Protein AF-A0A813IQ05-F1 (afdb_monomer_lite)

Structure (mmCIF, N/CA/C/O backbone):
data_AF-A0A813IQ05-F1
#
_entry.id   AF-A0A813IQ05-F1
#
loop_
_atom_site.group_PDB
_atom_site.id
_atom_site.type_symbol
_atom_site.label_atom_id
_atom_site.label_alt_id
_atom_site.label_comp_id
_atom_site.label_asym_id
_atom_site.label_entity_id
_atom_site.label_seq_id
_atom_site.pdbx_PDB_ins_code
_atom_site.Cartn_x
_atom_site.Cartn_y
_atom_site.Cartn_z
_atom_site.occupancy
_atom_site.B_iso_or_equiv
_atom_site.auth_seq_id
_atom_site.auth_comp_id
_atom_site.auth_asym_id
_atom_site.auth_atom_id
_atom_site.pdbx_PDB_model_num
ATOM 1 N N . ALA A 1 1 ? 30.129 3.153 -41.054 1.00 48.50 1 ALA A N 1
ATOM 2 C CA . ALA A 1 1 ? 29.419 4.198 -40.291 1.00 48.50 1 ALA A CA 1
ATOM 3 C C . ALA A 1 1 ? 30.420 5.282 -39.894 1.00 48.50 1 ALA A C 1
ATOM 5 O O . ALA A 1 1 ? 31.361 4.976 -39.174 1.00 48.50 1 ALA A O 1
ATOM 6 N N . SER A 1 2 ? 30.299 6.501 -40.424 1.00 49.91 2 SER A N 1
ATOM 7 C CA . SER A 1 2 ? 31.177 7.642 -40.090 1.00 49.91 2 SER A CA 1
ATOM 8 C C . SER A 1 2 ? 31.012 8.128 -38.646 1.00 49.91 2 SER A C 1
ATOM 10 O O . SER A 1 2 ? 31.954 8.686 -38.089 1.00 49.91 2 SER A O 1
ATOM 12 N N . ASP A 1 3 ? 29.856 7.851 -38.039 1.00 58.91 3 ASP A N 1
ATOM 13 C CA . ASP A 1 3 ? 29.405 8.516 -36.810 1.00 58.91 3 ASP A CA 1
ATOM 14 C C . ASP A 1 3 ? 29.817 7.793 -35.515 1.00 58.91 3 ASP A C 1
ATOM 16 O O . ASP A 1 3 ? 29.715 8.364 -34.437 1.00 58.91 3 ASP A O 1
ATOM 20 N N . LEU A 1 4 ? 30.356 6.569 -35.608 1.00 71.19 4 LEU A N 1
ATOM 21 C CA . LEU A 1 4 ? 30.849 5.778 -34.462 1.00 71.19 4 LEU A CA 1
ATOM 22 C C . LEU A 1 4 ? 32.372 5.878 -34.260 1.00 71.19 4 LEU A C 1
ATOM 24 O O . LEU A 1 4 ? 32.946 5.154 -33.447 1.00 71.19 4 LEU A O 1
ATOM 28 N N . ARG A 1 5 ? 33.060 6.740 -35.023 1.00 82.94 5 ARG A N 1
ATOM 29 C CA . ARG A 1 5 ? 34.501 6.984 -34.838 1.00 82.94 5 ARG A CA 1
ATOM 30 C C . ARG A 1 5 ? 34.749 7.576 -33.458 1.00 82.94 5 ARG A C 1
ATOM 32 O O . ARG A 1 5 ? 33.884 8.259 -32.930 1.00 82.94 5 ARG A O 1
ATOM 39 N N . GLY A 1 6 ? 35.930 7.394 -32.888 1.00 86.75 6 GLY A N 1
ATOM 40 C CA . GLY A 1 6 ? 36.243 7.925 -31.564 1.00 86.75 6 GLY A CA 1
ATOM 41 C C . GLY A 1 6 ? 37.682 7.654 -31.162 1.00 86.75 6 GLY A C 1
ATOM 42 O O . GLY A 1 6 ? 38.470 7.153 -31.965 1.00 86.75 6 GLY A O 1
ATOM 43 N N . ALA A 1 7 ? 38.012 7.990 -29.920 1.00 89.38 7 ALA A N 1
ATOM 44 C CA . ALA A 1 7 ? 39.333 7.775 -29.347 1.00 89.38 7 ALA A CA 1
ATOM 45 C C . ALA A 1 7 ? 39.224 7.029 -28.017 1.00 89.38 7 ALA A C 1
ATOM 47 O O . ALA A 1 7 ? 38.408 7.383 -27.167 1.00 89.38 7 ALA A O 1
ATOM 48 N N . TYR A 1 8 ? 40.067 6.013 -27.833 1.00 91.31 8 TYR A N 1
ATOM 49 C CA . TYR A 1 8 ? 40.256 5.369 -26.539 1.00 91.31 8 TYR A CA 1
ATOM 50 C C . TYR A 1 8 ? 41.279 6.149 -25.713 1.00 91.31 8 TYR A C 1
ATOM 52 O O . TYR A 1 8 ? 42.378 6.436 -26.187 1.00 91.31 8 TYR A O 1
ATOM 60 N N . LEU A 1 9 ? 40.904 6.496 -24.486 1.00 92.56 9 LEU A N 1
ATOM 61 C CA . LEU A 1 9 ? 41.701 7.263 -23.540 1.00 92.56 9 LEU A CA 1
ATOM 62 C C . LEU A 1 9 ? 41.941 6.396 -22.294 1.00 92.56 9 LEU A C 1
ATOM 64 O O . LEU A 1 9 ? 41.030 6.258 -21.470 1.00 92.56 9 LEU A O 1
ATOM 68 N N . PRO A 1 10 ? 43.136 5.792 -22.145 1.00 93.81 10 PRO A N 1
ATOM 69 C CA . PRO A 1 10 ? 43.493 5.056 -20.937 1.00 93.81 10 PRO A CA 1
ATOM 70 C C . PRO A 1 10 ? 43.500 5.979 -19.718 1.00 93.81 10 PRO A C 1
ATOM 72 O O . PRO A 1 10 ? 43.771 7.177 -19.842 1.00 93.81 10 PRO A O 1
ATOM 75 N N . LEU A 1 11 ? 43.234 5.427 -18.536 1.00 93.44 11 LEU A N 1
ATOM 76 C CA . LEU A 1 11 ? 43.321 6.183 -17.288 1.00 93.44 11 LEU A CA 1
ATOM 77 C C . LEU A 1 11 ? 44.723 6.766 -17.085 1.00 93.44 11 LEU A C 1
ATOM 79 O O . LEU A 1 11 ? 45.733 6.168 -17.463 1.00 93.44 11 LEU A O 1
ATOM 83 N N . ARG A 1 12 ? 44.776 7.955 -16.482 1.00 92.19 12 ARG A N 1
ATOM 84 C CA . ARG A 1 12 ? 46.028 8.661 -16.211 1.00 92.19 12 ARG A CA 1
ATOM 85 C C . ARG A 1 12 ? 46.953 7.788 -15.361 1.00 92.19 12 ARG A C 1
ATOM 87 O O . ARG A 1 12 ? 46.541 7.243 -14.344 1.00 92.19 12 ARG A O 1
ATOM 94 N N . GLY A 1 13 ? 48.210 7.681 -15.780 1.00 89.50 13 GLY A N 1
ATOM 95 C CA . GLY A 1 13 ? 49.219 6.840 -15.138 1.00 89.50 13 GLY A CA 1
ATOM 96 C C . GLY A 1 13 ? 49.270 5.403 -15.659 1.00 89.50 13 GLY A C 1
ATOM 97 O O . GLY A 1 13 ? 50.221 4.699 -15.322 1.00 89.50 13 GLY A O 1
ATOM 98 N N . SER A 1 14 ? 48.325 4.976 -16.507 1.00 90.19 14 SER A N 1
ATOM 99 C CA . SER A 1 14 ? 48.350 3.620 -17.054 1.00 90.19 14 SER A CA 1
ATOM 100 C C . SER A 1 14 ? 49.528 3.395 -18.006 1.00 90.19 14 SER A C 1
ATOM 102 O O . SER A 1 14 ? 49.816 4.216 -18.878 1.00 90.19 14 SER A O 1
ATOM 104 N N . GLN A 1 15 ? 50.173 2.239 -17.864 1.00 88.12 15 GLN A N 1
ATOM 105 C CA . GLN A 1 15 ? 51.252 1.741 -18.721 1.00 88.12 15 GLN A CA 1
ATOM 106 C C . GLN A 1 15 ? 50.795 0.612 -19.658 1.00 88.12 15 GLN A C 1
ATOM 108 O O . GLN A 1 15 ? 51.570 0.111 -20.464 1.00 88.12 15 GLN A O 1
ATOM 113 N N . SER A 1 16 ? 49.526 0.214 -19.570 1.00 85.44 16 SER A N 1
ATOM 114 C CA . SER A 1 16 ? 48.967 -0.942 -20.285 1.00 85.44 16 SER A CA 1
ATOM 115 C C . SER A 1 16 ? 48.671 -0.727 -21.778 1.00 85.44 16 SER A C 1
ATOM 117 O O . SER A 1 16 ? 48.409 -1.693 -22.490 1.00 85.44 16 SER A O 1
ATOM 119 N N . CYS A 1 17 ? 48.669 0.520 -22.261 1.00 82.06 17 CYS A N 1
ATOM 120 C CA . CYS A 1 17 ? 48.287 0.863 -23.631 1.00 82.06 17 CYS A CA 1
ATOM 121 C C . CYS A 1 17 ? 49.481 1.421 -24.412 1.00 82.06 17 CYS A C 1
ATOM 123 O O . CYS A 1 17 ? 49.880 2.567 -24.210 1.00 82.06 17 CYS A O 1
ATOM 125 N N . GLU A 1 18 ? 50.005 0.641 -25.360 1.00 77.69 18 GLU A N 1
ATOM 126 C CA . GLU A 1 18 ? 51.161 1.026 -26.189 1.00 77.69 18 GLU A CA 1
ATOM 127 C C . GLU A 1 18 ? 50.903 2.274 -27.050 1.00 77.69 18 GLU A C 1
ATOM 129 O O . GLU A 1 18 ? 51.823 3.025 -27.364 1.00 77.69 18 GLU A O 1
ATOM 134 N N . ILE A 1 19 ? 49.639 2.528 -27.407 1.00 74.38 19 ILE A N 1
ATOM 135 C CA . ILE A 1 19 ? 49.227 3.656 -28.257 1.00 74.38 19 ILE A CA 1
ATOM 136 C C . ILE A 1 19 ? 49.250 4.986 -27.477 1.00 74.38 19 ILE A C 1
ATOM 138 O O . ILE A 1 19 ? 49.370 6.055 -28.073 1.00 74.38 19 ILE A O 1
ATOM 142 N N . CYS A 1 20 ? 49.140 4.943 -26.145 1.00 77.75 20 CYS A N 1
ATOM 143 C CA . CYS A 1 20 ? 49.120 6.125 -25.282 1.00 77.75 20 CYS A CA 1
ATOM 144 C C . CYS A 1 20 ? 49.785 5.813 -23.924 1.00 77.75 20 CYS A C 1
ATOM 146 O O . CYS A 1 20 ? 49.087 5.637 -22.918 1.00 77.75 20 CYS A O 1
ATOM 148 N N . PRO A 1 21 ? 51.129 5.708 -23.886 1.00 76.19 21 PRO A N 1
ATOM 149 C CA . PRO A 1 21 ? 51.863 5.387 -22.665 1.00 76.19 21 PRO A CA 1
ATOM 150 C C . PRO A 1 21 ? 51.735 6.522 -21.638 1.00 76.19 21 PRO A C 1
ATOM 152 O O . PRO A 1 21 ? 51.927 7.693 -21.966 1.00 76.19 21 PRO A O 1
ATOM 155 N N . GLY A 1 22 ? 51.393 6.181 -20.393 1.00 82.81 22 GLY A N 1
ATOM 156 C CA . GLY A 1 22 ? 51.084 7.143 -19.328 1.00 82.81 22 GLY A CA 1
ATOM 157 C C . GLY A 1 22 ? 49.618 7.596 -19.277 1.00 82.81 22 GLY A C 1
ATOM 158 O O . GLY A 1 22 ? 49.242 8.305 -18.339 1.00 82.81 22 GLY A O 1
ATOM 159 N N . GLY A 1 23 ? 48.785 7.161 -20.229 1.00 89.56 23 GLY A N 1
ATOM 160 C CA . GLY A 1 23 ? 47.347 7.423 -20.273 1.00 89.56 23 GLY A CA 1
ATOM 161 C C . GLY A 1 23 ? 46.958 8.877 -20.552 1.00 89.56 23 GLY A C 1
ATOM 162 O O . GLY A 1 23 ? 47.738 9.671 -21.078 1.00 89.56 23 GLY A O 1
ATOM 163 N N . MET A 1 24 ? 45.710 9.226 -20.232 1.00 92.31 24 MET A N 1
ATOM 164 C CA . MET A 1 24 ? 45.154 10.556 -20.495 1.00 92.31 24 MET A CA 1
ATOM 165 C C . MET A 1 24 ? 45.861 11.667 -19.703 1.00 92.31 24 MET A C 1
ATOM 167 O O . MET A 1 24 ? 46.315 11.479 -18.574 1.00 92.31 24 MET A O 1
ATOM 171 N N . THR A 1 25 ? 45.910 12.867 -20.284 1.00 92.31 25 THR A N 1
ATOM 172 C CA . THR A 1 25 ? 46.462 14.056 -19.612 1.00 92.31 25 THR A CA 1
ATOM 173 C C . THR A 1 25 ? 45.529 14.553 -18.504 1.00 92.31 25 THR A C 1
ATOM 175 O O . THR A 1 25 ? 44.318 14.357 -18.579 1.00 92.31 25 THR A O 1
ATOM 178 N N . SER A 1 26 ? 46.057 15.297 -17.526 1.00 91.56 26 SER A N 1
ATOM 179 C CA . SER A 1 26 ? 45.248 15.896 -16.448 1.00 91.56 26 SER A CA 1
ATOM 180 C C . SER A 1 26 ? 44.096 16.761 -16.974 1.00 91.56 26 SER A C 1
ATOM 182 O O . SER A 1 26 ? 43.017 16.775 -16.399 1.00 91.56 26 SER A O 1
ATOM 184 N N . HIS A 1 27 ? 44.306 17.469 -18.089 1.00 91.31 27 HIS A N 1
ATOM 185 C CA . HIS A 1 27 ? 43.265 18.294 -18.703 1.00 91.31 27 HIS A CA 1
ATOM 186 C C . HIS A 1 27 ? 42.151 17.448 -19.339 1.00 91.31 27 HIS A C 1
ATOM 188 O O . HIS A 1 27 ? 40.975 17.788 -19.234 1.00 91.31 27 HIS A O 1
ATOM 194 N N . GLN A 1 28 ? 42.505 16.336 -19.993 1.00 90.69 28 GLN A N 1
ATOM 195 C CA . GLN A 1 28 ? 41.520 15.397 -20.537 1.00 90.69 28 GLN A CA 1
ATOM 196 C C . GLN A 1 28 ? 40.737 14.709 -19.420 1.00 90.69 28 GLN A C 1
ATOM 198 O O . GLN A 1 28 ? 39.520 14.592 -19.532 1.00 90.69 28 GLN A O 1
ATOM 203 N N . GLU A 1 29 ? 41.428 14.298 -18.357 1.00 91.31 29 GLU A N 1
ATOM 204 C CA . GLU A 1 29 ? 40.826 13.697 -17.171 1.00 91.31 29 GLU A CA 1
ATOM 205 C C . GLU A 1 29 ? 39.794 14.639 -16.542 1.00 91.31 29 GLU A C 1
ATOM 207 O O . GLU A 1 29 ? 38.630 14.267 -16.411 1.00 91.31 29 GLU A O 1
ATOM 212 N N . GLU A 1 30 ? 40.186 15.881 -16.246 1.00 91.75 30 GLU A N 1
ATOM 213 C CA . GLU A 1 30 ? 39.303 16.891 -15.655 1.00 91.75 30 GLU A CA 1
ATOM 214 C C . GLU A 1 30 ? 38.082 17.167 -16.539 1.00 91.75 30 GLU A C 1
ATOM 216 O O . GLU A 1 30 ? 36.947 17.194 -16.065 1.00 91.75 30 GLU A O 1
ATOM 221 N N . ARG A 1 31 ? 38.291 17.285 -17.856 1.00 90.69 31 ARG A N 1
ATOM 222 C CA . ARG A 1 31 ? 37.203 17.483 -18.819 1.00 90.69 31 ARG A CA 1
ATOM 223 C C . ARG A 1 31 ? 36.211 16.318 -18.821 1.00 90.69 31 ARG A C 1
ATOM 225 O O . ARG A 1 31 ? 35.011 16.551 -18.927 1.00 90.69 31 ARG A O 1
ATOM 232 N N . LEU A 1 32 ? 36.688 15.076 -18.723 1.00 90.25 32 LEU A N 1
ATOM 233 C CA . LEU A 1 32 ? 35.823 13.893 -18.697 1.00 90.25 32 LEU A CA 1
ATOM 234 C C . LEU A 1 32 ? 35.112 13.728 -17.349 1.00 90.25 32 LEU A C 1
ATOM 236 O O . LEU A 1 32 ? 33.948 13.332 -17.341 1.00 90.25 32 LEU A O 1
ATOM 240 N N . ARG A 1 33 ? 35.766 14.074 -16.230 1.00 89.94 33 ARG A N 1
ATOM 241 C CA . ARG A 1 33 ? 35.132 14.137 -14.900 1.00 89.94 33 ARG A CA 1
ATOM 242 C C . ARG A 1 33 ? 34.023 15.185 -14.869 1.00 89.94 33 ARG A C 1
ATOM 244 O O . ARG A 1 33 ? 32.901 14.862 -14.501 1.00 89.94 33 ARG A O 1
ATOM 251 N N . SER A 1 34 ? 34.314 16.396 -15.347 1.00 86.31 34 SER A N 1
ATOM 252 C CA . SER A 1 34 ? 33.350 17.501 -15.452 1.00 86.31 34 SER A CA 1
ATOM 253 C C . SER A 1 34 ? 32.148 17.164 -16.346 1.00 86.31 34 SER A C 1
ATOM 255 O O . SER A 1 34 ? 31.055 17.677 -16.132 1.00 86.31 34 SER A O 1
ATOM 257 N N . ALA A 1 35 ? 32.335 16.298 -17.346 1.00 85.44 35 ALA A N 1
ATOM 258 C CA . ALA A 1 35 ? 31.270 15.824 -18.227 1.00 85.44 35 ALA A CA 1
ATOM 259 C C . ALA A 1 35 ? 30.528 14.574 -17.703 1.00 85.44 35 ALA A C 1
ATOM 261 O O . ALA A 1 35 ? 29.665 14.056 -18.408 1.00 85.44 35 ALA A O 1
ATOM 262 N N . GLU A 1 36 ? 30.867 14.066 -16.509 1.00 87.25 36 GLU A N 1
ATOM 263 C CA . GLU A 1 36 ? 30.353 12.802 -15.943 1.00 87.25 36 GLU A CA 1
ATOM 264 C C . GLU A 1 36 ? 30.606 11.573 -16.847 1.00 87.25 36 GLU A C 1
ATOM 266 O O . GLU A 1 36 ? 29.881 10.578 -16.810 1.00 87.25 36 GLU A O 1
ATOM 271 N N . MET A 1 37 ? 31.650 11.630 -17.679 1.00 89.75 37 MET A N 1
ATOM 272 C CA . MET A 1 37 ? 32.032 10.572 -18.626 1.00 89.75 37 MET A CA 1
ATOM 273 C C . MET A 1 37 ? 33.175 9.695 -18.109 1.00 89.75 37 MET A C 1
ATOM 275 O O . MET A 1 37 ? 33.514 8.701 -18.751 1.00 89.75 37 MET A O 1
ATOM 279 N N . LEU A 1 38 ? 33.784 10.046 -16.972 1.00 91.44 38 LEU A N 1
ATOM 280 C CA . LEU A 1 38 ? 34.864 9.287 -16.345 1.00 91.44 38 LEU A CA 1
ATOM 281 C C . LEU A 1 38 ? 34.391 8.638 -15.045 1.00 91.44 38 LEU A C 1
ATOM 283 O O . LEU A 1 38 ? 33.772 9.295 -14.211 1.00 91.44 38 LEU A O 1
ATOM 287 N N . PHE A 1 39 ? 34.726 7.365 -14.861 1.00 91.12 39 PHE A N 1
ATOM 288 C CA . PHE A 1 39 ? 34.525 6.664 -13.598 1.00 91.12 39 PHE A CA 1
ATOM 289 C C . PHE A 1 39 ? 35.674 6.936 -12.618 1.00 91.12 39 PHE A C 1
ATOM 291 O O . PHE A 1 39 ? 36.800 7.241 -13.014 1.00 91.12 39 PHE A O 1
ATOM 298 N N . SER A 1 40 ? 35.378 6.829 -11.325 1.00 89.25 40 SER A N 1
ATOM 299 C CA . SER A 1 40 ? 36.349 7.042 -10.249 1.00 89.25 40 SER A CA 1
ATOM 300 C C . SER A 1 40 ? 36.987 5.735 -9.789 1.00 89.25 40 SER A C 1
ATOM 302 O O . SER A 1 40 ? 36.459 4.650 -10.029 1.00 89.25 40 SER A O 1
ATOM 304 N N . GLU A 1 41 ? 38.123 5.861 -9.106 1.00 90.50 41 GLU A N 1
ATOM 305 C CA . GLU A 1 41 ? 38.773 4.745 -8.423 1.00 90.50 41 GLU A CA 1
ATOM 306 C C . GLU A 1 41 ? 37.818 4.103 -7.399 1.00 90.50 41 GLU A C 1
ATOM 308 O O . GLU A 1 41 ? 37.052 4.821 -6.748 1.00 90.50 41 GLU A O 1
ATOM 313 N N . PRO A 1 42 ? 37.813 2.764 -7.260 1.00 89.06 42 PRO A N 1
ATOM 314 C CA . PRO A 1 42 ? 37.024 2.094 -6.236 1.00 89.06 42 PRO A CA 1
ATOM 315 C C . PRO A 1 42 ? 37.494 2.496 -4.833 1.00 89.06 42 PRO A C 1
ATOM 317 O O . PRO A 1 42 ? 38.594 2.167 -4.410 1.00 89.06 42 PRO A O 1
ATOM 320 N N . ASP A 1 43 ? 36.613 3.159 -4.095 1.00 88.50 43 ASP A N 1
ATOM 321 C CA . ASP A 1 43 ? 36.849 3.715 -2.759 1.00 88.50 43 ASP A CA 1
ATOM 322 C C . ASP A 1 43 ? 36.144 2.924 -1.643 1.00 88.50 43 ASP A C 1
ATOM 324 O O . ASP A 1 43 ? 36.577 2.910 -0.492 1.00 88.50 43 ASP A O 1
ATOM 328 N N . SER A 1 44 ? 35.052 2.234 -1.974 1.00 89.81 44 SER A N 1
ATOM 329 C CA . SER A 1 44 ? 34.286 1.452 -1.002 1.00 89.81 44 SER A CA 1
ATOM 330 C C . SER A 1 44 ? 34.924 0.091 -0.692 1.00 89.81 44 SER A C 1
ATOM 332 O O . SER A 1 44 ? 35.386 -0.618 -1.592 1.00 89.81 44 SER A O 1
ATOM 334 N N . LEU A 1 45 ? 34.817 -0.343 0.569 1.00 89.31 45 LEU A N 1
ATOM 335 C CA . LEU A 1 45 ? 35.242 -1.678 1.017 1.00 89.31 45 LEU A CA 1
ATOM 336 C C . LEU A 1 45 ? 34.605 -2.813 0.206 1.00 89.31 45 LEU A C 1
ATOM 338 O O . LEU A 1 45 ? 35.272 -3.809 -0.074 1.00 89.31 45 LEU A O 1
ATOM 342 N N . LEU A 1 46 ? 33.342 -2.657 -0.207 1.00 88.12 46 LEU A N 1
ATOM 343 C CA . LEU A 1 46 ? 32.639 -3.636 -1.037 1.00 88.12 46 LEU A CA 1
ATOM 344 C C . LEU A 1 46 ? 33.343 -3.829 -2.388 1.00 88.12 46 LEU A C 1
ATOM 346 O O . LEU A 1 46 ? 33.654 -4.957 -2.765 1.00 88.12 46 LEU A O 1
ATOM 350 N N . LYS A 1 47 ? 33.642 -2.729 -3.092 1.00 87.56 47 LYS A N 1
ATOM 351 C CA . LYS A 1 47 ? 34.322 -2.765 -4.397 1.00 87.56 47 LYS A CA 1
ATOM 352 C C . LYS A 1 47 ? 35.744 -3.318 -4.286 1.00 87.56 47 LYS A C 1
ATOM 354 O O . LYS A 1 47 ? 36.148 -4.130 -5.116 1.00 87.56 47 LYS A O 1
ATOM 359 N N . LEU A 1 48 ? 36.491 -2.911 -3.258 1.00 90.75 48 LEU A N 1
ATOM 360 C CA . LEU A 1 48 ? 37.853 -3.398 -3.023 1.00 90.75 48 LEU A CA 1
ATOM 361 C C . LEU A 1 48 ? 37.872 -4.901 -2.711 1.00 90.75 48 LEU A C 1
ATOM 363 O O . LEU A 1 48 ? 38.675 -5.630 -3.287 1.00 90.75 48 LEU A O 1
ATOM 367 N N . SER A 1 49 ? 36.942 -5.379 -1.878 1.00 91.88 49 SER A N 1
ATOM 368 C CA . SER A 1 49 ? 36.816 -6.806 -1.534 1.00 91.88 49 SER A CA 1
ATOM 369 C C . SER A 1 49 ? 36.373 -7.663 -2.721 1.00 91.88 49 SER A C 1
ATOM 371 O O . SER A 1 49 ? 36.776 -8.817 -2.828 1.00 91.88 49 SER A O 1
ATOM 373 N N . ALA A 1 50 ? 35.591 -7.093 -3.643 1.00 90.38 50 ALA A N 1
ATOM 374 C CA . ALA A 1 50 ? 35.231 -7.728 -4.911 1.00 90.38 50 ALA A CA 1
ATOM 375 C C . ALA A 1 50 ? 36.395 -7.775 -5.926 1.00 90.38 50 ALA A C 1
ATOM 377 O O . ALA A 1 50 ? 36.231 -8.303 -7.022 1.00 90.38 50 ALA A O 1
ATOM 378 N N . GLY A 1 51 ? 37.564 -7.217 -5.588 1.00 90.94 51 GLY A N 1
ATOM 379 C CA . GLY A 1 51 ? 38.746 -7.201 -6.451 1.00 90.94 51 GLY A CA 1
ATOM 380 C C . GLY A 1 51 ? 38.750 -6.086 -7.499 1.00 90.94 51 GLY A C 1
ATOM 381 O O . GLY A 1 51 ? 39.670 -6.026 -8.312 1.00 90.94 51 GLY A O 1
ATOM 382 N N . LEU A 1 52 ? 37.786 -5.156 -7.468 1.00 89.69 52 LEU A N 1
ATOM 383 C CA . LEU A 1 52 ? 37.679 -4.089 -8.472 1.00 89.69 52 LEU A CA 1
ATOM 384 C C . LEU A 1 52 ? 38.836 -3.085 -8.421 1.00 89.69 52 LEU A C 1
ATOM 386 O O . LEU A 1 52 ? 39.026 -2.360 -9.390 1.00 89.69 52 LEU A O 1
ATOM 390 N N . GLY A 1 53 ? 39.612 -3.034 -7.334 1.00 89.75 53 GLY A N 1
ATOM 391 C CA . GLY A 1 53 ? 40.809 -2.188 -7.212 1.00 89.75 53 GLY A CA 1
ATOM 392 C C . GLY A 1 53 ? 42.107 -2.837 -7.700 1.00 89.75 53 GLY A C 1
ATOM 393 O O . GLY A 1 53 ? 43.146 -2.180 -7.724 1.00 89.75 53 GLY A O 1
ATOM 394 N N . LEU A 1 54 ? 42.084 -4.118 -8.085 1.00 90.25 54 LEU A N 1
ATOM 395 C CA . LEU A 1 54 ? 43.295 -4.811 -8.520 1.00 90.25 54 LEU A CA 1
ATOM 396 C C . LEU A 1 54 ? 43.880 -4.146 -9.772 1.00 90.25 54 LEU A C 1
ATOM 398 O O . LEU A 1 54 ? 43.163 -3.862 -10.736 1.00 90.25 54 LEU A O 1
ATOM 402 N N . GLN A 1 55 ? 45.198 -3.923 -9.730 1.00 90.56 55 GLN A N 1
ATOM 403 C CA . GLN A 1 55 ? 46.005 -3.388 -10.833 1.00 90.56 55 GLN A CA 1
ATOM 404 C C . GLN A 1 55 ? 45.556 -2.004 -11.332 1.00 90.56 55 GLN A C 1
ATOM 406 O O . GLN A 1 55 ? 45.837 -1.638 -12.467 1.00 90.56 55 GLN A O 1
ATOM 411 N N . TRP A 1 56 ? 44.870 -1.210 -10.504 1.00 90.81 56 TRP A N 1
ATOM 412 C CA . TRP A 1 56 ? 44.522 0.167 -10.857 1.00 90.81 56 TRP A CA 1
ATOM 413 C C . TRP A 1 56 ? 45.788 1.022 -11.095 1.00 90.81 56 TRP A C 1
ATOM 415 O O . TRP A 1 56 ? 46.724 0.919 -10.300 1.00 90.81 56 TRP A O 1
ATOM 425 N N . PRO A 1 57 ? 45.853 1.882 -12.137 1.00 92.12 57 PRO A N 1
ATOM 426 C CA . PRO A 1 57 ? 44.828 2.199 -13.142 1.00 92.12 57 PRO A CA 1
ATOM 427 C C . PRO A 1 57 ? 44.962 1.401 -14.460 1.00 92.12 57 PRO A C 1
ATOM 429 O O . PRO A 1 57 ? 44.394 1.793 -15.481 1.00 92.12 57 PRO A O 1
ATOM 432 N N . ASP A 1 58 ? 45.742 0.319 -14.482 1.00 91.69 58 ASP A N 1
ATOM 433 C CA . ASP A 1 58 ? 46.084 -0.405 -15.704 1.00 91.69 58 ASP A CA 1
ATOM 434 C C . ASP A 1 58 ? 44.929 -1.197 -16.322 1.00 91.69 58 ASP A C 1
ATOM 436 O O . ASP A 1 58 ? 44.018 -1.668 -15.646 1.00 91.69 58 ASP A O 1
ATOM 440 N N . ALA A 1 59 ? 44.987 -1.315 -17.654 1.00 91.31 59 ALA A N 1
ATOM 441 C CA . ALA A 1 59 ? 43.993 -1.915 -18.542 1.00 91.31 59 ALA A CA 1
ATOM 442 C C . ALA A 1 59 ? 42.608 -1.248 -18.493 1.00 91.31 59 ALA A C 1
ATOM 444 O O . ALA A 1 59 ? 41.622 -1.844 -18.923 1.00 91.31 59 ALA A O 1
ATOM 445 N N . ARG A 1 60 ? 42.526 -0.006 -18.007 1.00 94.19 60 ARG A N 1
ATOM 446 C CA . ARG A 1 60 ? 41.275 0.740 -17.836 1.00 94.19 60 ARG A CA 1
ATOM 447 C C . ARG A 1 60 ? 41.292 2.037 -18.616 1.00 94.19 60 ARG A C 1
ATOM 449 O O . ARG A 1 60 ? 42.336 2.665 -18.804 1.00 94.19 60 ARG A O 1
ATOM 456 N N . GLY A 1 61 ? 40.114 2.467 -19.042 1.00 93.75 61 GLY A N 1
ATOM 457 C CA . GLY A 1 61 ? 39.976 3.706 -19.788 1.00 93.75 61 GLY A CA 1
ATOM 458 C C . GLY A 1 61 ? 38.569 3.938 -20.296 1.00 93.75 61 GLY A C 1
ATOM 459 O O . GLY A 1 61 ? 37.647 3.163 -20.039 1.00 93.75 61 GLY A O 1
ATOM 460 N N . VAL A 1 62 ? 38.421 5.024 -21.042 1.00 94.25 62 VAL A N 1
ATOM 461 C CA . VAL A 1 62 ? 37.162 5.412 -21.668 1.00 94.25 62 VAL A CA 1
ATOM 462 C C . VAL A 1 62 ? 37.360 5.599 -23.162 1.00 94.25 62 VAL A C 1
ATOM 464 O O . VAL A 1 62 ? 38.248 6.324 -23.606 1.00 94.25 62 VAL A O 1
ATOM 467 N N . PHE A 1 63 ? 36.525 4.946 -23.959 1.00 93.50 63 PHE A N 1
ATOM 468 C CA . PHE A 1 63 ? 36.364 5.291 -25.363 1.00 93.50 63 PHE A CA 1
ATOM 469 C C . PHE A 1 63 ? 35.362 6.432 -25.481 1.00 93.50 63 PHE A C 1
ATOM 471 O O . PHE A 1 63 ? 34.272 6.348 -24.922 1.00 93.50 63 PHE A O 1
ATOM 478 N N . VAL A 1 64 ? 35.712 7.484 -26.213 1.00 91.25 64 VAL A N 1
ATOM 479 C CA . VAL A 1 64 ? 34.840 8.635 -26.458 1.00 91.25 64 VAL A CA 1
ATOM 480 C C . VAL A 1 64 ? 34.532 8.706 -27.945 1.00 91.25 64 VAL A C 1
ATOM 482 O O . VAL A 1 64 ? 35.443 8.842 -28.766 1.00 91.25 64 VAL A O 1
ATOM 485 N N . GLY A 1 65 ? 33.248 8.595 -28.282 1.00 88.31 65 GLY A N 1
ATOM 486 C CA . GLY A 1 65 ? 32.751 8.733 -29.643 1.00 88.31 65 GLY A CA 1
ATOM 487 C C . GLY A 1 65 ? 32.875 10.165 -30.167 1.00 88.31 65 GLY A C 1
ATOM 488 O O . GLY A 1 65 ? 32.919 11.135 -29.417 1.00 88.31 65 GLY A O 1
ATOM 489 N N . SER A 1 66 ? 32.928 10.287 -31.488 1.00 79.75 66 SER A N 1
ATOM 490 C CA . SER A 1 66 ? 32.944 11.553 -32.229 1.00 79.75 66 SER A CA 1
ATOM 491 C C . SER A 1 66 ? 31.538 12.147 -32.309 1.00 79.75 66 SER A C 1
ATOM 493 O O . SER A 1 66 ? 31.383 13.365 -32.354 1.00 79.75 66 SER A O 1
ATOM 495 N N . SER A 1 67 ? 30.509 11.291 -32.294 1.00 67.69 67 SER A N 1
ATOM 496 C CA . SER A 1 67 ? 29.125 11.676 -32.027 1.00 67.69 67 SER A CA 1
ATOM 497 C C . SER A 1 67 ? 28.993 12.185 -30.590 1.00 67.69 67 SER A C 1
ATOM 499 O O . SER A 1 67 ? 29.447 11.515 -29.657 1.00 67.69 67 SER A O 1
ATOM 501 N N . GLN A 1 68 ? 28.340 13.334 -30.394 1.00 66.44 68 GLN A N 1
ATOM 502 C CA . GLN A 1 68 ? 28.095 13.867 -29.053 1.00 66.44 68 GLN A CA 1
ATOM 503 C C . GLN A 1 68 ? 27.338 12.843 -28.198 1.00 66.44 68 GLN A C 1
ATOM 505 O O . GLN A 1 68 ? 26.269 12.375 -28.580 1.00 66.44 68 GLN A O 1
ATOM 510 N N . GLY A 1 69 ? 27.909 12.504 -27.041 1.00 78.38 69 GLY A N 1
ATOM 511 C CA . GLY A 1 69 ? 27.223 11.741 -26.001 1.00 78.38 69 GLY A CA 1
ATOM 512 C C . GLY A 1 69 ? 27.581 10.262 -25.875 1.00 78.38 69 GLY A C 1
ATOM 513 O O . GLY A 1 69 ? 27.317 9.709 -24.811 1.00 78.38 69 GLY A O 1
ATOM 514 N N . LEU A 1 70 ? 28.188 9.621 -26.884 1.00 90.75 70 LEU A N 1
ATOM 515 C CA . LEU A 1 70 ? 28.597 8.208 -26.807 1.00 90.75 70 LEU A CA 1
ATOM 516 C C . LEU A 1 70 ? 29.948 8.063 -26.096 1.00 90.75 70 LEU A C 1
ATOM 518 O O . LEU A 1 70 ? 30.950 8.645 -26.519 1.00 90.75 70 LEU A O 1
ATOM 522 N N . TYR A 1 71 ? 29.998 7.219 -25.072 1.00 93.31 71 TYR A N 1
ATOM 523 C CA . TYR A 1 71 ? 31.237 6.781 -24.440 1.00 93.31 71 TYR A CA 1
ATOM 524 C C . TYR A 1 71 ? 31.134 5.336 -23.956 1.00 93.31 71 TYR A C 1
ATOM 526 O O . TYR A 1 71 ? 30.046 4.827 -23.704 1.00 93.31 71 TYR A O 1
ATOM 534 N N . VAL A 1 72 ? 32.268 4.652 -23.843 1.00 94.69 72 VAL A N 1
ATOM 535 C CA . VAL A 1 72 ? 32.326 3.271 -23.354 1.00 94.69 72 VAL A CA 1
ATOM 536 C C . VAL A 1 72 ? 33.378 3.183 -22.266 1.00 94.69 72 VAL A C 1
ATOM 538 O O . VAL A 1 72 ? 34.531 3.542 -22.501 1.00 94.69 72 VAL A O 1
ATOM 541 N N . TRP A 1 73 ? 32.997 2.725 -21.076 1.00 95.81 73 TRP A N 1
ATOM 542 C CA . TRP A 1 73 ? 33.963 2.403 -20.026 1.00 95.81 73 TRP A CA 1
ATOM 543 C C . TRP A 1 73 ? 34.513 1.004 -20.249 1.00 95.81 73 TRP A C 1
ATOM 545 O O . TRP A 1 73 ? 33.745 0.061 -20.445 1.00 95.81 73 TRP A O 1
ATOM 555 N N . CYS A 1 74 ? 35.834 0.886 -20.197 1.00 95.06 74 CYS A N 1
ATOM 556 C CA . CYS A 1 74 ? 36.545 -0.376 -20.317 1.00 95.06 74 CYS A CA 1
ATOM 557 C C . CYS A 1 74 ? 37.094 -0.778 -18.945 1.00 95.06 74 CYS A C 1
ATOM 559 O O . CYS A 1 74 ? 37.855 -0.012 -18.345 1.00 95.06 74 CYS A O 1
ATOM 561 N N . ASN A 1 75 ? 36.740 -1.983 -18.490 1.00 93.75 75 ASN A N 1
ATOM 562 C CA . ASN A 1 75 ? 37.228 -2.606 -17.252 1.00 93.75 75 ASN A CA 1
ATOM 563 C C . ASN A 1 75 ? 36.991 -1.777 -15.969 1.00 93.75 75 ASN A C 1
ATOM 565 O O . ASN A 1 75 ? 37.853 -1.694 -15.091 1.00 93.75 75 ASN A O 1
ATOM 569 N N . GLU A 1 76 ? 35.819 -1.149 -15.848 1.00 91.00 76 GLU A N 1
ATOM 570 C CA . GLU A 1 76 ? 35.404 -0.509 -14.592 1.00 91.00 76 GLU A CA 1
ATOM 571 C C . GLU A 1 76 ? 34.914 -1.575 -13.596 1.00 91.00 76 GLU A C 1
ATOM 573 O O . GLU A 1 76 ? 35.694 -2.055 -12.777 1.00 91.00 76 GLU A O 1
ATOM 578 N N . GLU A 1 77 ? 33.651 -1.984 -13.706 1.00 91.31 77 GLU A N 1
ATOM 579 C CA . GLU A 1 77 ? 33.047 -3.118 -12.987 1.00 91.31 77 GLU A CA 1
ATOM 580 C C . GLU A 1 77 ? 32.863 -4.344 -13.901 1.00 91.31 77 GLU A C 1
ATOM 582 O O . GLU A 1 77 ? 33.080 -5.488 -13.499 1.00 91.31 77 GLU A O 1
ATOM 587 N N . ASP A 1 78 ? 32.488 -4.084 -15.153 1.00 93.50 78 ASP A N 1
ATOM 588 C CA . ASP A 1 78 ? 32.330 -5.058 -16.231 1.00 93.50 78 ASP A CA 1
ATOM 589 C C . ASP A 1 78 ? 33.372 -4.778 -17.329 1.00 93.50 78 ASP A C 1
ATOM 591 O O . ASP A 1 78 ? 33.957 -3.690 -17.387 1.00 93.50 78 ASP A O 1
ATOM 595 N N . HIS A 1 79 ? 33.582 -5.730 -18.246 1.00 94.25 79 HIS A N 1
ATOM 596 C CA . HIS A 1 79 ? 34.538 -5.550 -19.348 1.00 94.25 79 HIS A CA 1
ATOM 597 C C . HIS A 1 79 ? 34.235 -4.306 -20.193 1.00 94.25 79 HIS A C 1
ATOM 599 O O . HIS A 1 79 ? 35.147 -3.560 -20.549 1.00 94.25 79 HIS A O 1
ATOM 605 N N . LEU A 1 80 ? 32.957 -4.088 -20.509 1.00 94.56 80 LEU A N 1
ATOM 606 C CA . LEU A 1 80 ? 32.487 -2.959 -21.302 1.00 94.56 80 LEU A CA 1
ATOM 607 C C . LEU A 1 80 ? 31.173 -2.437 -20.733 1.00 94.56 80 LEU A C 1
ATOM 609 O O . LEU A 1 80 ? 30.238 -3.204 -20.511 1.00 94.56 80 LEU A O 1
ATOM 613 N N . ARG A 1 81 ? 31.076 -1.118 -20.580 1.00 94.62 81 ARG A N 1
ATOM 614 C CA . ARG A 1 81 ? 29.820 -0.425 -20.293 1.00 94.62 81 ARG A CA 1
ATOM 615 C C . ARG A 1 81 ? 29.584 0.639 -21.348 1.00 94.62 81 ARG A C 1
ATOM 617 O O . ARG A 1 81 ? 30.279 1.652 -21.369 1.00 94.62 81 ARG A O 1
ATOM 624 N N . PHE A 1 82 ? 28.621 0.387 -22.227 1.00 93.94 82 PHE A N 1
ATOM 625 C CA . PHE A 1 82 ? 28.221 1.318 -23.275 1.00 93.94 82 PHE A CA 1
ATOM 626 C C . PHE A 1 82 ? 27.283 2.375 -22.697 1.00 93.94 82 PHE A C 1
ATOM 628 O O . PHE A 1 82 ? 26.263 2.045 -22.096 1.00 93.94 82 PHE A O 1
ATOM 635 N N . CYS A 1 83 ? 27.617 3.643 -22.902 1.00 92.19 83 CYS A N 1
ATOM 636 C CA . CYS A 1 83 ? 26.868 4.771 -22.377 1.00 92.19 83 CYS A CA 1
ATOM 637 C C . CYS A 1 83 ? 26.573 5.767 -23.498 1.00 92.19 83 CYS A C 1
ATOM 639 O O . CYS A 1 83 ? 27.454 6.122 -24.279 1.00 92.19 83 CYS A O 1
ATOM 641 N N . ALA A 1 84 ? 25.342 6.267 -23.547 1.00 90.62 84 ALA A N 1
ATOM 642 C CA . ALA A 1 84 ? 24.996 7.418 -24.365 1.00 90.62 84 ALA A CA 1
ATOM 643 C C . ALA A 1 84 ? 24.231 8.431 -23.518 1.00 90.62 84 ALA A C 1
ATOM 645 O O . ALA A 1 84 ? 23.273 8.078 -22.831 1.00 90.62 84 ALA A O 1
ATOM 646 N N . ARG A 1 85 ? 24.655 9.693 -23.574 1.00 87.75 85 ARG A N 1
ATOM 647 C CA . ARG A 1 85 ? 24.017 10.804 -22.866 1.00 87.75 85 ARG A CA 1
ATOM 648 C C . ARG A 1 85 ? 23.681 11.920 -23.843 1.00 87.75 85 ARG A C 1
ATOM 650 O O . ARG A 1 85 ? 24.538 12.354 -24.602 1.00 87.75 85 ARG A O 1
ATOM 657 N N . GLY A 1 86 ? 22.453 12.415 -23.782 1.00 85.06 86 GLY A N 1
ATOM 658 C CA . GLY A 1 86 ? 21.993 13.553 -24.573 1.00 85.06 86 GLY A CA 1
ATOM 659 C C . GLY A 1 86 ? 21.233 14.548 -23.707 1.00 85.06 86 GLY A C 1
ATOM 660 O O . GLY A 1 86 ? 20.752 14.201 -22.629 1.00 85.06 86 GLY A O 1
ATOM 661 N N . GLN A 1 87 ? 21.138 15.790 -24.176 1.00 82.94 87 GLN A N 1
ATOM 662 C CA . GLN A 1 87 ? 20.168 16.751 -23.655 1.00 82.94 87 GLN A CA 1
ATOM 663 C C . GLN A 1 87 ? 18.846 16.596 -24.416 1.00 82.94 87 GLN A C 1
ATOM 665 O O . GLN A 1 87 ? 18.850 16.339 -25.618 1.00 82.94 87 GLN A O 1
ATOM 670 N N . GLY A 1 88 ? 17.721 16.781 -23.726 1.00 82.25 88 GLY A N 1
ATOM 671 C CA . GLY A 1 88 ? 16.385 16.634 -24.309 1.00 82.25 88 GLY A CA 1
ATOM 672 C C . GLY A 1 88 ? 15.783 15.239 -24.116 1.00 82.25 88 GLY A C 1
ATOM 673 O O . GLY A 1 88 ? 16.229 14.466 -23.272 1.00 82.25 88 GLY A O 1
ATOM 674 N N . SER A 1 89 ? 14.724 14.944 -24.872 1.00 76.62 89 SER A N 1
ATOM 675 C CA . SER A 1 89 ? 13.859 13.771 -24.676 1.00 76.62 89 SER A CA 1
ATOM 676 C C . SER A 1 89 ? 14.024 12.666 -25.728 1.00 76.62 89 SER A C 1
ATOM 678 O O . SER A 1 89 ? 13.272 11.690 -25.699 1.00 76.62 89 SER A O 1
ATOM 680 N N . ASP A 1 90 ? 14.994 12.775 -26.645 1.00 83.94 90 ASP A N 1
ATOM 681 C CA . ASP A 1 90 ? 15.198 11.786 -27.714 1.00 83.94 90 ASP A CA 1
ATOM 682 C C . ASP A 1 90 ? 15.981 10.550 -27.235 1.00 83.94 90 ASP A C 1
ATOM 684 O O . ASP A 1 90 ? 17.118 10.267 -27.618 1.00 83.94 90 ASP A O 1
ATOM 688 N N . VAL A 1 91 ? 15.331 9.781 -26.363 1.00 85.75 91 VAL A N 1
ATOM 689 C CA . VAL A 1 91 ? 15.842 8.504 -25.849 1.00 85.75 91 VAL A CA 1
ATOM 690 C C . VAL A 1 91 ? 16.041 7.489 -26.985 1.00 85.75 91 VAL A C 1
ATOM 692 O O . VAL A 1 91 ? 16.932 6.640 -26.921 1.00 85.75 91 VAL A O 1
ATOM 695 N N . LYS A 1 92 ? 15.249 7.588 -28.061 1.00 86.25 92 LYS A N 1
ATOM 696 C CA . LYS A 1 92 ? 15.313 6.674 -29.205 1.00 86.25 92 LYS A CA 1
ATOM 697 C C . LYS A 1 92 ? 16.622 6.834 -29.975 1.00 86.25 92 LYS A C 1
ATOM 699 O O . LYS A 1 92 ? 17.235 5.828 -30.330 1.00 86.25 92 LYS A O 1
ATOM 704 N N . GLN A 1 93 ? 17.074 8.067 -30.196 1.00 87.62 93 GLN A N 1
ATOM 705 C CA . GLN A 1 93 ? 18.362 8.337 -30.832 1.00 87.62 93 GLN A CA 1
ATOM 706 C C . GLN A 1 93 ? 19.536 7.808 -29.991 1.00 87.62 93 GLN A C 1
ATOM 708 O O . GLN A 1 93 ? 20.458 7.188 -30.531 1.00 87.62 93 GLN A O 1
ATOM 713 N N . LEU A 1 94 ? 19.495 7.994 -28.666 1.00 89.06 94 LEU A N 1
ATOM 714 C CA . LEU A 1 94 ? 20.513 7.444 -27.762 1.00 89.06 94 LEU A CA 1
ATOM 715 C C . LEU A 1 94 ? 20.555 5.912 -27.838 1.00 89.06 94 LEU A C 1
ATOM 717 O O . LEU A 1 94 ? 21.631 5.333 -27.988 1.00 89.06 94 LEU A O 1
ATOM 721 N N . TRP A 1 95 ? 19.390 5.261 -27.829 1.00 89.69 95 TRP A N 1
ATOM 722 C CA . TRP A 1 95 ? 19.277 3.807 -27.960 1.00 89.69 95 TRP A CA 1
ATOM 723 C C . TRP A 1 95 ? 19.849 3.283 -29.286 1.00 89.69 95 TRP A C 1
ATOM 725 O O . TRP A 1 95 ? 20.625 2.325 -29.301 1.00 89.69 95 TRP A O 1
ATOM 735 N N . GLN A 1 96 ? 19.529 3.938 -30.404 1.00 89.44 96 GLN A N 1
ATOM 736 C CA . GLN A 1 96 ? 20.085 3.599 -31.721 1.00 89.44 96 GLN A CA 1
ATOM 737 C C . GLN A 1 96 ? 21.611 3.742 -31.759 1.00 89.44 96 GLN A C 1
ATOM 739 O O . GLN A 1 96 ? 22.300 2.934 -32.377 1.00 89.44 96 GLN A O 1
ATOM 744 N N . THR A 1 97 ? 22.149 4.743 -31.062 1.00 89.06 97 THR A N 1
ATOM 745 C CA . THR A 1 97 ? 23.594 4.989 -30.995 1.00 89.06 97 THR A CA 1
ATOM 746 C C . THR A 1 97 ? 24.308 3.889 -30.202 1.00 89.06 97 THR A C 1
ATOM 748 O O . THR A 1 97 ? 25.315 3.353 -30.664 1.00 89.06 97 THR A O 1
ATOM 751 N N . VAL A 1 98 ? 23.765 3.503 -29.039 1.00 90.62 98 VAL A N 1
ATOM 752 C CA . VAL A 1 98 ? 24.316 2.425 -28.195 1.00 90.62 98 VAL A CA 1
ATOM 753 C C . VAL A 1 98 ? 24.250 1.075 -28.901 1.00 90.62 98 VAL A C 1
ATOM 755 O O . VAL A 1 98 ? 25.256 0.376 -28.968 1.00 90.62 98 VAL A O 1
ATOM 758 N N . THR A 1 99 ? 23.103 0.720 -29.480 1.00 91.19 99 THR A N 1
ATOM 759 C CA . THR A 1 99 ? 22.931 -0.564 -30.182 1.00 91.19 99 THR A CA 1
ATOM 760 C C . THR A 1 99 ? 23.823 -0.682 -31.415 1.00 91.19 99 THR A C 1
ATOM 762 O O . THR A 1 99 ? 24.415 -1.737 -31.642 1.00 91.19 99 THR A O 1
ATOM 765 N N . ALA A 1 100 ? 24.003 0.404 -32.173 1.00 90.62 100 ALA A N 1
ATOM 766 C CA . ALA A 1 100 ? 24.941 0.427 -33.292 1.00 90.62 100 ALA A CA 1
ATOM 767 C C . ALA A 1 100 ? 26.401 0.262 -32.828 1.00 90.62 100 ALA A C 1
ATOM 769 O O . ALA A 1 100 ? 27.163 -0.476 -33.455 1.00 90.62 100 ALA A O 1
ATOM 770 N N . ALA A 1 101 ? 26.787 0.904 -31.718 1.00 90.94 101 ALA A N 1
ATOM 771 C CA . ALA A 1 101 ? 28.116 0.752 -31.128 1.00 90.94 101 ALA A CA 1
ATOM 772 C C . ALA A 1 101 ? 28.357 -0.677 -30.611 1.00 90.94 101 ALA A C 1
ATOM 774 O O . ALA A 1 101 ? 29.394 -1.269 -30.907 1.00 90.94 101 ALA A O 1
ATOM 775 N N . MET A 1 102 ? 27.385 -1.251 -29.897 1.00 92.62 102 MET A N 1
ATOM 776 C CA . MET A 1 102 ? 27.438 -2.631 -29.409 1.00 92.62 102 MET A CA 1
ATOM 777 C C . MET A 1 102 ? 27.576 -3.629 -30.559 1.00 92.62 102 MET A C 1
ATOM 779 O O . MET A 1 102 ? 28.474 -4.466 -30.519 1.00 92.62 102 MET A O 1
ATOM 783 N N . GLY A 1 103 ? 26.756 -3.505 -31.609 1.00 92.25 103 GLY A N 1
ATOM 784 C CA . GLY A 1 103 ? 26.817 -4.392 -32.774 1.00 92.25 103 GLY A CA 1
ATOM 785 C C . GLY A 1 103 ? 28.150 -4.306 -33.524 1.00 92.25 103 GLY A C 1
ATOM 786 O O . GLY A 1 103 ? 28.693 -5.328 -33.939 1.00 92.25 103 GLY A O 1
ATOM 787 N N . ALA A 1 104 ? 28.730 -3.106 -33.643 1.00 91.19 104 ALA A N 1
ATOM 788 C CA . ALA A 1 104 ? 30.048 -2.930 -34.254 1.00 91.19 104 ALA A CA 1
ATOM 789 C C . ALA A 1 104 ? 31.169 -3.600 -33.437 1.00 91.19 104 ALA A C 1
ATOM 791 O O . ALA A 1 104 ? 32.059 -4.232 -34.010 1.00 91.19 104 ALA A O 1
ATOM 792 N N . VAL A 1 105 ? 31.120 -3.489 -32.104 1.00 91.88 105 VAL A N 1
ATOM 793 C CA . VAL A 1 105 ? 32.082 -4.155 -31.212 1.00 91.88 105 VAL A CA 1
ATOM 794 C C . VAL A 1 105 ? 31.896 -5.669 -31.235 1.00 91.88 105 VAL A C 1
ATOM 796 O O . VAL A 1 105 ? 32.887 -6.394 -31.264 1.00 91.88 105 VAL A O 1
ATOM 799 N N . GLU A 1 106 ? 30.658 -6.158 -31.266 1.00 92.06 106 GLU A N 1
ATOM 800 C CA . GLU A 1 106 ? 30.371 -7.590 -31.328 1.00 92.06 106 GLU A CA 1
ATOM 801 C C . GLU A 1 106 ? 30.904 -8.223 -32.620 1.00 92.06 106 GLU A C 1
ATOM 803 O O . GLU A 1 106 ? 31.548 -9.271 -32.574 1.00 92.06 106 GLU A O 1
ATOM 808 N N . GLU A 1 107 ? 30.695 -7.567 -33.765 1.00 92.88 107 GLU A N 1
ATOM 809 C CA . GLU A 1 107 ? 31.219 -8.032 -35.052 1.00 92.88 107 GLU A CA 1
ATOM 810 C C . GLU A 1 107 ? 32.752 -8.067 -35.038 1.00 92.88 107 GLU A C 1
ATOM 812 O O . GLU A 1 107 ? 33.365 -9.064 -35.420 1.00 92.88 107 GLU A O 1
ATOM 817 N N . SER A 1 108 ? 33.388 -7.023 -34.495 1.00 91.00 108 SER A N 1
ATOM 818 C CA . SER A 1 108 ? 34.841 -6.997 -34.316 1.00 91.00 108 SER A CA 1
ATOM 819 C C . SER A 1 108 ? 35.334 -8.095 -33.370 1.00 91.00 108 SER A C 1
ATOM 821 O O . SER A 1 108 ? 36.363 -8.709 -33.645 1.00 91.00 108 SER A O 1
ATOM 823 N N . ALA A 1 109 ? 34.629 -8.370 -32.271 1.00 91.31 109 ALA A N 1
ATOM 824 C CA . ALA A 1 109 ? 34.995 -9.414 -31.317 1.00 91.31 109 ALA A CA 1
ATOM 825 C C . ALA A 1 109 ? 34.933 -10.810 -31.961 1.00 91.31 109 ALA A C 1
ATOM 827 O O . ALA A 1 109 ? 35.824 -11.634 -31.733 1.00 91.31 109 ALA A O 1
ATOM 828 N N . LYS A 1 110 ? 33.947 -11.053 -32.838 1.00 92.06 110 LYS A N 1
ATOM 829 C CA . LYS A 1 110 ? 33.826 -12.314 -33.587 1.00 92.06 110 LYS A CA 1
ATOM 830 C C . LYS A 1 110 ? 35.044 -12.576 -34.473 1.00 92.06 110 LYS A C 1
ATOM 832 O O . LYS A 1 110 ? 35.506 -13.714 -34.524 1.00 92.06 110 LYS A O 1
ATOM 837 N N . THR A 1 111 ? 35.629 -11.542 -35.091 1.00 93.81 111 THR A N 1
ATOM 838 C CA . THR A 1 111 ? 36.853 -11.696 -35.912 1.00 93.81 111 THR A CA 1
ATOM 839 C C . THR A 1 111 ? 38.064 -12.212 -35.129 1.00 93.81 111 THR A C 1
ATOM 841 O O . THR A 1 111 ? 38.942 -12.844 -35.711 1.00 93.81 111 THR A O 1
ATOM 844 N N . VAL A 1 112 ? 38.094 -12.002 -33.808 1.00 93.50 112 VAL A N 1
ATOM 845 C CA . VAL A 1 112 ? 39.153 -12.482 -32.904 1.00 93.50 112 VAL A CA 1
ATOM 846 C C . VAL A 1 112 ? 38.709 -13.688 -32.063 1.00 93.50 112 VAL A C 1
ATOM 848 O O . VAL A 1 112 ? 39.349 -14.027 -31.068 1.00 93.50 112 VAL A O 1
ATOM 851 N N . GLY A 1 113 ? 37.610 -14.349 -32.449 1.00 91.94 113 GLY A N 1
ATOM 852 C CA . GLY A 1 113 ? 37.097 -15.553 -31.791 1.00 91.94 113 GLY A CA 1
ATOM 853 C C . GLY A 1 113 ? 36.488 -15.307 -30.406 1.00 91.94 113 GLY A C 1
ATOM 854 O O . GLY A 1 113 ? 36.510 -16.199 -29.558 1.00 91.94 113 GLY A O 1
ATOM 855 N N . ARG A 1 114 ? 35.977 -14.098 -30.143 1.00 93.06 114 ARG A N 1
ATOM 856 C CA . ARG A 1 114 ? 35.331 -13.711 -28.878 1.00 93.06 114 ARG A CA 1
ATOM 857 C C . ARG A 1 114 ? 33.894 -13.235 -29.118 1.00 93.06 114 ARG A C 1
ATOM 859 O O . ARG A 1 114 ? 33.537 -12.824 -30.216 1.00 93.06 114 ARG A O 1
ATOM 866 N N . SER A 1 115 ? 33.067 -13.270 -28.079 1.00 91.81 115 SER A N 1
ATOM 867 C CA . SER A 1 115 ? 31.687 -12.771 -28.101 1.00 91.81 115 SER A CA 1
ATOM 868 C C . SER A 1 115 ? 31.289 -12.244 -26.724 1.00 91.81 115 SER A C 1
ATOM 870 O O . SER A 1 115 ? 31.957 -12.537 -25.727 1.00 91.81 115 SER A O 1
ATOM 872 N N . PHE A 1 116 ? 30.191 -11.490 -26.649 1.00 93.19 116 PHE A N 1
ATOM 873 C CA . PHE A 1 116 ? 29.604 -11.129 -25.360 1.00 93.19 116 PHE A CA 1
ATOM 874 C C . PHE A 1 116 ? 29.122 -12.375 -24.610 1.00 93.19 116 PHE A C 1
ATOM 876 O O . PHE A 1 116 ? 28.637 -13.338 -25.210 1.00 93.19 116 PHE A O 1
ATOM 883 N N . CYS A 1 117 ? 29.285 -12.359 -23.287 1.00 91.56 117 CYS A N 1
ATOM 884 C CA . CYS A 1 117 ? 28.854 -13.447 -22.421 1.00 91.56 117 CYS A CA 1
ATOM 885 C C . CYS A 1 117 ? 27.343 -13.342 -22.198 1.00 91.56 117 CYS A C 1
ATOM 887 O O . CYS A 1 117 ? 26.866 -12.362 -21.624 1.00 91.56 117 CYS A O 1
ATOM 889 N N . SER A 1 118 ? 26.596 -14.343 -22.659 1.00 90.56 118 SER A N 1
ATOM 890 C CA . SER A 1 118 ? 25.154 -14.428 -22.447 1.00 90.56 118 SER A CA 1
ATOM 891 C C . SER A 1 118 ? 24.699 -15.878 -22.284 1.00 90.56 118 SER A C 1
ATOM 893 O O . SER A 1 118 ? 25.378 -16.812 -22.715 1.00 90.56 118 SER A O 1
ATOM 895 N N . SER A 1 119 ? 23.554 -16.074 -21.634 1.00 90.12 119 SER A N 1
ATOM 896 C CA . SER A 1 119 ? 22.906 -17.378 -21.486 1.00 90.12 119 SER A CA 1
ATOM 897 C C . SER A 1 119 ? 21.398 -17.266 -21.691 1.00 90.12 119 SER A C 1
ATOM 899 O O . SER A 1 119 ? 20.803 -16.222 -21.438 1.00 90.12 119 SER A O 1
ATOM 901 N N . ASN A 1 120 ? 20.752 -18.371 -22.069 1.00 86.81 120 ASN A N 1
ATOM 902 C CA . ASN A 1 120 ? 19.296 -18.398 -22.252 1.00 86.81 120 ASN A CA 1
ATOM 903 C C . ASN A 1 120 ? 18.519 -18.141 -20.952 1.00 86.81 120 ASN A C 1
ATOM 905 O O . ASN A 1 120 ? 17.371 -17.718 -21.006 1.00 86.81 120 ASN A O 1
ATOM 909 N N . HIS A 1 121 ? 19.116 -18.436 -19.793 1.00 85.69 121 HIS A N 1
ATOM 910 C CA . HIS A 1 121 ? 18.449 -18.278 -18.502 1.00 85.69 121 HIS A CA 1
ATOM 911 C C . HIS A 1 121 ? 18.664 -16.887 -17.894 1.00 85.69 121 HIS A C 1
ATOM 913 O O . HIS A 1 121 ? 17.721 -16.308 -17.366 1.00 85.69 121 HIS A O 1
ATOM 919 N N . PHE A 1 122 ? 19.882 -16.341 -17.986 1.00 86.25 122 PHE A N 1
ATOM 920 C CA . PHE A 1 122 ? 20.248 -15.076 -17.337 1.00 86.25 122 PHE A CA 1
ATOM 921 C C . PHE A 1 122 ? 20.400 -13.886 -18.290 1.00 86.25 122 PHE A C 1
ATOM 923 O O . PHE A 1 122 ? 20.676 -12.793 -17.816 1.00 86.25 122 PHE A O 1
ATOM 930 N N . GLY A 1 123 ? 20.245 -14.053 -19.607 1.00 90.38 123 GLY A N 1
ATOM 931 C CA . GLY A 1 123 ? 20.534 -12.984 -20.569 1.00 90.38 123 GLY A CA 1
ATOM 932 C C . GLY A 1 123 ? 22.024 -12.630 -20.587 1.00 90.38 123 GLY A C 1
ATOM 933 O O . GLY A 1 123 ? 22.861 -13.532 -20.489 1.00 90.38 123 GLY A O 1
ATOM 934 N N . PHE A 1 124 ? 22.361 -11.345 -20.721 1.00 91.81 124 PHE A N 1
ATOM 935 C CA . PHE A 1 124 ? 23.735 -10.853 -20.608 1.00 91.81 124 PHE A CA 1
ATOM 936 C C . PHE A 1 124 ? 24.269 -11.023 -19.184 1.00 91.81 124 PHE A C 1
ATOM 938 O O . PHE A 1 124 ? 23.607 -10.682 -18.202 1.00 91.81 124 PHE A O 1
ATOM 945 N N . THR A 1 125 ? 25.492 -11.539 -19.081 1.00 92.00 125 THR A N 1
ATOM 946 C CA . THR A 1 125 ? 26.150 -11.774 -17.794 1.00 92.00 125 THR A CA 1
ATOM 947 C C . THR A 1 125 ? 26.956 -10.548 -17.373 1.00 92.00 125 THR A C 1
ATOM 949 O O . THR A 1 125 ? 27.844 -10.110 -18.105 1.00 92.00 125 THR A O 1
ATOM 952 N N . THR A 1 126 ? 26.690 -10.049 -16.169 1.00 91.50 126 THR A N 1
ATOM 953 C CA . THR A 1 126 ? 27.385 -8.924 -15.525 1.00 91.50 126 THR A CA 1
ATOM 954 C C . THR A 1 126 ? 28.037 -9.368 -14.217 1.00 91.50 126 THR A C 1
ATOM 956 O O . THR A 1 126 ? 27.619 -10.362 -13.618 1.00 91.50 126 THR A O 1
ATOM 959 N N . SER A 1 127 ? 29.031 -8.619 -13.736 1.00 90.19 127 SER A N 1
ATOM 960 C CA . SER A 1 127 ? 29.708 -8.882 -12.455 1.00 90.19 127 SER A CA 1
ATOM 961 C C . SER A 1 127 ? 28.748 -8.796 -11.259 1.00 90.19 127 SER A C 1
ATOM 963 O O . SER A 1 127 ? 28.879 -9.548 -10.294 1.00 90.19 127 SER A O 1
ATOM 965 N N . CYS A 1 128 ? 27.755 -7.900 -11.321 1.00 86.81 128 CYS A N 1
ATOM 966 C CA . CYS A 1 128 ? 26.726 -7.751 -10.296 1.00 86.81 128 CYS A CA 1
ATOM 967 C C . CYS A 1 128 ? 25.430 -8.492 -10.687 1.00 86.81 128 CYS A C 1
ATOM 969 O O . CYS A 1 128 ? 24.838 -8.149 -11.715 1.00 86.81 128 CYS A O 1
ATOM 971 N N . PRO A 1 129 ? 24.932 -9.452 -9.876 1.00 87.88 129 PRO A N 1
ATOM 972 C CA . PRO A 1 129 ? 23.718 -10.215 -10.188 1.00 87.88 129 PRO A CA 1
ATOM 973 C C . PRO A 1 129 ? 22.449 -9.377 -10.385 1.00 87.88 129 PRO A C 1
ATOM 975 O O . PRO A 1 129 ? 21.542 -9.808 -11.092 1.00 87.88 129 PRO A O 1
ATOM 978 N N . SER A 1 130 ? 22.371 -8.174 -9.804 1.00 82.19 130 SER A N 1
ATOM 979 C CA . SER A 1 130 ? 21.210 -7.286 -9.975 1.00 82.19 130 SER A CA 1
ATOM 980 C C . SER A 1 130 ? 21.099 -6.673 -11.376 1.00 82.19 130 SER A C 1
ATOM 982 O O . SER A 1 130 ? 20.083 -6.059 -11.686 1.00 82.19 130 SER A O 1
ATOM 984 N N . ARG A 1 131 ? 22.124 -6.834 -12.228 1.00 85.06 131 ARG A N 1
ATOM 985 C CA . ARG A 1 131 ? 22.160 -6.313 -13.605 1.00 85.06 131 ARG A CA 1
ATOM 986 C C . ARG A 1 131 ? 22.087 -7.397 -14.684 1.00 85.06 131 ARG A C 1
ATOM 988 O O . ARG A 1 131 ? 22.248 -7.083 -15.859 1.00 85.06 131 ARG A O 1
ATOM 995 N N . LEU A 1 132 ? 21.817 -8.648 -14.305 1.00 89.31 132 LEU A N 1
ATOM 996 C CA . LEU A 1 132 ? 21.575 -9.731 -15.261 1.00 89.31 132 LEU A CA 1
ATOM 997 C C . LEU A 1 132 ? 20.312 -9.465 -16.099 1.00 89.31 132 LEU A C 1
ATOM 999 O O . LEU A 1 132 ? 19.421 -8.709 -15.706 1.00 89.31 132 LEU A O 1
ATOM 1003 N N . GLY A 1 133 ? 20.212 -10.126 -17.249 1.00 89.25 133 GLY A N 1
ATOM 1004 C CA . GLY A 1 133 ? 19.094 -10.009 -18.181 1.00 89.25 133 GLY A CA 1
ATOM 1005 C C . GLY A 1 133 ? 19.450 -9.106 -19.351 1.00 89.25 133 GLY A C 1
ATOM 1006 O O . GLY A 1 133 ? 20.369 -9.409 -20.109 1.00 89.25 133 GLY A O 1
ATOM 1007 N N . SER A 1 134 ? 18.721 -8.002 -19.499 1.00 87.50 134 SER A N 1
ATOM 1008 C CA . SER A 1 134 ? 18.995 -7.000 -20.537 1.00 87.50 134 SER A CA 1
ATOM 1009 C C . SER A 1 134 ? 20.251 -6.161 -20.265 1.00 87.50 134 SER A C 1
ATOM 1011 O O . SER A 1 134 ? 20.774 -5.528 -21.177 1.00 87.50 134 SER A O 1
ATOM 1013 N N . ALA A 1 135 ? 20.729 -6.123 -19.011 1.00 89.56 135 ALA A N 1
ATOM 1014 C CA . ALA A 1 135 ? 21.840 -5.279 -18.552 1.00 89.56 135 ALA A CA 1
ATOM 1015 C C . ALA A 1 135 ? 21.704 -3.782 -18.921 1.00 89.56 135 ALA A C 1
ATOM 1017 O O . ALA A 1 135 ? 22.684 -3.031 -18.917 1.00 89.56 135 ALA A O 1
ATOM 1018 N N . LEU A 1 136 ? 20.480 -3.329 -19.215 1.00 90.75 136 LEU A N 1
ATOM 1019 C CA . LEU A 1 136 ? 20.171 -1.971 -19.641 1.00 90.75 136 LEU A CA 1
ATOM 1020 C C . LEU A 1 136 ? 19.723 -1.132 -18.446 1.00 90.75 136 LEU A C 1
ATOM 1022 O O . LEU A 1 136 ? 18.793 -1.488 -17.734 1.00 90.75 136 LEU A O 1
ATOM 1026 N N . ARG A 1 137 ? 20.324 0.046 -18.277 1.00 90.06 137 ARG A N 1
ATOM 1027 C CA . ARG A 1 137 ? 19.831 1.058 -17.340 1.00 90.06 137 ARG A CA 1
ATOM 1028 C C . ARG A 1 137 ? 19.527 2.346 -18.083 1.00 90.06 137 ARG A C 1
ATOM 1030 O O . ARG A 1 137 ? 20.417 2.933 -18.692 1.00 90.06 137 ARG A O 1
ATOM 1037 N N . VAL A 1 138 ? 18.284 2.801 -17.984 1.00 89.75 138 VAL A N 1
ATOM 1038 C CA . VAL A 1 138 ? 17.843 4.088 -18.529 1.00 89.75 138 VAL A CA 1
ATOM 1039 C C . VAL A 1 138 ? 17.646 5.046 -17.364 1.00 89.75 138 VAL A C 1
ATOM 1041 O O . VAL A 1 138 ? 16.978 4.692 -16.399 1.00 89.75 138 VAL A O 1
ATOM 1044 N N . THR A 1 139 ? 18.213 6.248 -17.445 1.00 90.38 139 THR A N 1
ATOM 1045 C CA . THR A 1 139 ? 18.029 7.303 -16.438 1.00 90.38 139 THR A CA 1
ATOM 1046 C C . THR A 1 139 ? 17.608 8.590 -17.136 1.00 90.38 139 THR A C 1
ATOM 1048 O O . THR A 1 139 ? 18.244 9.005 -18.103 1.00 90.38 139 THR A O 1
ATOM 1051 N N . ILE A 1 140 ? 16.547 9.222 -16.642 1.00 91.06 140 ILE A N 1
ATOM 1052 C CA . ILE A 1 140 ? 15.977 10.467 -17.153 1.00 91.06 140 ILE A CA 1
ATOM 1053 C C . ILE A 1 140 ? 15.877 11.453 -15.990 1.00 91.06 140 ILE A C 1
ATOM 1055 O O . ILE A 1 140 ? 15.300 11.145 -14.950 1.00 91.06 140 ILE A O 1
ATOM 1059 N N . THR A 1 141 ? 16.429 12.649 -16.166 1.00 90.31 141 THR A N 1
ATOM 1060 C CA . THR A 1 141 ? 16.306 13.735 -15.187 1.00 90.31 141 THR A CA 1
ATOM 1061 C C . THR A 1 141 ? 15.082 14.579 -15.523 1.00 90.31 141 THR A C 1
ATOM 1063 O O . THR A 1 141 ? 15.004 15.143 -16.614 1.00 90.31 141 THR A O 1
ATOM 1066 N N . LEU A 1 142 ? 14.135 14.672 -14.593 1.00 91.38 142 LEU A N 1
ATOM 1067 C CA . LEU A 1 142 ? 12.877 15.398 -14.746 1.00 91.38 142 LEU A CA 1
ATOM 1068 C C . LEU A 1 142 ? 12.831 16.614 -13.818 1.00 91.38 142 LEU A C 1
ATOM 1070 O O . LEU A 1 142 ? 13.280 16.559 -12.674 1.00 91.38 142 LEU A O 1
ATOM 1074 N N . LYS A 1 143 ? 12.243 17.711 -14.297 1.00 91.44 143 LYS A N 1
ATOM 1075 C CA . LYS A 1 143 ? 11.880 18.863 -13.467 1.00 91.44 143 LYS A CA 1
ATOM 1076 C C . LYS A 1 143 ? 10.409 18.715 -13.083 1.00 91.44 143 LYS A C 1
ATOM 1078 O O . LYS A 1 143 ? 9.550 19.034 -13.893 1.00 91.44 143 LYS A O 1
ATOM 1083 N N . ILE A 1 144 ? 10.159 18.176 -11.890 1.00 91.31 144 ILE A N 1
ATOM 1084 C CA . ILE A 1 144 ? 8.811 17.885 -11.363 1.00 91.31 144 ILE A CA 1
ATOM 1085 C C . ILE A 1 144 ? 8.632 18.330 -9.891 1.00 91.31 144 ILE A C 1
ATOM 1087 O O . ILE A 1 144 ? 8.308 17.513 -9.023 1.00 91.31 144 ILE A O 1
ATOM 1091 N N . PRO A 1 145 ? 8.957 19.594 -9.547 1.00 89.75 145 PRO A N 1
ATOM 1092 C CA . PRO A 1 145 ? 8.946 20.070 -8.164 1.00 89.75 145 PRO A CA 1
ATOM 1093 C C . PRO A 1 145 ? 7.558 20.118 -7.510 1.00 89.75 145 PRO A C 1
ATOM 1095 O O . PRO A 1 145 ? 7.494 20.029 -6.283 1.00 89.75 145 PRO A O 1
ATOM 1098 N N . LEU A 1 146 ? 6.471 20.300 -8.268 1.00 88.19 146 LEU A N 1
ATOM 1099 C CA . LEU A 1 146 ? 5.117 20.338 -7.706 1.00 88.19 146 LEU A CA 1
ATOM 1100 C C . LEU A 1 146 ? 4.639 18.925 -7.375 1.00 88.19 146 LEU A C 1
ATOM 1102 O O . LEU A 1 146 ? 4.207 18.666 -6.252 1.00 88.19 146 LEU A O 1
ATOM 1106 N N . LEU A 1 147 ? 4.812 17.986 -8.306 1.00 87.19 147 LEU A N 1
ATOM 1107 C CA . LEU A 1 147 ? 4.443 16.586 -8.129 1.00 87.19 147 LEU A CA 1
ATOM 1108 C C . LEU A 1 147 ? 5.211 15.954 -6.969 1.00 87.19 147 LEU A C 1
ATOM 1110 O O . LEU A 1 147 ? 4.619 15.255 -6.151 1.00 87.19 147 LEU A O 1
ATOM 1114 N N . ALA A 1 148 ? 6.508 16.253 -6.847 1.00 86.12 148 ALA A N 1
ATOM 1115 C CA . ALA A 1 148 ? 7.333 15.770 -5.742 1.00 86.12 148 ALA A CA 1
ATOM 1116 C C . ALA A 1 148 ? 6.845 16.234 -4.355 1.00 86.12 148 ALA A C 1
ATOM 1118 O O . ALA A 1 148 ? 7.128 15.572 -3.360 1.00 86.12 148 ALA A O 1
ATOM 1119 N N . LYS A 1 149 ? 6.126 17.362 -4.278 1.00 82.94 149 LYS A N 1
ATOM 1120 C CA . LYS A 1 149 ? 5.523 17.872 -3.035 1.00 82.94 149 LYS A CA 1
ATOM 1121 C C . LYS A 1 149 ? 4.104 17.357 -2.808 1.00 82.94 149 LYS A C 1
ATOM 1123 O O . LYS A 1 149 ? 3.675 17.272 -1.661 1.00 82.94 149 LYS A O 1
ATOM 1128 N N . ALA A 1 150 ? 3.377 17.063 -3.883 1.00 79.44 150 ALA A N 1
ATOM 1129 C CA . ALA A 1 150 ? 1.981 16.649 -3.826 1.00 79.44 150 ALA A CA 1
ATOM 1130 C C . ALA A 1 150 ? 1.808 15.179 -3.407 1.00 79.44 150 ALA A C 1
ATOM 1132 O O . ALA A 1 150 ? 0.820 14.842 -2.756 1.00 79.44 150 ALA A O 1
ATOM 1133 N N . VAL A 1 151 ? 2.748 14.299 -3.773 1.00 79.75 151 VAL A N 1
ATOM 1134 C CA . VAL A 1 151 ? 2.633 12.846 -3.556 1.00 79.75 151 VAL A CA 1
ATOM 1135 C C . VAL A 1 151 ? 3.947 12.219 -3.087 1.00 79.75 151 VAL A C 1
ATOM 1137 O O . VAL A 1 151 ? 5.023 12.788 -3.258 1.00 79.75 151 VAL A O 1
ATOM 1140 N N . ASP A 1 152 ? 3.883 10.989 -2.568 1.00 79.69 152 ASP A N 1
ATOM 1141 C CA . ASP A 1 152 ? 5.076 10.146 -2.426 1.00 79.69 152 ASP A CA 1
ATOM 1142 C C . ASP A 1 152 ? 5.586 9.738 -3.820 1.00 79.69 152 ASP A C 1
ATOM 1144 O O . ASP A 1 152 ? 5.138 8.753 -4.420 1.00 79.69 152 ASP A O 1
ATOM 1148 N N . LEU A 1 153 ? 6.536 10.518 -4.342 1.00 84.25 153 LEU A N 1
ATOM 1149 C CA . LEU A 1 153 ? 7.117 10.320 -5.667 1.00 84.25 153 LEU A CA 1
ATOM 1150 C C . LEU A 1 153 ? 7.829 8.967 -5.802 1.00 84.25 153 LEU A C 1
ATOM 1152 O O . LEU A 1 153 ? 7.810 8.369 -6.879 1.00 84.25 153 LEU A O 1
ATOM 1156 N N . SER A 1 154 ? 8.427 8.455 -4.722 1.00 82.88 154 SER A N 1
ATOM 1157 C CA . SER A 1 154 ? 9.106 7.157 -4.732 1.00 82.88 154 SER A CA 1
ATOM 1158 C C . SER A 1 154 ? 8.104 6.021 -4.897 1.00 82.88 154 SER A C 1
ATOM 1160 O O . SER A 1 154 ? 8.319 5.104 -5.692 1.00 82.88 154 SER A O 1
ATOM 1162 N N . ALA A 1 155 ? 6.981 6.070 -4.182 1.00 73.25 155 ALA A N 1
ATOM 1163 C CA . ALA A 1 155 ? 5.895 5.113 -4.367 1.00 73.25 155 ALA A CA 1
ATOM 1164 C C . ALA A 1 155 ? 5.244 5.224 -5.754 1.00 73.25 155 ALA A C 1
ATOM 1166 O O . ALA A 1 155 ? 5.083 4.202 -6.424 1.00 73.25 155 ALA A O 1
ATOM 1167 N N . LEU A 1 156 ? 4.975 6.442 -6.237 1.00 81.12 156 LEU A N 1
ATOM 1168 C CA . LEU A 1 156 ? 4.427 6.655 -7.579 1.00 81.12 156 LEU A CA 1
ATOM 1169 C C . LEU A 1 156 ? 5.359 6.106 -8.670 1.00 81.12 156 LEU A C 1
ATOM 1171 O O . LEU A 1 156 ? 4.907 5.359 -9.536 1.00 81.12 156 LEU A O 1
ATOM 1175 N N . CYS A 1 157 ? 6.662 6.401 -8.612 1.00 84.38 157 CYS A N 1
ATOM 1176 C CA . CYS A 1 157 ? 7.636 5.849 -9.556 1.00 84.38 157 CYS A CA 1
ATOM 1177 C C . CYS A 1 157 ? 7.622 4.317 -9.533 1.00 84.38 157 CYS A C 1
ATOM 1179 O O . CYS A 1 157 ? 7.539 3.699 -10.593 1.00 84.38 157 CYS A O 1
ATOM 1181 N N . ARG A 1 158 ? 7.603 3.704 -8.342 1.00 80.31 158 ARG A N 1
ATOM 1182 C CA . ARG A 1 158 ? 7.530 2.242 -8.196 1.00 80.31 158 ARG A CA 1
ATOM 1183 C C . ARG A 1 158 ? 6.253 1.664 -8.812 1.00 80.31 158 ARG A C 1
ATOM 1185 O O . ARG A 1 158 ? 6.325 0.639 -9.483 1.00 80.31 158 ARG A O 1
ATOM 1192 N N . SER A 1 159 ? 5.108 2.339 -8.665 1.00 72.44 159 SER A N 1
ATOM 1193 C CA . SER A 1 159 ? 3.844 1.933 -9.310 1.00 72.44 159 SER A CA 1
ATOM 1194 C C . SER A 1 159 ? 3.906 1.974 -10.846 1.00 72.44 159 SER A C 1
ATOM 1196 O O . SER A 1 159 ? 3.213 1.214 -11.517 1.00 72.44 159 SER A O 1
ATOM 1198 N N . LEU A 1 160 ? 4.778 2.818 -11.406 1.00 79.31 160 LEU A N 1
ATOM 1199 C CA . LEU A 1 160 ? 5.028 2.945 -12.843 1.00 79.31 160 LEU A CA 1
ATOM 1200 C C . LEU A 1 160 ? 6.159 2.024 -13.343 1.00 79.31 160 LEU A C 1
ATOM 1202 O O . LEU A 1 160 ? 6.543 2.119 -14.508 1.00 79.31 160 LEU A O 1
ATOM 1206 N N . GLY A 1 161 ? 6.710 1.155 -12.486 1.00 77.38 161 GLY A N 1
ATOM 1207 C CA . GLY A 1 161 ? 7.851 0.296 -12.820 1.00 77.38 161 GLY A CA 1
ATOM 1208 C C . GLY A 1 161 ? 9.187 1.044 -12.899 1.00 77.38 161 GLY A C 1
ATOM 1209 O O . GLY A 1 161 ? 10.095 0.614 -13.611 1.00 77.38 161 GLY A O 1
ATOM 1210 N N . LEU A 1 162 ? 9.301 2.179 -12.204 1.00 87.69 162 LEU A N 1
ATOM 1211 C CA . LEU A 1 162 ? 10.468 3.060 -12.197 1.00 87.69 162 LEU A CA 1
ATOM 1212 C C . LEU A 1 162 ? 11.091 3.159 -10.802 1.00 87.69 162 LEU A C 1
ATOM 1214 O O . LEU A 1 162 ? 10.432 3.002 -9.775 1.00 87.69 162 LEU A O 1
ATOM 1218 N N . HIS A 1 163 ? 12.366 3.523 -10.768 1.00 87.31 163 HIS A N 1
ATOM 1219 C CA . HIS A 1 163 ? 13.092 3.872 -9.556 1.00 87.31 163 HIS A CA 1
ATOM 1220 C C . HIS A 1 163 ? 13.256 5.387 -9.458 1.00 87.31 163 HIS A C 1
ATOM 1222 O O . HIS A 1 163 ? 13.803 6.014 -10.368 1.00 87.31 163 HIS A O 1
ATOM 1228 N N . CYS A 1 164 ? 12.832 5.967 -8.337 1.00 86.19 164 CYS A N 1
ATOM 1229 C CA . CYS A 1 164 ? 13.097 7.367 -8.024 1.00 86.19 164 CYS A CA 1
ATOM 1230 C C . CYS A 1 164 ? 14.463 7.497 -7.338 1.00 86.19 164 CYS A C 1
ATOM 1232 O O . CYS A 1 164 ? 14.716 6.858 -6.318 1.00 86.19 164 CYS A O 1
ATOM 1234 N N . GLY A 1 165 ? 15.339 8.316 -7.908 1.00 81.75 165 GLY A N 1
ATOM 1235 C CA . GLY A 1 165 ? 16.572 8.779 -7.282 1.00 81.75 165 GLY A CA 1
ATOM 1236 C C . GLY A 1 165 ? 16.325 9.956 -6.337 1.00 81.75 165 GLY A C 1
ATOM 1237 O O . GLY A 1 165 ? 15.185 10.351 -6.090 1.00 81.75 165 GLY A O 1
ATOM 1238 N N . SER A 1 166 ? 17.409 10.520 -5.807 1.00 74.12 166 SER A N 1
ATOM 1239 C CA . SER A 1 166 ? 17.361 11.676 -4.911 1.00 74.12 166 SER A CA 1
ATOM 1240 C C . SER A 1 166 ? 17.143 12.989 -5.662 1.00 74.12 166 SER A C 1
ATOM 1242 O O . SER A 1 166 ? 17.591 13.157 -6.802 1.00 74.12 166 SER A O 1
ATOM 1244 N N . GLU A 1 167 ? 16.518 13.946 -4.978 1.00 80.94 167 GLU A N 1
ATOM 1245 C CA . GLU A 1 167 ? 16.470 15.338 -5.413 1.00 80.94 167 GLU A CA 1
ATOM 1246 C C . GLU A 1 167 ? 17.892 15.868 -5.626 1.00 80.94 167 GLU A C 1
ATOM 1248 O O . GLU A 1 167 ? 18.782 15.690 -4.793 1.00 80.94 167 GLU A O 1
ATOM 1253 N N . THR A 1 168 ? 18.115 16.509 -6.767 1.00 75.62 168 THR A N 1
ATOM 1254 C CA . THR A 1 168 ? 19.360 17.208 -7.080 1.00 75.62 168 THR A CA 1
ATOM 1255 C C . THR A 1 168 ? 19.024 18.630 -7.504 1.00 75.62 168 THR A C 1
ATOM 1257 O O . THR A 1 168 ? 17.979 18.884 -8.100 1.00 75.62 168 THR A O 1
ATOM 1260 N N . VAL A 1 169 ? 19.913 19.577 -7.221 1.00 69.06 169 VAL A N 1
ATOM 1261 C CA . VAL A 1 169 ? 19.760 20.957 -7.686 1.00 69.06 169 VAL A CA 1
ATOM 1262 C C . VAL A 1 169 ? 20.564 21.129 -8.970 1.00 69.06 169 VAL A C 1
ATOM 1264 O O . VAL A 1 169 ? 21.790 21.044 -8.956 1.00 69.06 169 VAL A O 1
ATOM 1267 N N . LEU A 1 170 ? 19.879 21.385 -10.086 1.00 64.56 170 LEU A N 1
ATOM 1268 C CA . LEU A 1 170 ? 20.517 21.818 -11.331 1.00 64.56 170 LEU A CA 1
ATOM 1269 C C . LEU A 1 170 ? 20.240 23.312 -11.527 1.00 64.56 170 LEU A C 1
ATOM 1271 O O . LEU A 1 170 ? 19.140 23.726 -11.901 1.00 64.56 170 LEU A O 1
ATOM 1275 N N . GLY A 1 171 ? 21.249 24.138 -11.238 1.00 69.38 171 GLY A N 1
ATOM 1276 C CA . GLY A 1 171 ? 21.126 25.597 -11.251 1.00 69.38 171 GLY A CA 1
ATOM 1277 C C . GLY A 1 171 ? 20.220 26.099 -10.123 1.00 69.38 171 GLY A C 1
ATOM 1278 O O . GLY A 1 171 ? 20.581 26.003 -8.956 1.00 69.38 171 GLY A O 1
ATOM 1279 N N . HIS A 1 172 ? 19.043 26.630 -10.472 1.00 66.00 172 HIS A N 1
ATOM 1280 C CA . HIS A 1 172 ? 18.033 27.124 -9.518 1.00 66.00 172 HIS A CA 1
ATOM 1281 C C . HIS A 1 172 ? 16.775 26.243 -9.448 1.00 66.00 172 HIS A C 1
ATOM 1283 O O . HIS A 1 172 ? 15.783 26.637 -8.842 1.00 66.00 172 HIS A O 1
ATOM 1289 N N . SER A 1 173 ? 16.760 25.090 -10.123 1.00 67.50 173 SER A N 1
ATOM 1290 C CA . SER A 1 173 ? 15.598 24.197 -10.161 1.00 67.50 173 SER A CA 1
ATOM 1291 C C . SER A 1 173 ?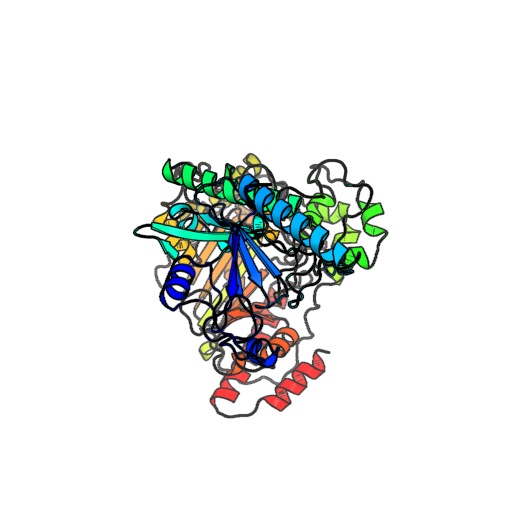 15.903 22.873 -9.466 1.00 67.50 173 SER A C 1
ATOM 1293 O O . SER A 1 173 ? 16.943 22.260 -9.713 1.00 67.50 173 SER A O 1
ATOM 1295 N N . SER A 1 174 ? 14.961 22.436 -8.631 1.00 80.81 174 SER A N 1
ATOM 1296 C CA . SER A 1 174 ? 14.897 21.065 -8.128 1.00 80.81 174 SER A CA 1
ATOM 1297 C C . SER A 1 174 ? 14.609 20.116 -9.289 1.00 80.81 174 SER A C 1
ATOM 1299 O O . SER A 1 174 ? 13.679 20.340 -10.073 1.00 80.81 174 SER A O 1
ATOM 1301 N N . VAL A 1 175 ? 15.443 19.090 -9.428 1.00 88.06 175 VAL A N 1
ATOM 1302 C CA . VAL A 1 175 ? 15.285 18.030 -10.419 1.00 88.06 175 VAL A CA 1
ATOM 1303 C C . VAL A 1 175 ? 15.363 16.665 -9.756 1.00 88.06 175 VAL A C 1
ATOM 1305 O O . VAL A 1 175 ? 16.048 16.466 -8.754 1.00 88.06 175 VAL A O 1
ATOM 1308 N N . TRP A 1 176 ? 14.689 15.704 -10.369 1.00 90.44 176 TRP A N 1
ATOM 1309 C CA . TRP A 1 176 ? 14.586 14.338 -9.888 1.00 90.44 176 TRP A CA 1
ATOM 1310 C C . TRP A 1 176 ? 15.111 13.385 -10.949 1.00 90.44 176 TRP A C 1
ATOM 1312 O O . TRP A 1 176 ? 14.718 13.455 -12.114 1.00 90.44 176 TRP A O 1
ATOM 1322 N N . GLN A 1 177 ? 16.017 12.492 -10.560 1.00 89.94 177 GLN A N 1
ATOM 1323 C CA . GLN A 1 177 ? 16.491 11.432 -11.444 1.00 89.94 177 GLN A CA 1
ATOM 1324 C C . GLN A 1 177 ? 15.549 10.239 -11.347 1.00 89.94 177 GLN A C 1
ATOM 1326 O O . GLN A 1 177 ? 15.380 9.670 -10.276 1.00 89.94 177 GLN A O 1
ATOM 1331 N N . VAL A 1 178 ? 14.959 9.834 -12.463 1.00 91.62 178 VAL A N 1
ATOM 1332 C CA . VAL A 1 178 ? 14.108 8.647 -12.552 1.00 91.62 178 VAL A CA 1
ATOM 1333 C C . VAL A 1 178 ? 14.816 7.617 -13.415 1.00 91.62 178 VAL A C 1
ATOM 1335 O O . VAL A 1 178 ? 15.343 7.949 -14.474 1.00 91.62 178 VAL A O 1
ATOM 1338 N N . SER A 1 179 ? 14.869 6.370 -12.962 1.00 91.06 179 SER A N 1
ATOM 1339 C CA . SER A 1 179 ? 15.542 5.293 -13.687 1.00 91.06 179 SER A CA 1
ATOM 1340 C C . SER A 1 179 ? 14.650 4.083 -13.915 1.00 91.06 179 SER A C 1
ATOM 1342 O O . SER A 1 179 ? 13.631 3.912 -13.249 1.00 91.06 179 SER A O 1
ATOM 1344 N N . SER A 1 180 ? 15.022 3.266 -14.895 1.00 88.88 180 SER A N 1
ATOM 1345 C CA . SER A 1 180 ? 14.326 2.031 -15.237 1.00 88.88 180 SER A CA 1
ATOM 1346 C C . SER A 1 180 ? 14.269 1.050 -14.060 1.00 88.88 180 SER A C 1
ATOM 1348 O O . SER A 1 180 ? 15.141 1.056 -13.185 1.00 88.88 180 SER A O 1
ATOM 1350 N N . GLY A 1 181 ? 13.237 0.206 -14.057 1.00 82.50 181 GLY A N 1
ATOM 1351 C CA . GLY A 1 181 ? 13.061 -0.914 -13.131 1.00 82.50 181 GLY A CA 1
ATOM 1352 C C . GLY A 1 181 ? 14.081 -2.048 -13.305 1.00 82.50 181 GLY A C 1
ATOM 1353 O O . GLY A 1 181 ? 15.121 -1.891 -13.951 1.00 82.50 181 GLY A O 1
ATOM 1354 N N . ASP A 1 182 ? 13.759 -3.207 -12.730 1.00 78.75 182 ASP A N 1
ATOM 1355 C CA . ASP A 1 182 ? 14.577 -4.420 -12.821 1.00 78.75 182 ASP A CA 1
ATOM 1356 C C . ASP A 1 182 ? 14.719 -4.931 -14.266 1.00 78.75 182 ASP A C 1
ATOM 1358 O O . ASP A 1 182 ? 13.810 -4.827 -15.088 1.00 78.75 182 ASP A O 1
ATOM 1362 N N . CYS A 1 183 ? 15.888 -5.498 -14.569 1.00 79.19 183 CYS A N 1
ATOM 1363 C CA . CYS A 1 183 ? 16.301 -5.864 -15.929 1.00 79.19 183 CYS A CA 1
ATOM 1364 C C . CYS A 1 183 ? 16.084 -7.349 -16.273 1.00 79.19 183 CYS A C 1
ATOM 1366 O O . CYS A 1 183 ? 16.127 -7.728 -17.447 1.00 79.19 183 CYS A O 1
ATOM 1368 N N . LEU A 1 184 ? 15.900 -8.206 -15.264 1.00 81.38 184 LEU A N 1
ATOM 1369 C CA . LEU A 1 184 ? 15.846 -9.655 -15.445 1.00 81.38 184 LEU A CA 1
ATOM 1370 C C . LEU A 1 184 ? 14.457 -10.094 -15.924 1.00 81.38 184 LEU A C 1
ATOM 1372 O O . LEU A 1 184 ? 13.450 -9.807 -15.283 1.00 81.38 184 LEU A O 1
ATOM 1376 N N . GLY A 1 185 ? 14.408 -10.831 -17.036 1.00 77.50 185 GLY A N 1
ATOM 1377 C CA . GLY A 1 185 ? 13.155 -11.339 -17.610 1.00 77.50 185 GLY A CA 1
ATOM 1378 C C . GLY A 1 185 ? 12.343 -10.309 -18.404 1.00 77.50 185 GLY A C 1
ATOM 1379 O O . GLY A 1 185 ? 11.224 -10.615 -18.809 1.00 77.50 185 GLY A O 1
ATOM 1380 N N . VAL A 1 186 ? 12.899 -9.119 -18.655 1.00 81.25 186 VAL A N 1
ATOM 1381 C CA . VAL A 1 186 ? 12.274 -8.037 -19.432 1.00 81.25 186 VAL A CA 1
ATOM 1382 C C . VAL A 1 186 ? 13.178 -7.688 -20.613 1.00 81.25 186 VAL A C 1
ATOM 1384 O O . VAL A 1 186 ? 14.397 -7.600 -20.451 1.00 81.25 186 VAL A O 1
ATOM 1387 N N . SER A 1 187 ? 12.603 -7.498 -21.805 1.00 85.69 187 SER A N 1
ATOM 1388 C CA . SER A 1 187 ? 13.384 -7.100 -22.983 1.00 85.69 187 SER A CA 1
ATOM 1389 C C . SER A 1 187 ? 13.877 -5.652 -22.873 1.00 85.69 187 SER A C 1
ATOM 1391 O O . SER A 1 187 ? 13.258 -4.815 -22.213 1.00 85.69 187 SER A O 1
ATOM 1393 N N . GLU A 1 188 ? 14.968 -5.321 -23.563 1.00 88.56 188 GLU A N 1
ATOM 1394 C CA . GLU A 1 188 ? 15.507 -3.960 -23.643 1.00 88.56 188 GLU A CA 1
ATOM 1395 C C . GLU A 1 188 ? 14.444 -2.964 -24.134 1.00 88.56 188 GLU A C 1
ATOM 1397 O O . GLU A 1 188 ? 14.318 -1.858 -23.605 1.00 88.56 188 GLU A O 1
ATOM 1402 N N . CYS A 1 189 ? 13.649 -3.363 -25.133 1.00 87.19 189 CYS A N 1
ATOM 1403 C CA . CYS A 1 189 ? 12.584 -2.535 -25.692 1.00 87.19 189 CYS A CA 1
ATOM 1404 C C . CYS A 1 189 ? 11.439 -2.309 -24.700 1.00 87.19 189 CYS A C 1
ATOM 1406 O O . CYS A 1 189 ? 10.955 -1.183 -24.591 1.00 87.19 189 CYS A O 1
ATOM 1408 N N . ASP A 1 190 ? 11.019 -3.342 -23.967 1.00 83.75 190 ASP A N 1
ATOM 1409 C CA . ASP A 1 190 ? 9.961 -3.210 -22.960 1.00 83.75 190 ASP A CA 1
ATOM 1410 C C . ASP A 1 190 ? 10.410 -2.315 -21.807 1.00 83.75 190 ASP A C 1
ATOM 1412 O O . ASP A 1 190 ? 9.651 -1.448 -21.366 1.00 83.75 190 ASP A O 1
ATOM 1416 N N . LEU A 1 191 ? 11.664 -2.458 -21.368 1.00 85.81 191 LEU A N 1
ATOM 1417 C CA . LEU A 1 191 ? 12.245 -1.613 -20.331 1.00 85.81 191 LEU A CA 1
ATOM 1418 C C . LEU A 1 191 ? 12.296 -0.143 -20.782 1.00 85.81 191 LEU A C 1
ATOM 1420 O O . LEU A 1 191 ? 11.900 0.755 -20.031 1.00 85.81 191 LEU A O 1
ATOM 1424 N N . LEU A 1 192 ? 12.714 0.113 -22.027 1.00 88.94 192 LEU A N 1
ATOM 1425 C CA . LEU A 1 192 ? 12.758 1.457 -22.611 1.00 88.94 192 LEU A CA 1
ATOM 1426 C C . LEU A 1 192 ? 11.358 2.078 -22.709 1.00 88.94 192 LEU A C 1
ATOM 1428 O O . LEU A 1 192 ? 11.148 3.205 -22.262 1.00 88.94 192 LEU A O 1
ATOM 1432 N N . ASN A 1 193 ? 10.394 1.332 -23.251 1.00 86.56 193 ASN A N 1
ATOM 1433 C CA . ASN A 1 193 ? 9.015 1.784 -23.424 1.00 86.56 193 ASN A CA 1
ATOM 1434 C C . ASN A 1 193 ? 8.340 2.071 -22.079 1.00 86.56 193 ASN A C 1
ATOM 1436 O O . ASN A 1 193 ? 7.690 3.107 -21.931 1.00 86.56 193 ASN A O 1
ATOM 1440 N N . THR A 1 194 ? 8.534 1.194 -21.089 1.00 83.50 194 THR A N 1
ATOM 1441 C CA . THR A 1 194 ? 8.036 1.382 -19.718 1.00 83.50 194 THR A CA 1
ATOM 1442 C C . THR A 1 194 ? 8.618 2.654 -19.110 1.00 83.50 194 THR A C 1
ATOM 1444 O O . THR A 1 194 ? 7.866 3.508 -18.640 1.00 83.50 194 THR A O 1
ATOM 1447 N N . THR A 1 195 ? 9.938 2.840 -19.223 1.00 89.06 195 THR A N 1
ATOM 1448 C CA . THR A 1 195 ? 10.627 4.039 -18.723 1.00 89.06 195 THR A CA 1
ATOM 1449 C C . THR A 1 195 ? 10.091 5.314 -19.369 1.00 89.06 195 THR A C 1
ATOM 1451 O O . THR A 1 195 ? 9.703 6.253 -18.676 1.00 89.06 195 THR A O 1
ATOM 1454 N N . MET A 1 196 ? 9.998 5.343 -20.701 1.00 88.69 196 MET A N 1
ATOM 1455 C CA . MET A 1 196 ? 9.510 6.510 -21.440 1.00 88.69 196 MET A CA 1
ATOM 1456 C C . MET A 1 196 ? 8.044 6.827 -21.129 1.00 88.69 196 MET A C 1
ATOM 1458 O O . MET A 1 196 ? 7.695 7.990 -20.927 1.00 88.69 196 MET A O 1
ATOM 1462 N N . SER A 1 197 ? 7.185 5.807 -21.079 1.00 86.00 197 SER A N 1
ATOM 1463 C CA . SER A 1 197 ? 5.762 5.964 -20.768 1.00 86.00 197 SER A CA 1
ATOM 1464 C C . SER A 1 197 ? 5.553 6.482 -19.345 1.00 86.00 197 SER A C 1
ATOM 1466 O O . SER A 1 197 ? 4.792 7.429 -19.134 1.00 86.00 197 SER A O 1
ATOM 1468 N N . GLY A 1 198 ? 6.267 5.913 -18.370 1.00 86.31 198 GLY A N 1
ATOM 1469 C CA . GLY A 1 198 ? 6.183 6.345 -16.981 1.00 86.31 198 GLY A CA 1
ATOM 1470 C C . GLY A 1 198 ? 6.710 7.771 -16.784 1.00 86.31 198 GLY A C 1
ATOM 1471 O O . GLY A 1 198 ? 6.011 8.592 -16.197 1.00 86.31 198 GLY A O 1
ATOM 1472 N N . CYS A 1 199 ? 7.860 8.133 -17.365 1.00 89.94 199 CYS A N 1
ATOM 1473 C CA . CYS A 1 199 ? 8.361 9.512 -17.310 1.00 89.94 199 CYS A CA 1
ATOM 1474 C C . CYS A 1 199 ? 7.422 10.510 -18.003 1.00 89.94 199 CYS A C 1
ATOM 1476 O O . CYS A 1 199 ? 7.190 11.594 -17.474 1.00 89.94 199 CYS A O 1
ATOM 1478 N N . ARG A 1 200 ? 6.832 10.148 -19.152 1.00 88.81 200 ARG A N 1
ATOM 1479 C CA . ARG A 1 200 ? 5.822 10.984 -19.817 1.00 88.81 200 ARG A CA 1
ATOM 1480 C C . ARG A 1 200 ? 4.615 11.224 -18.912 1.00 88.81 200 ARG A C 1
ATOM 1482 O O . ARG A 1 200 ? 4.124 12.345 -18.866 1.00 88.81 200 ARG A O 1
ATOM 1489 N N . ARG A 1 201 ? 4.157 10.199 -18.186 1.00 85.94 201 ARG A N 1
ATOM 1490 C CA . ARG A 1 201 ? 3.066 10.330 -17.211 1.00 85.94 201 ARG A CA 1
ATOM 1491 C C . ARG A 1 201 ? 3.427 11.338 -16.121 1.00 85.94 201 ARG A C 1
ATOM 1493 O O . ARG A 1 201 ? 2.649 12.250 -15.889 1.00 85.94 201 ARG A O 1
ATOM 1500 N N . LEU A 1 202 ? 4.611 11.217 -15.515 1.00 90.19 202 LEU A N 1
ATOM 1501 C CA . LEU A 1 202 ? 5.074 12.146 -14.474 1.00 90.19 202 LEU A CA 1
ATOM 1502 C C . LEU A 1 202 ? 5.093 13.602 -14.966 1.00 90.19 202 LEU A C 1
ATOM 1504 O O . LEU A 1 202 ? 4.654 14.493 -14.251 1.00 90.19 202 LEU A O 1
ATOM 1508 N N . VAL A 1 203 ? 5.541 13.837 -16.204 1.00 90.75 203 VAL A N 1
ATOM 1509 C CA . VAL A 1 203 ? 5.538 15.180 -16.811 1.00 90.75 203 VAL A CA 1
ATOM 1510 C C . VAL A 1 203 ? 4.118 15.706 -17.025 1.00 90.75 203 VAL A C 1
ATOM 1512 O O . VAL A 1 203 ? 3.869 16.875 -16.759 1.00 90.75 203 VAL A O 1
ATOM 1515 N N . VAL A 1 204 ? 3.182 14.865 -17.477 1.00 89.06 204 VAL A N 1
ATOM 1516 C CA . VAL A 1 204 ? 1.773 15.269 -17.628 1.00 89.06 204 VAL A CA 1
ATOM 1517 C C . VAL A 1 204 ? 1.170 15.656 -16.277 1.00 89.06 204 VAL A C 1
ATOM 1519 O O . VAL A 1 204 ? 0.497 16.674 -16.192 1.00 89.06 204 VAL A O 1
ATOM 1522 N N . LEU A 1 205 ? 1.443 14.891 -15.216 1.00 87.69 205 LEU A N 1
ATOM 1523 C CA . LEU A 1 205 ? 0.953 15.207 -13.870 1.00 87.69 205 LEU A CA 1
ATOM 1524 C C . LEU A 1 205 ? 1.520 16.536 -13.351 1.00 87.69 205 LEU A C 1
ATOM 1526 O O . LEU A 1 205 ? 0.775 17.332 -12.793 1.00 87.69 205 LEU A O 1
ATOM 1530 N N . GLU A 1 206 ? 2.808 16.806 -13.576 1.00 91.62 206 GLU A N 1
ATOM 1531 C CA . GLU A 1 206 ? 3.401 18.108 -13.241 1.00 91.62 206 GLU A CA 1
ATOM 1532 C C . GLU A 1 206 ? 2.714 19.251 -13.998 1.00 91.62 206 GLU A C 1
ATOM 1534 O O . GLU A 1 206 ? 2.364 20.257 -13.393 1.00 91.62 206 GLU A O 1
ATOM 1539 N N . GLN A 1 207 ? 2.465 19.085 -15.302 1.00 90.38 207 GLN A N 1
ATOM 1540 C CA . GLN A 1 207 ? 1.797 20.099 -16.126 1.00 90.38 207 GLN A CA 1
ATOM 1541 C C . GLN A 1 207 ? 0.365 20.392 -15.661 1.00 90.38 207 GLN A C 1
ATOM 1543 O O . GLN A 1 207 ? -0.066 21.541 -15.732 1.00 90.38 207 GLN A O 1
ATOM 1548 N N . LEU A 1 208 ? -0.361 19.380 -15.177 1.00 87.00 208 LEU A N 1
ATOM 1549 C CA . LEU A 1 208 ? -1.686 19.565 -14.576 1.00 87.00 208 LEU A CA 1
ATOM 1550 C C . LEU A 1 208 ? -1.592 20.388 -13.284 1.00 87.00 208 LEU A C 1
ATOM 1552 O O . LEU A 1 208 ? -2.338 21.350 -13.122 1.00 87.00 208 LEU A O 1
ATOM 1556 N N . LEU A 1 209 ? -0.615 20.097 -12.414 1.00 87.38 209 LEU A N 1
ATOM 1557 C CA . LEU A 1 209 ? -0.376 20.894 -11.201 1.00 87.38 209 LEU A CA 1
ATOM 1558 C C . LEU A 1 209 ? 0.028 22.337 -11.523 1.00 87.38 209 LEU A C 1
ATOM 1560 O O . LEU A 1 209 ? -0.425 23.258 -10.850 1.00 87.38 209 LEU A O 1
ATOM 1564 N N . GLU A 1 210 ? 0.842 22.557 -12.560 1.00 89.06 210 GLU A N 1
ATOM 1565 C CA . GLU A 1 210 ? 1.202 23.904 -13.031 1.00 89.06 210 GLU A CA 1
ATOM 1566 C C . GLU A 1 210 ? -0.028 24.704 -13.499 1.00 89.06 210 GLU A C 1
ATOM 1568 O O . GLU A 1 210 ? -0.041 25.931 -13.394 1.00 89.06 210 GLU A O 1
ATOM 1573 N N . GLN A 1 211 ? -1.061 24.019 -13.997 1.00 87.06 211 GLN A N 1
ATOM 1574 C CA . GLN A 1 211 ? -2.337 24.606 -14.423 1.00 87.06 211 GLN A CA 1
ATOM 1575 C C . GLN A 1 211 ? -3.353 24.739 -13.276 1.00 87.06 211 GLN A C 1
ATOM 1577 O O . GLN A 1 211 ? -4.398 25.361 -13.463 1.00 87.06 211 GLN A O 1
ATOM 1582 N N . GLY A 1 212 ? -3.048 24.199 -12.090 1.00 77.19 212 GLY A N 1
ATOM 1583 C CA . GLY A 1 212 ? -3.976 24.129 -10.959 1.00 77.19 212 GLY A CA 1
ATOM 1584 C C . GLY A 1 212 ? -5.090 23.092 -11.140 1.00 77.19 212 GLY A C 1
ATOM 1585 O O . GLY A 1 212 ? -6.116 23.179 -10.470 1.00 77.19 212 GLY A O 1
ATOM 1586 N N . GLU A 1 213 ? -4.917 22.134 -12.054 1.00 78.50 213 GLU A N 1
ATOM 1587 C CA . GLU A 1 213 ? -5.855 21.034 -12.271 1.00 78.50 213 GLU A CA 1
ATOM 1588 C C . GLU A 1 213 ? -5.553 19.852 -11.335 1.00 78.50 213 GLU A C 1
ATOM 1590 O O . GLU A 1 213 ? -4.408 19.591 -10.956 1.00 78.50 213 GLU A O 1
ATOM 1595 N N . GLY A 1 214 ? -6.597 19.103 -10.971 1.00 75.62 214 GLY A N 1
ATOM 1596 C CA . GLY A 1 214 ? -6.454 17.890 -10.172 1.00 75.62 214 GLY A CA 1
ATOM 1597 C C . GLY A 1 214 ? -5.690 16.799 -10.930 1.00 75.62 214 GLY A C 1
ATOM 1598 O O . GLY A 1 214 ? -5.981 16.499 -12.083 1.00 75.62 214 GLY A O 1
ATOM 1599 N N . ILE A 1 215 ? -4.726 16.160 -10.267 1.00 79.94 215 ILE A N 1
ATOM 1600 C CA . ILE A 1 215 ? -3.891 15.106 -10.874 1.00 79.94 215 ILE A CA 1
ATOM 1601 C C . ILE A 1 215 ? -4.469 13.695 -10.767 1.00 79.94 215 ILE A C 1
ATOM 1603 O O . ILE A 1 215 ? -3.989 12.782 -11.440 1.00 79.94 215 ILE A O 1
ATOM 1607 N N . PHE A 1 216 ? -5.460 13.489 -9.901 1.00 79.31 216 PHE A N 1
ATOM 1608 C CA . PHE A 1 216 ? -5.871 12.154 -9.473 1.00 79.31 216 PHE A CA 1
ATOM 1609 C C . PHE A 1 216 ? -6.502 11.328 -10.599 1.00 79.31 216 PHE A C 1
ATOM 1611 O O . PHE A 1 216 ? -6.155 10.157 -10.740 1.00 79.31 216 PHE A O 1
ATOM 1618 N N . ASP A 1 217 ? -7.294 11.947 -11.477 1.00 75.81 217 ASP A N 1
ATOM 1619 C CA . ASP A 1 217 ? -7.870 11.273 -12.651 1.00 75.81 217 ASP A CA 1
ATOM 1620 C C . ASP A 1 217 ? -6.796 10.750 -13.616 1.00 75.81 217 ASP A C 1
ATOM 1622 O O . ASP A 1 217 ? -6.962 9.715 -14.264 1.00 75.81 217 ASP A O 1
ATOM 1626 N N . ALA A 1 218 ? -5.659 11.444 -13.696 1.00 73.50 218 ALA A N 1
ATOM 1627 C CA . ALA A 1 218 ? -4.532 11.065 -14.541 1.00 73.50 218 ALA A CA 1
ATOM 1628 C C . ALA A 1 218 ? -3.564 10.077 -13.856 1.00 73.50 218 ALA A C 1
ATOM 1630 O O . ALA A 1 218 ? -2.713 9.476 -14.533 1.00 73.50 218 ALA A O 1
ATOM 1631 N N . MET A 1 219 ? -3.673 9.893 -12.534 1.00 75.75 219 MET A N 1
ATOM 1632 C CA . MET A 1 219 ? -2.849 8.966 -11.761 1.00 75.75 219 MET A CA 1
ATOM 1633 C C . MET A 1 219 ? -3.384 7.525 -11.869 1.00 75.75 219 MET A C 1
ATOM 1635 O O . MET A 1 219 ? -4.579 7.285 -11.681 1.00 75.75 219 MET A O 1
ATOM 1639 N N . PRO A 1 220 ? -2.518 6.526 -12.137 1.00 69.81 220 PRO A N 1
ATOM 1640 C CA . PRO A 1 220 ? -2.948 5.133 -12.238 1.00 69.81 220 PRO A CA 1
ATOM 1641 C C . PRO A 1 220 ? -3.659 4.648 -10.970 1.00 69.81 220 PRO A C 1
ATOM 1643 O O . PRO A 1 220 ? -3.071 4.643 -9.891 1.00 69.81 220 PRO A O 1
ATOM 1646 N N . GLY A 1 221 ? -4.910 4.205 -11.109 1.00 75.75 221 GLY A N 1
ATOM 1647 C CA . GLY A 1 221 ? -5.709 3.672 -10.005 1.00 75.75 221 GLY A CA 1
ATOM 1648 C C . GLY A 1 221 ? -6.322 4.709 -9.064 1.00 75.75 221 GLY A C 1
ATOM 1649 O O . GLY A 1 221 ? -7.004 4.293 -8.129 1.00 75.75 221 GLY A O 1
ATOM 1650 N N . LEU A 1 222 ? -6.097 6.009 -9.297 1.00 81.44 222 LEU A N 1
ATOM 1651 C CA . LEU A 1 222 ? -6.750 7.090 -8.551 1.00 81.44 222 LEU A CA 1
ATOM 1652 C C . LEU A 1 222 ? -7.939 7.717 -9.296 1.00 81.44 222 LEU A C 1
ATOM 1654 O O . LEU A 1 222 ? -8.830 8.255 -8.648 1.00 81.44 222 LEU A O 1
ATOM 1658 N N . GLY A 1 223 ? -7.999 7.587 -10.623 1.00 80.56 223 GLY A N 1
ATOM 1659 C CA . GLY A 1 223 ? -9.191 7.906 -11.415 1.00 80.56 223 GLY A CA 1
ATOM 1660 C C . GLY A 1 223 ? -10.255 6.802 -11.366 1.00 80.56 223 GLY A C 1
ATOM 1661 O O . GLY A 1 223 ? -10.275 5.958 -10.466 1.00 80.56 223 GLY A O 1
ATOM 1662 N N . ASP A 1 224 ? -11.137 6.769 -12.363 1.00 72.00 224 ASP A N 1
ATOM 1663 C CA . ASP A 1 224 ? -12.238 5.792 -12.411 1.00 72.00 224 ASP A CA 1
ATOM 1664 C C . ASP A 1 224 ? -11.785 4.362 -12.747 1.00 72.00 224 ASP A C 1
ATOM 1666 O O . ASP A 1 224 ? -12.444 3.381 -12.370 1.00 72.00 224 ASP A O 1
ATOM 1670 N N . GLU A 1 225 ? -10.642 4.239 -13.425 1.00 71.81 225 GLU A N 1
ATOM 1671 C CA . GLU A 1 225 ? -10.063 2.973 -13.863 1.00 71.81 225 GLU A CA 1
ATOM 1672 C C . GLU A 1 225 ? -9.026 2.433 -12.870 1.00 71.81 225 GLU A C 1
ATOM 1674 O O . GLU A 1 225 ? -8.174 3.155 -12.347 1.00 71.81 225 GLU A O 1
ATOM 1679 N N . LEU A 1 226 ? -9.049 1.115 -12.656 1.00 74.62 226 LEU A N 1
ATOM 1680 C CA . LEU A 1 226 ? -7.975 0.427 -11.941 1.00 74.62 226 LEU A CA 1
ATOM 1681 C C . LEU A 1 226 ? -6.678 0.404 -12.763 1.00 74.62 226 LEU A C 1
ATOM 1683 O O . LEU A 1 226 ? -6.734 0.384 -13.995 1.00 74.62 226 LEU A O 1
ATOM 1687 N N . PRO A 1 227 ? -5.505 0.284 -12.109 1.00 73.94 227 PRO A N 1
ATOM 1688 C CA . PRO A 1 227 ? -4.250 0.038 -12.816 1.00 73.94 227 PRO A CA 1
ATOM 1689 C C . PRO A 1 227 ? -4.365 -1.222 -13.686 1.00 73.94 227 PRO A C 1
ATOM 1691 O O . PRO A 1 227 ? -5.027 -2.161 -13.251 1.00 73.94 227 PRO A O 1
ATOM 1694 N N . PRO A 1 228 ? -3.735 -1.309 -14.870 1.00 73.94 228 PRO A N 1
ATOM 1695 C CA . PRO A 1 228 ? -3.794 -2.508 -15.710 1.00 73.94 228 PRO A CA 1
ATOM 1696 C C . PRO A 1 228 ? -3.421 -3.792 -14.949 1.00 73.94 228 PRO A C 1
ATOM 1698 O O . PRO A 1 228 ? -2.464 -3.800 -14.183 1.00 73.94 228 PRO A O 1
ATOM 1701 N N . SER A 1 229 ? -4.157 -4.883 -15.182 1.00 80.88 229 SER A N 1
ATOM 1702 C CA . SER A 1 229 ? -3.927 -6.183 -14.530 1.00 80.88 229 SER A CA 1
ATOM 1703 C C . SER A 1 229 ? -4.245 -7.344 -15.461 1.00 80.88 229 SER A C 1
ATOM 1705 O O . SER A 1 229 ? -5.065 -7.227 -16.374 1.00 80.88 229 SER A O 1
ATOM 1707 N N . LEU A 1 230 ? -3.641 -8.497 -15.170 1.00 83.75 230 LEU A N 1
ATOM 1708 C CA . LEU A 1 230 ? -3.973 -9.782 -15.789 1.00 83.75 230 LEU A CA 1
ATOM 1709 C C . LEU A 1 230 ? -5.303 -10.363 -15.280 1.00 83.75 230 LEU A C 1
ATOM 1711 O O . LEU A 1 230 ? -5.819 -11.316 -15.868 1.00 83.75 230 LEU A O 1
ATOM 1715 N N . MET A 1 231 ? -5.861 -9.807 -14.202 1.00 87.75 231 MET A N 1
ATOM 1716 C CA . MET A 1 231 ? -7.160 -10.193 -13.659 1.00 87.75 231 MET A CA 1
ATOM 1717 C C . MET A 1 231 ? -8.211 -9.113 -13.945 1.00 87.75 231 MET A C 1
ATOM 1719 O O . MET A 1 231 ? -7.942 -7.932 -13.739 1.00 87.75 231 MET A O 1
ATOM 1723 N N . PRO A 1 232 ? -9.422 -9.468 -14.404 1.00 84.62 232 PRO A N 1
ATOM 1724 C CA . PRO A 1 232 ? -10.507 -8.504 -14.569 1.00 84.62 232 PRO A CA 1
ATOM 1725 C C . PRO A 1 232 ? -11.274 -8.285 -13.255 1.00 84.62 232 PRO A C 1
ATOM 1727 O O . PRO A 1 232 ? -11.303 -9.175 -12.411 1.00 84.62 232 PRO A O 1
ATOM 1730 N N . VAL A 1 233 ? -11.937 -7.133 -13.113 1.00 75.06 233 VAL A N 1
ATOM 1731 C CA . VAL A 1 233 ? -12.886 -6.853 -12.007 1.00 75.06 233 VAL A CA 1
ATOM 1732 C C . VAL A 1 233 ? -14.271 -7.423 -12.313 1.00 75.06 233 VAL A C 1
ATOM 1734 O O . VAL A 1 233 ? -14.955 -7.972 -11.459 1.00 75.06 233 VAL A O 1
ATOM 1737 N N . THR A 1 234 ? -14.691 -7.318 -13.570 1.00 78.31 234 THR A N 1
ATOM 1738 C CA . THR A 1 234 ? -15.978 -7.821 -14.048 1.00 78.31 234 THR A CA 1
ATOM 1739 C C . THR A 1 234 ? -15.774 -8.632 -15.322 1.00 78.31 234 THR A C 1
ATOM 1741 O O . THR A 1 234 ? -14.771 -8.501 -16.026 1.00 78.31 234 THR A O 1
ATOM 1744 N N . GLY A 1 235 ? -16.712 -9.526 -15.622 1.00 84.00 235 GLY A N 1
ATOM 1745 C CA . GLY A 1 235 ? -16.622 -10.390 -16.799 1.00 84.00 235 GLY A CA 1
ATOM 1746 C C . GLY A 1 235 ? -15.761 -11.636 -16.579 1.00 84.00 235 GLY A C 1
ATOM 1747 O O . GLY A 1 235 ? -15.679 -12.169 -15.473 1.00 84.00 235 GLY A O 1
ATOM 1748 N N . ARG A 1 236 ? -15.177 -12.169 -17.661 1.00 87.69 236 ARG A N 1
ATOM 1749 C CA . ARG A 1 236 ? -14.557 -13.505 -17.663 1.00 87.69 236 ARG A CA 1
ATOM 1750 C C . ARG A 1 236 ? -13.097 -13.470 -17.227 1.00 87.69 236 ARG A C 1
ATOM 1752 O O . ARG A 1 236 ? -12.262 -12.890 -17.913 1.00 87.69 236 ARG A O 1
ATOM 1759 N N . CYS A 1 237 ? -12.781 -14.197 -16.159 1.00 92.81 237 CYS A N 1
ATOM 1760 C CA . CYS A 1 237 ? -11.404 -14.459 -15.751 1.00 92.81 237 CYS A CA 1
ATOM 1761 C C . CYS A 1 237 ? -10.637 -15.307 -16.793 1.00 92.81 237 CYS A C 1
ATOM 1763 O O . CYS A 1 237 ? -11.255 -16.109 -17.512 1.00 92.81 237 CYS A O 1
ATOM 1765 N N . PRO A 1 238 ? -9.295 -15.174 -16.868 1.00 92.19 238 PRO A N 1
ATOM 1766 C CA . PRO A 1 238 ? -8.486 -15.944 -17.806 1.00 92.19 238 PRO A CA 1
ATOM 1767 C C . PRO A 1 238 ? -8.640 -17.466 -17.609 1.00 92.19 238 PRO A C 1
ATOM 1769 O O . PRO A 1 238 ? -9.002 -17.955 -16.537 1.00 92.19 238 PRO A O 1
ATOM 1772 N N . PRO A 1 239 ? -8.395 -18.278 -18.654 1.00 91.25 239 PRO A N 1
ATOM 1773 C CA . PRO A 1 239 ? -8.550 -19.730 -18.558 1.00 91.25 239 PRO A CA 1
ATOM 1774 C C . PRO A 1 239 ? -7.498 -20.389 -17.656 1.00 91.25 239 PRO A C 1
ATOM 1776 O O . PRO A 1 239 ? -7.724 -21.498 -17.170 1.00 91.25 239 PRO A O 1
ATOM 1779 N N . ARG A 1 240 ? -6.356 -19.727 -17.446 1.00 91.44 240 ARG A N 1
ATOM 1780 C CA . ARG A 1 240 ? -5.266 -20.157 -16.567 1.00 91.44 240 ARG A CA 1
ATOM 1781 C C . ARG A 1 240 ? -4.955 -19.040 -15.579 1.00 91.44 240 ARG A C 1
ATOM 1783 O O . ARG A 1 240 ? -5.020 -17.872 -15.953 1.00 91.44 240 ARG A O 1
ATOM 1790 N N . LEU A 1 241 ? -4.611 -19.425 -14.354 1.00 91.88 241 LEU A N 1
ATOM 1791 C CA . LEU A 1 241 ? -4.126 -18.496 -13.342 1.00 91.88 241 LEU A CA 1
ATOM 1792 C C . LEU A 1 241 ? -2.816 -17.858 -13.846 1.00 91.88 241 LEU A C 1
ATOM 1794 O O . LEU A 1 241 ? -1.947 -18.603 -14.312 1.00 91.88 241 LEU A O 1
ATOM 1798 N N . PRO A 1 242 ? -2.674 -16.521 -13.793 1.00 89.19 242 PRO A N 1
ATOM 1799 C CA . PRO A 1 242 ? -1.395 -15.857 -14.024 1.00 89.19 242 PRO A CA 1
ATOM 1800 C C . PRO A 1 242 ? -0.290 -16.401 -13.111 1.00 89.19 242 PRO A C 1
ATOM 1802 O O . PRO A 1 242 ? -0.576 -16.953 -12.049 1.00 89.19 242 PRO A O 1
ATOM 1805 N N . ASP A 1 243 ? 0.974 -16.249 -13.505 1.00 84.94 243 ASP A N 1
ATOM 1806 C CA . ASP A 1 243 ? 2.078 -16.718 -12.667 1.00 84.94 243 ASP A CA 1
ATOM 1807 C C . ASP A 1 243 ? 2.141 -15.930 -11.348 1.00 84.94 243 ASP A C 1
ATOM 1809 O O . ASP A 1 243 ? 2.319 -14.713 -11.328 1.00 84.94 243 ASP A O 1
ATOM 1813 N N . ILE A 1 244 ? 1.988 -16.659 -10.243 1.00 86.56 244 ILE A N 1
ATOM 1814 C CA . ILE A 1 244 ? 2.052 -16.152 -8.870 1.00 86.56 244 ILE A CA 1
ATOM 1815 C C . ILE A 1 244 ? 3.198 -16.797 -8.074 1.00 86.56 244 ILE A C 1
ATOM 1817 O O . ILE A 1 244 ? 3.254 -16.658 -6.852 1.00 86.56 244 ILE A O 1
ATOM 1821 N N . GLY A 1 245 ? 4.116 -17.519 -8.729 1.00 80.00 245 GLY A N 1
ATOM 1822 C CA . GLY A 1 245 ? 5.147 -18.325 -8.066 1.00 80.00 245 GLY A CA 1
ATOM 1823 C C . GLY A 1 245 ? 6.079 -17.525 -7.150 1.00 80.00 245 GLY A C 1
ATOM 1824 O O . GLY A 1 245 ? 6.489 -18.018 -6.101 1.00 80.00 245 GLY A O 1
ATOM 1825 N N . SER A 1 246 ? 6.359 -16.267 -7.500 1.00 78.44 246 SER A N 1
ATOM 1826 C CA . SER A 1 246 ? 7.189 -15.348 -6.707 1.00 78.44 246 SER A CA 1
ATOM 1827 C C . SER A 1 246 ? 6.421 -14.597 -5.608 1.00 78.44 246 SER A C 1
ATOM 1829 O O . SER A 1 246 ? 7.024 -13.846 -4.835 1.00 78.44 246 SER A O 1
ATOM 1831 N N . ARG A 1 247 ? 5.093 -14.757 -5.523 1.00 82.81 247 ARG A N 1
ATOM 1832 C CA . ARG A 1 247 ? 4.233 -13.972 -4.628 1.00 82.81 247 ARG A CA 1
ATOM 1833 C C . ARG A 1 247 ? 4.159 -14.599 -3.238 1.00 82.81 247 ARG A C 1
ATOM 1835 O O . ARG A 1 247 ? 3.937 -15.799 -3.081 1.00 82.81 247 ARG A O 1
ATOM 1842 N N . LYS A 1 248 ? 4.330 -13.761 -2.211 1.00 83.94 248 LYS A N 1
ATOM 1843 C CA . LYS A 1 248 ? 4.403 -14.173 -0.795 1.00 83.94 248 LYS A CA 1
ATOM 1844 C C . LYS A 1 248 ? 3.093 -14.003 -0.016 1.00 83.94 248 LYS A C 1
ATOM 1846 O O . LYS A 1 248 ? 3.062 -14.267 1.177 1.00 83.94 248 LYS A O 1
ATOM 1851 N N . THR A 1 249 ? 2.026 -13.554 -0.670 1.00 89.12 249 THR A N 1
ATOM 1852 C CA . THR A 1 249 ? 0.712 -13.353 -0.041 1.00 89.12 249 THR A CA 1
ATOM 1853 C C . THR A 1 249 ? 0.059 -14.678 0.360 1.00 89.12 249 THR A C 1
ATOM 1855 O O . THR A 1 249 ? 0.269 -15.687 -0.323 1.00 89.12 249 THR A O 1
ATOM 1858 N N . LEU A 1 250 ? -0.801 -14.671 1.380 1.00 91.81 250 LEU A N 1
ATOM 1859 C CA . LEU A 1 250 ? -1.524 -15.874 1.816 1.00 91.81 250 LEU A CA 1
ATOM 1860 C C . LEU A 1 250 ? -2.435 -16.451 0.722 1.00 91.81 250 LEU A C 1
ATOM 1862 O O . LEU A 1 250 ? -2.470 -17.662 0.540 1.00 91.81 250 LEU A O 1
ATOM 1866 N N . ALA A 1 251 ? -3.091 -15.613 -0.081 1.00 93.69 251 ALA A N 1
ATOM 1867 C CA . ALA A 1 251 ? -3.878 -16.050 -1.235 1.00 93.69 251 ALA A CA 1
ATOM 1868 C C . ALA A 1 251 ? -3.030 -16.759 -2.299 1.00 93.69 251 ALA A C 1
ATOM 1870 O O . ALA A 1 251 ? -3.434 -17.805 -2.808 1.00 93.69 251 ALA A O 1
ATOM 1871 N N . ALA A 1 252 ? -1.815 -16.276 -2.580 1.00 92.69 252 ALA A N 1
ATOM 1872 C CA . ALA A 1 252 ? -0.877 -17.012 -3.434 1.00 92.69 252 ALA A CA 1
ATOM 1873 C C . ALA A 1 252 ? -0.467 -18.362 -2.827 1.00 92.69 252 ALA A C 1
ATOM 1875 O O . ALA A 1 252 ? -0.257 -19.327 -3.558 1.00 92.69 252 ALA A O 1
ATOM 1876 N N . ALA A 1 253 ? -0.311 -18.449 -1.504 1.00 92.62 253 ALA A N 1
ATOM 1877 C CA . ALA A 1 253 ? -0.025 -19.715 -0.835 1.00 92.62 253 ALA A CA 1
ATOM 1878 C C . ALA A 1 253 ? -1.217 -20.688 -0.924 1.00 92.62 253 ALA A C 1
ATOM 1880 O O . ALA A 1 253 ? -1.017 -21.832 -1.324 1.00 92.62 253 ALA A O 1
ATOM 1881 N N . ALA A 1 254 ? -2.443 -20.223 -0.672 1.00 95.19 254 ALA A N 1
ATOM 1882 C CA . ALA A 1 254 ? -3.669 -21.014 -0.798 1.00 95.19 254 ALA A CA 1
ATOM 1883 C C . ALA A 1 254 ? -3.881 -21.543 -2.230 1.00 95.19 254 ALA A C 1
ATOM 1885 O O . ALA A 1 254 ? -4.108 -22.735 -2.429 1.00 95.19 254 ALA A O 1
ATOM 1886 N N . LEU A 1 255 ? -3.718 -20.687 -3.246 1.00 95.19 255 LEU A N 1
ATOM 1887 C CA . LEU A 1 255 ? -3.842 -21.069 -4.660 1.00 95.19 255 LEU A CA 1
ATOM 1888 C C . LEU A 1 255 ? -2.750 -22.048 -5.119 1.00 95.19 255 LEU A C 1
ATOM 1890 O O . LEU A 1 255 ? -2.989 -22.859 -6.011 1.00 95.19 255 LEU A O 1
ATOM 1894 N N . ARG A 1 256 ? -1.548 -21.985 -4.529 1.00 93.94 256 ARG A N 1
ATOM 1895 C CA . ARG A 1 256 ? -0.478 -22.963 -4.790 1.00 93.94 256 ARG A CA 1
ATOM 1896 C C . ARG A 1 256 ? -0.730 -24.295 -4.088 1.00 93.94 256 ARG A C 1
ATOM 1898 O O . ARG A 1 256 ? -0.370 -25.329 -4.643 1.00 93.94 256 ARG A O 1
ATOM 1905 N N . ALA A 1 257 ? -1.329 -24.271 -2.898 1.00 95.06 257 ALA A N 1
ATOM 1906 C CA . ALA A 1 257 ? -1.676 -25.473 -2.147 1.00 95.06 257 ALA A CA 1
ATOM 1907 C C . ALA A 1 257 ? -2.780 -26.293 -2.842 1.00 95.06 257 ALA A C 1
ATOM 1909 O O . ALA A 1 257 ? -2.704 -27.520 -2.845 1.00 95.06 257 ALA A O 1
ATOM 1910 N N . ASP A 1 258 ? -3.750 -25.635 -3.490 1.00 95.56 258 ASP A N 1
ATOM 1911 C CA . ASP A 1 258 ? -4.756 -26.278 -4.349 1.00 95.56 258 ASP A CA 1
ATOM 1912 C C . ASP A 1 258 ? -4.785 -25.657 -5.764 1.00 95.56 258 ASP A C 1
ATOM 1914 O O . ASP A 1 258 ? -5.558 -24.730 -6.030 1.00 95.56 258 ASP A O 1
ATOM 1918 N N . PRO A 1 259 ? -4.019 -26.209 -6.729 1.00 90.06 259 PRO A N 1
ATOM 1919 C CA . PRO A 1 259 ? -4.027 -25.747 -8.121 1.00 90.06 259 PRO A CA 1
ATOM 1920 C C . PRO A 1 259 ? -5.394 -25.854 -8.824 1.00 90.06 259 PRO A C 1
ATOM 1922 O O . PRO A 1 259 ? -5.614 -25.228 -9.866 1.00 90.06 259 PRO A O 1
ATOM 1925 N N . GLY A 1 260 ? -6.322 -26.660 -8.295 1.00 94.88 260 GLY A N 1
ATOM 1926 C CA . GLY A 1 260 ? -7.683 -26.795 -8.806 1.00 94.88 260 GLY A CA 1
ATOM 1927 C C . GLY A 1 260 ? -8.617 -25.666 -8.367 1.00 94.88 260 GLY A C 1
ATOM 1928 O O . GLY A 1 260 ? -9.618 -25.429 -9.050 1.00 94.88 260 GLY A O 1
ATOM 1929 N N . LEU A 1 261 ? -8.286 -24.949 -7.287 1.00 96.25 261 LEU A N 1
ATOM 1930 C CA . LEU A 1 261 ? -9.125 -23.922 -6.662 1.00 96.25 261 LEU A CA 1
ATOM 1931 C C . LEU A 1 261 ? -9.532 -22.833 -7.659 1.00 96.25 261 LEU A C 1
ATOM 1933 O O . LEU A 1 261 ? -10.718 -22.586 -7.874 1.00 96.25 261 LEU A O 1
ATOM 1937 N N . TYR A 1 262 ? -8.558 -22.262 -8.373 1.00 96.25 262 TYR A N 1
ATOM 1938 C CA . TYR A 1 262 ? -8.826 -21.248 -9.395 1.00 96.25 262 TYR A CA 1
ATOM 1939 C C . TYR A 1 262 ? -9.769 -21.759 -10.491 1.00 96.25 262 TYR A C 1
ATOM 1941 O O . TYR A 1 262 ? -10.695 -21.067 -10.909 1.00 96.25 262 TYR A O 1
ATOM 1949 N N . LYS A 1 263 ? -9.564 -22.997 -10.958 1.00 95.50 263 LYS A N 1
ATOM 1950 C CA . LYS A 1 263 ? -10.368 -23.580 -12.039 1.00 95.50 263 LYS A CA 1
ATOM 1951 C C . LYS A 1 263 ? -11.834 -23.746 -11.632 1.00 95.50 263 LYS A C 1
ATOM 1953 O O . LYS A 1 263 ? -12.690 -23.578 -12.500 1.00 95.50 263 LYS A O 1
ATOM 1958 N N . ARG A 1 264 ? -12.106 -24.069 -10.360 1.00 95.94 264 ARG A N 1
ATOM 1959 C CA . ARG A 1 264 ? -13.468 -24.189 -9.812 1.00 95.94 264 ARG A CA 1
ATOM 1960 C C . ARG A 1 264 ? -14.153 -22.827 -9.689 1.00 95.94 264 ARG A C 1
ATOM 1962 O O . ARG A 1 264 ? -15.322 -22.710 -10.032 1.00 95.94 264 ARG A O 1
ATOM 1969 N N . LEU A 1 265 ? -13.413 -21.803 -9.263 1.00 96.56 265 LEU A N 1
ATOM 1970 C CA . LEU A 1 265 ? -13.981 -20.498 -8.913 1.00 96.56 265 LEU A CA 1
ATOM 1971 C C . LEU A 1 265 ? -14.032 -19.487 -10.074 1.00 96.56 265 LEU A C 1
ATOM 1973 O O . LEU A 1 265 ? -14.864 -18.586 -10.060 1.00 96.56 265 LEU A O 1
ATOM 1977 N N . ARG A 1 266 ? -13.193 -19.623 -11.114 1.00 95.25 266 ARG A N 1
ATOM 1978 C CA . ARG A 1 266 ? -13.055 -18.628 -12.208 1.00 95.25 266 ARG A CA 1
ATOM 1979 C C . ARG A 1 266 ? -14.316 -18.353 -13.036 1.00 95.25 266 ARG A C 1
ATOM 1981 O O . ARG A 1 266 ? -14.318 -17.411 -13.824 1.00 95.25 266 ARG A O 1
ATOM 1988 N N . THR A 1 267 ? -15.323 -19.221 -12.960 1.00 94.94 267 THR A N 1
ATOM 1989 C CA . THR A 1 267 ? -16.596 -19.071 -13.687 1.00 94.94 267 THR A CA 1
ATOM 1990 C C . THR A 1 267 ? -17.725 -18.538 -12.813 1.00 94.94 267 THR A C 1
ATOM 1992 O O . THR A 1 267 ? -18.817 -18.333 -13.332 1.00 94.94 267 THR A O 1
ATOM 1995 N N . LEU A 1 268 ? -17.485 -18.356 -11.513 1.00 96.06 268 LEU A N 1
ATOM 1996 C CA . LEU A 1 268 ? -18.463 -17.829 -10.569 1.00 96.06 268 LEU A CA 1
ATOM 1997 C C . LEU A 1 268 ? -18.399 -16.296 -10.536 1.00 96.06 268 LEU A C 1
ATOM 1999 O O . LEU A 1 268 ? -17.339 -15.700 -10.752 1.00 96.06 268 LEU A O 1
ATOM 2003 N N . SER A 1 269 ? -19.535 -15.673 -10.247 1.00 95.44 269 SER A N 1
ATOM 2004 C CA . SER A 1 269 ? -19.672 -14.231 -10.045 1.00 95.44 269 SER A CA 1
ATOM 2005 C C . SER A 1 269 ? -20.791 -13.953 -9.049 1.00 95.44 269 SER A C 1
ATOM 2007 O O . SER A 1 269 ? -21.785 -14.679 -9.053 1.00 95.44 269 SER A O 1
ATOM 2009 N N . THR A 1 270 ? -20.647 -12.895 -8.258 1.00 94.94 270 THR A N 1
ATOM 2010 C CA . THR A 1 270 ? -21.722 -12.381 -7.400 1.00 94.94 270 THR A CA 1
ATOM 2011 C C . THR A 1 270 ? -22.849 -11.773 -8.237 1.00 94.94 270 THR A C 1
ATOM 2013 O O . THR A 1 270 ? -22.685 -11.504 -9.435 1.00 94.94 270 THR A O 1
ATOM 2016 N N . SER A 1 271 ? -23.984 -11.494 -7.600 1.00 92.81 271 SER A N 1
ATOM 2017 C CA . SER A 1 271 ? -25.102 -10.761 -8.202 1.00 92.81 271 SER A CA 1
ATOM 2018 C C . SER A 1 271 ? -24.713 -9.360 -8.693 1.00 92.81 271 SER A C 1
ATOM 2020 O O . SER A 1 271 ? -25.206 -8.918 -9.732 1.00 92.81 271 SER A O 1
ATOM 2022 N N . GLY A 1 272 ? -23.785 -8.685 -8.006 1.00 89.44 272 GLY A N 1
ATOM 2023 C CA . GLY A 1 272 ? -23.237 -7.392 -8.416 1.00 89.44 272 GLY A CA 1
ATOM 2024 C C . GLY A 1 272 ? -22.129 -7.474 -9.475 1.00 89.44 272 GLY A C 1
ATOM 2025 O O . GLY A 1 272 ? -21.694 -6.433 -9.975 1.00 89.44 272 GLY A O 1
ATOM 2026 N N . GLY A 1 273 ? -21.714 -8.681 -9.874 1.00 91.50 273 GLY A N 1
ATOM 2027 C CA . GLY A 1 273 ? -20.774 -8.923 -10.971 1.00 91.50 273 GLY A CA 1
ATOM 2028 C C . GLY A 1 273 ? -19.304 -9.047 -10.562 1.00 91.50 273 GLY A C 1
ATOM 2029 O O . GLY A 1 273 ? -18.453 -9.184 -11.448 1.00 91.50 273 GLY A O 1
ATOM 2030 N N . ALA A 1 274 ? -18.993 -9.036 -9.262 1.00 92.94 274 ALA A N 1
ATOM 2031 C CA . ALA A 1 274 ? -17.650 -9.315 -8.767 1.00 92.94 274 ALA A CA 1
ATOM 2032 C C . ALA A 1 274 ? -17.279 -10.779 -9.042 1.00 92.94 274 ALA A C 1
ATOM 2034 O O . ALA A 1 274 ? -18.063 -11.700 -8.806 1.00 92.94 274 ALA A O 1
ATOM 2035 N N . ASN A 1 275 ? -16.072 -11.007 -9.553 1.00 94.94 275 ASN A N 1
ATOM 2036 C CA . ASN A 1 275 ? -15.540 -12.342 -9.824 1.00 94.94 275 ASN A CA 1
ATOM 2037 C C . ASN A 1 275 ? -14.308 -12.624 -8.940 1.00 94.94 275 ASN A C 1
ATOM 2039 O O . ASN A 1 275 ? -13.824 -11.745 -8.225 1.00 94.94 275 ASN A O 1
ATOM 2043 N N . ILE A 1 276 ? -13.750 -13.839 -9.012 1.00 95.44 276 ILE A N 1
ATOM 2044 C CA . ILE A 1 276 ? -12.521 -14.174 -8.268 1.00 95.44 276 ILE A CA 1
ATOM 2045 C C . ILE A 1 276 ? -11.355 -13.231 -8.609 1.00 95.44 276 ILE A C 1
ATOM 2047 O O . ILE A 1 276 ? -10.493 -12.988 -7.768 1.00 95.44 276 ILE A O 1
ATOM 2051 N N . GLY A 1 277 ? -11.329 -12.687 -9.829 1.00 93.12 277 GLY A N 1
ATOM 2052 C CA . GLY A 1 277 ? -10.330 -11.725 -10.280 1.00 93.12 277 GLY A CA 1
ATOM 2053 C C . GLY A 1 277 ? -10.327 -10.438 -9.478 1.00 93.12 277 GLY A C 1
ATOM 2054 O O . GLY A 1 277 ? -9.242 -9.989 -9.124 1.00 93.12 277 GLY A O 1
ATOM 2055 N N . THR A 1 278 ? -11.495 -9.919 -9.099 1.00 91.88 278 THR A N 1
ATOM 2056 C CA . THR A 1 278 ? -11.611 -8.818 -8.132 1.00 91.88 278 THR A CA 1
ATOM 2057 C C . THR A 1 278 ? -10.901 -9.159 -6.828 1.00 91.88 278 THR A C 1
ATOM 2059 O O . THR A 1 278 ? -10.075 -8.384 -6.354 1.00 91.88 278 THR A O 1
ATOM 2062 N N . CYS A 1 279 ? -11.188 -10.335 -6.266 1.00 94.69 279 CYS A N 1
ATOM 2063 C CA . CYS A 1 279 ? -10.700 -10.718 -4.945 1.00 94.69 279 CYS A CA 1
ATOM 2064 C C . CYS A 1 279 ? -9.186 -10.953 -4.905 1.00 94.69 279 CYS A C 1
ATOM 2066 O O . CYS A 1 279 ? -8.543 -10.592 -3.923 1.00 94.69 279 CYS A O 1
ATOM 2068 N N . ILE A 1 280 ? -8.602 -11.544 -5.954 1.00 93.75 280 ILE A N 1
ATOM 2069 C CA . ILE A 1 280 ? -7.170 -11.898 -5.989 1.00 93.75 280 ILE A CA 1
ATOM 2070 C C . ILE A 1 280 ? -6.307 -10.898 -6.759 1.00 93.75 280 ILE A C 1
ATOM 2072 O O . ILE A 1 280 ? -5.113 -11.135 -6.937 1.00 93.75 280 ILE A O 1
ATOM 2076 N N . ARG A 1 281 ? -6.868 -9.781 -7.229 1.00 90.69 281 ARG A N 1
ATOM 2077 C CA . ARG A 1 281 ? -6.099 -8.759 -7.948 1.00 90.69 281 ARG A CA 1
ATOM 2078 C C . ARG A 1 281 ? -4.860 -8.299 -7.167 1.00 90.69 281 ARG A C 1
ATOM 2080 O O . ARG A 1 281 ? -3.774 -8.331 -7.750 1.00 90.69 281 ARG A O 1
ATOM 2087 N N . PRO A 1 282 ? -4.939 -8.020 -5.847 1.00 89.38 282 PRO A N 1
ATOM 2088 C CA . PRO A 1 282 ? -3.750 -7.668 -5.075 1.00 89.38 282 PRO A CA 1
ATOM 2089 C C . PRO A 1 282 ? -2.710 -8.793 -5.024 1.00 89.38 282 PRO A C 1
ATOM 2091 O O . PRO A 1 282 ? -1.521 -8.504 -4.979 1.00 89.38 282 PRO A O 1
ATOM 2094 N N . THR A 1 283 ? -3.117 -10.065 -5.080 1.00 90.19 283 THR A N 1
ATOM 2095 C CA . THR A 1 283 ? -2.196 -11.216 -5.160 1.00 90.19 283 THR A CA 1
ATOM 2096 C C . THR A 1 283 ? -1.399 -11.228 -6.462 1.00 90.19 283 THR A C 1
ATOM 2098 O O . THR A 1 283 ? -0.205 -11.525 -6.456 1.00 90.19 283 THR A O 1
ATOM 2101 N N . VAL A 1 284 ? -2.055 -10.934 -7.585 1.00 87.19 284 VAL A N 1
ATOM 2102 C CA . VAL A 1 284 ? -1.440 -10.997 -8.918 1.00 87.19 284 VAL A CA 1
ATOM 2103 C C . VAL A 1 284 ? -0.545 -9.781 -9.165 1.00 87.19 284 VAL A C 1
ATOM 2105 O O . VAL A 1 284 ? 0.609 -9.928 -9.588 1.00 87.19 284 VAL A O 1
ATOM 2108 N N . ASP A 1 285 ? -1.052 -8.596 -8.831 1.00 79.12 285 ASP A N 1
ATOM 2109 C CA . ASP A 1 285 ? -0.428 -7.323 -9.194 1.00 79.12 285 ASP A CA 1
ATOM 2110 C C . ASP A 1 285 ? 0.648 -6.881 -8.193 1.00 79.12 285 ASP A C 1
ATOM 2112 O O . ASP A 1 285 ? 1.604 -6.203 -8.572 1.00 79.12 285 ASP A O 1
ATOM 2116 N N . SER A 1 286 ? 0.560 -7.294 -6.922 1.00 68.50 286 SER A N 1
ATOM 2117 C CA . SER A 1 286 ? 1.572 -6.919 -5.929 1.00 68.50 286 SER A CA 1
ATOM 2118 C C . SER A 1 286 ? 2.874 -7.684 -6.155 1.00 68.50 286 SER A C 1
ATOM 2120 O O . SER A 1 286 ? 2.943 -8.906 -6.026 1.00 68.50 286 SER A O 1
ATOM 2122 N N . TRP A 1 287 ? 3.953 -6.954 -6.407 1.00 56.38 287 TRP A N 1
ATOM 2123 C CA . TRP A 1 287 ? 5.317 -7.444 -6.248 1.00 56.38 287 TRP A CA 1
ATOM 2124 C C . TRP A 1 287 ? 5.651 -7.448 -4.754 1.00 56.38 287 TRP A C 1
ATOM 2126 O O . TRP A 1 287 ? 5.291 -6.527 -4.024 1.00 56.38 287 TRP A O 1
ATOM 2136 N N . ALA A 1 288 ? 6.243 -8.541 -4.265 1.00 45.88 288 ALA A N 1
ATOM 2137 C CA . ALA A 1 288 ? 6.457 -8.760 -2.839 1.00 45.88 288 ALA A CA 1
ATOM 2138 C C . ALA A 1 288 ? 7.214 -7.577 -2.207 1.00 45.88 288 ALA A C 1
ATOM 2140 O O . ALA A 1 288 ? 8.410 -7.408 -2.430 1.00 45.88 288 ALA A O 1
ATOM 2141 N N . VAL A 1 289 ? 6.515 -6.774 -1.401 1.00 44.94 289 VAL A N 1
ATOM 2142 C CA . VAL A 1 289 ? 7.135 -5.735 -0.576 1.00 44.94 289 VAL A CA 1
ATOM 2143 C C . VAL A 1 289 ? 7.861 -6.454 0.556 1.00 44.94 289 VAL A C 1
ATOM 2145 O O . VAL A 1 289 ? 7.247 -7.216 1.302 1.00 44.94 289 VAL A O 1
ATOM 2148 N N . GLY A 1 290 ? 9.176 -6.263 0.650 1.00 39.31 290 GLY A N 1
ATOM 2149 C CA . GLY A 1 290 ? 9.979 -6.751 1.766 1.00 39.31 290 GLY A CA 1
ATOM 2150 C C . GLY A 1 290 ? 9.534 -6.082 3.063 1.00 39.31 290 GLY A C 1
ATOM 2151 O O . GLY A 1 290 ? 9.991 -4.994 3.385 1.00 39.31 290 GLY A O 1
ATOM 2152 N N . GLY A 1 291 ? 8.617 -6.718 3.784 1.00 45.78 291 GLY A N 1
ATOM 2153 C CA . GLY A 1 291 ? 8.153 -6.304 5.101 1.00 45.78 291 GLY A CA 1
ATOM 2154 C C . GLY A 1 291 ? 7.694 -7.522 5.897 1.00 45.78 291 GLY A C 1
ATOM 2155 O O . GLY A 1 291 ? 7.216 -8.495 5.319 1.00 45.78 291 GLY A O 1
ATOM 2156 N N . ALA A 1 292 ? 7.864 -7.476 7.218 1.00 44.44 292 ALA A N 1
ATOM 2157 C CA . ALA A 1 292 ? 7.532 -8.567 8.140 1.00 44.44 292 ALA A CA 1
ATOM 2158 C C . ALA A 1 292 ? 6.016 -8.742 8.393 1.00 44.44 292 ALA A C 1
ATOM 2160 O O . ALA A 1 292 ? 5.619 -9.663 9.100 1.00 44.44 292 ALA A O 1
ATOM 2161 N N . SER A 1 293 ? 5.168 -7.868 7.838 1.00 56.78 293 SER A N 1
ATOM 2162 C CA . SER A 1 293 ? 3.717 -7.898 8.054 1.00 56.78 293 SER A CA 1
ATOM 2163 C C . SER A 1 293 ? 3.027 -8.891 7.113 1.00 56.78 293 SER A C 1
ATOM 2165 O O . SER A 1 293 ? 3.306 -8.937 5.910 1.00 56.78 293 SER A O 1
ATOM 2167 N N . VAL A 1 294 ? 2.122 -9.695 7.674 1.00 66.88 294 VAL A N 1
ATOM 2168 C CA . VAL A 1 294 ? 1.314 -10.676 6.943 1.00 66.88 294 VAL A CA 1
ATOM 2169 C C . VAL A 1 294 ? 0.449 -9.951 5.916 1.00 66.88 294 VAL A C 1
ATOM 2171 O O . VAL A 1 294 ? -0.251 -8.996 6.230 1.00 66.88 294 VAL A O 1
ATOM 2174 N N . CYS A 1 295 ? 0.495 -10.408 4.668 1.00 80.38 295 CYS A N 1
ATOM 2175 C CA . CYS A 1 295 ? -0.318 -9.856 3.593 1.00 80.38 295 CYS A CA 1
ATOM 2176 C C . CYS A 1 295 ? -1.222 -10.953 3.034 1.00 80.38 295 CYS A C 1
ATOM 2178 O O . CYS A 1 295 ? -0.738 -11.938 2.468 1.00 80.38 295 CYS A O 1
ATOM 2180 N N . THR A 1 296 ? -2.536 -10.783 3.177 1.00 87.56 296 THR A N 1
ATOM 2181 C CA . THR A 1 296 ? -3.525 -11.731 2.646 1.00 87.56 296 THR A CA 1
ATOM 2182 C C . THR A 1 296 ? -3.459 -11.789 1.124 1.00 87.56 296 THR A C 1
ATOM 2184 O O . THR A 1 296 ? -3.458 -12.875 0.552 1.00 87.56 296 THR A O 1
ATOM 2187 N N . GLY A 1 297 ? -3.346 -10.628 0.468 1.00 90.19 297 GLY A N 1
ATOM 2188 C CA . GLY A 1 297 ? -3.487 -10.487 -0.983 1.00 90.19 297 GLY A CA 1
ATOM 2189 C C . GLY A 1 297 ? -4.924 -10.707 -1.474 1.00 90.19 297 GLY A C 1
ATOM 2190 O O . GLY A 1 297 ? -5.133 -10.835 -2.682 1.00 90.19 297 GLY A O 1
ATOM 2191 N N . LEU A 1 298 ? -5.888 -10.771 -0.551 1.00 93.44 298 LEU A N 1
ATOM 2192 C CA . LEU A 1 298 ? -7.282 -11.115 -0.802 1.00 93.44 298 LEU A CA 1
ATOM 2193 C C . LEU A 1 298 ? -8.187 -9.974 -0.345 1.00 93.44 298 LEU A C 1
ATOM 2195 O O . LEU A 1 298 ? -8.100 -9.553 0.807 1.00 93.44 298 LEU A O 1
ATOM 2199 N N . VAL A 1 299 ? -9.066 -9.513 -1.234 1.00 94.75 299 VAL A N 1
ATOM 2200 C CA . VAL A 1 299 ? -10.016 -8.432 -0.940 1.00 94.75 299 VAL A CA 1
ATOM 2201 C C . VAL A 1 299 ? -11.465 -8.837 -1.173 1.00 94.75 299 VAL A C 1
ATOM 2203 O O . VAL A 1 299 ? -11.780 -9.665 -2.032 1.00 94.75 299 VAL A O 1
ATOM 2206 N N . VAL A 1 300 ? -12.362 -8.217 -0.416 1.00 96.00 300 VAL A N 1
ATOM 2207 C CA . VAL A 1 300 ? -13.812 -8.351 -0.539 1.00 96.00 300 VAL A CA 1
ATOM 2208 C C . VAL A 1 300 ? -14.346 -7.143 -1.305 1.00 96.00 300 VAL A C 1
ATOM 2210 O O . VAL A 1 300 ? -14.237 -6.009 -0.847 1.00 96.00 300 VAL A O 1
ATOM 2213 N N . GLY A 1 301 ? -14.906 -7.376 -2.494 1.00 92.94 301 GLY A N 1
ATOM 2214 C CA . GLY A 1 301 ? -15.568 -6.327 -3.279 1.00 92.94 301 GLY A CA 1
ATOM 2215 C C . GLY A 1 301 ? -17.045 -6.157 -2.926 1.00 92.94 301 GLY A C 1
ATOM 2216 O O . GLY A 1 301 ? -17.577 -5.052 -2.967 1.00 92.94 301 GLY A O 1
ATOM 2217 N N . GLU A 1 302 ? -17.703 -7.254 -2.558 1.00 93.69 302 GLU A N 1
ATOM 2218 C CA . GLU A 1 302 ? -19.122 -7.318 -2.217 1.00 93.69 302 GLU A CA 1
ATOM 2219 C C . GLU A 1 302 ? -19.312 -8.352 -1.103 1.00 93.69 302 GLU A C 1
ATOM 2221 O O . GLU A 1 302 ? -18.560 -9.323 -1.028 1.00 93.69 302 GLU A O 1
ATOM 2226 N N . GLN A 1 303 ? -20.329 -8.183 -0.255 1.00 93.94 303 GLN A N 1
ATOM 2227 C CA . GLN A 1 303 ? -20.604 -9.114 0.848 1.00 93.94 303 GLN A CA 1
ATOM 2228 C C . GLN A 1 303 ? -20.775 -10.568 0.362 1.00 93.94 303 GLN A C 1
ATOM 2230 O O . GLN A 1 303 ? -20.252 -11.494 0.977 1.00 93.94 303 GLN A O 1
ATOM 2235 N N . GLU A 1 304 ? -21.427 -10.760 -0.788 1.00 95.50 304 GLU A N 1
ATOM 2236 C CA . GLU A 1 304 ? -21.664 -12.068 -1.418 1.00 95.50 304 GLU A CA 1
ATOM 2237 C C . GLU A 1 304 ? -20.368 -12.777 -1.869 1.00 95.50 304 GLU A C 1
ATOM 2239 O O . GLU A 1 304 ? -20.373 -13.988 -2.105 1.00 95.50 304 GLU A O 1
ATOM 2244 N N . CYS A 1 305 ? -19.232 -12.069 -1.966 1.00 96.00 305 CYS A N 1
ATOM 2245 C CA . CYS A 1 305 ? -17.942 -12.687 -2.292 1.00 96.00 305 CYS A CA 1
ATOM 2246 C C . CYS A 1 305 ? -17.540 -13.755 -1.264 1.00 96.00 305 CYS A C 1
ATOM 2248 O O . CYS A 1 305 ? -16.923 -14.749 -1.649 1.00 96.00 305 CYS A O 1
ATOM 2250 N N . LEU A 1 306 ? -17.889 -13.558 0.013 1.00 96.19 306 LEU A N 1
ATOM 2251 C CA . LEU A 1 306 ? -17.553 -14.486 1.099 1.00 96.19 306 LEU A CA 1
ATOM 2252 C C . LEU A 1 306 ? -18.239 -15.849 0.927 1.00 96.19 306 LEU A C 1
ATOM 2254 O O . LEU A 1 306 ? -17.650 -16.878 1.246 1.00 96.19 306 LEU A O 1
ATOM 2258 N N . ASP A 1 307 ? -19.440 -15.866 0.347 1.00 96.94 307 ASP A N 1
ATOM 2259 C CA . ASP A 1 307 ? -20.168 -17.095 0.031 1.00 96.94 307 ASP A CA 1
ATOM 2260 C C . ASP A 1 307 ? -19.784 -17.660 -1.337 1.00 96.94 307 ASP A C 1
ATOM 2262 O O . ASP A 1 307 ? -19.502 -18.851 -1.474 1.00 96.94 307 ASP A O 1
ATOM 2266 N N . THR A 1 308 ? -19.722 -16.799 -2.356 1.00 96.81 308 THR A N 1
ATOM 2267 C CA . THR A 1 308 ? -19.446 -17.200 -3.745 1.00 96.81 308 THR A CA 1
ATOM 2268 C C . THR A 1 308 ? -18.054 -17.814 -3.897 1.00 96.81 308 THR A C 1
ATOM 2270 O O . THR A 1 308 ? -17.866 -18.762 -4.660 1.00 96.81 308 THR A O 1
ATOM 2273 N N . PHE A 1 309 ? -17.069 -17.288 -3.164 1.00 96.94 309 PHE A N 1
ATOM 2274 C CA . PHE A 1 309 ? -15.675 -17.734 -3.205 1.00 96.94 309 PHE A CA 1
ATOM 2275 C C . PHE A 1 309 ? -15.224 -18.339 -1.873 1.00 96.94 309 PHE A C 1
ATOM 2277 O O . PHE A 1 309 ? -14.035 -18.286 -1.554 1.00 96.94 309 PHE A O 1
ATOM 2284 N N . ARG A 1 310 ? -16.155 -18.926 -1.110 1.00 96.44 310 ARG A N 1
ATOM 2285 C CA . ARG A 1 310 ? -15.917 -19.469 0.235 1.00 96.44 310 ARG A CA 1
ATOM 2286 C C . ARG A 1 310 ? -14.662 -20.332 0.333 1.00 96.44 310 ARG A C 1
ATOM 2288 O O . ARG A 1 310 ? -13.815 -20.051 1.170 1.00 96.44 310 ARG A O 1
ATOM 2295 N N . ASP A 1 311 ? -14.485 -21.294 -0.578 1.00 96.88 311 ASP A N 1
ATOM 2296 C CA . ASP A 1 311 ? -13.307 -22.178 -0.609 1.00 96.88 311 ASP A CA 1
ATOM 2297 C C . ASP A 1 311 ? -11.975 -21.404 -0.580 1.00 96.88 311 ASP A C 1
ATOM 2299 O O . ASP A 1 311 ? -10.999 -21.856 0.016 1.00 96.88 311 ASP A O 1
ATOM 2303 N N . LEU A 1 312 ? -11.912 -20.243 -1.243 1.00 97.00 312 LEU A N 1
ATOM 2304 C CA . LEU A 1 312 ? -10.723 -19.395 -1.267 1.00 97.00 312 LEU A CA 1
ATOM 2305 C C . LEU A 1 312 ? -10.569 -18.598 0.028 1.00 97.00 312 LEU A C 1
ATOM 2307 O O . LEU A 1 312 ? -9.460 -18.536 0.557 1.00 97.00 312 LEU A O 1
ATOM 2311 N N . PHE A 1 313 ? -11.649 -17.991 0.527 1.00 96.00 313 PHE A N 1
ATOM 2312 C CA . PHE A 1 313 ? -11.615 -17.248 1.788 1.00 96.00 313 PHE A CA 1
ATOM 2313 C C . PHE A 1 313 ? -11.233 -18.169 2.949 1.00 96.00 313 PHE A C 1
ATOM 2315 O O . PHE A 1 313 ? -10.284 -17.860 3.663 1.00 96.00 313 PHE A O 1
ATOM 2322 N N . ASP A 1 314 ? -11.857 -19.339 3.065 1.00 95.00 314 ASP A N 1
ATOM 2323 C CA . ASP A 1 314 ? -11.545 -20.334 4.095 1.00 95.00 314 ASP A CA 1
ATOM 2324 C C . ASP A 1 314 ? -10.088 -20.805 4.001 1.00 95.00 314 ASP A C 1
ATOM 2326 O O . ASP A 1 314 ? -9.386 -20.862 5.012 1.00 95.00 314 ASP A O 1
ATOM 2330 N N . ALA A 1 315 ? -9.590 -21.080 2.788 1.00 95.69 315 ALA A N 1
ATOM 2331 C CA . ALA A 1 315 ? -8.200 -21.486 2.587 1.00 95.69 315 ALA A CA 1
ATOM 2332 C C . ALA A 1 315 ? -7.199 -20.391 2.990 1.00 95.69 315 ALA A C 1
ATOM 2334 O O . ALA A 1 315 ? -6.139 -20.700 3.528 1.00 95.69 315 ALA A O 1
ATOM 2335 N N . VAL A 1 316 ? -7.517 -19.116 2.750 1.00 94.25 316 VAL A N 1
ATOM 2336 C CA . VAL A 1 316 ? -6.663 -17.987 3.150 1.00 94.25 316 VAL A CA 1
ATOM 2337 C C . VAL A 1 316 ? -6.737 -17.730 4.650 1.00 94.25 316 VAL A C 1
ATOM 2339 O O . VAL A 1 316 ? -5.698 -17.552 5.284 1.00 94.25 316 VAL A O 1
ATOM 2342 N N . LEU A 1 317 ? -7.936 -17.753 5.233 1.00 92.00 317 LEU A N 1
ATOM 2343 C CA . LEU A 1 317 ? -8.142 -17.571 6.668 1.00 92.00 317 LEU A CA 1
ATOM 2344 C C . LEU A 1 317 ? -7.478 -18.691 7.480 1.00 92.00 317 LEU A C 1
ATOM 2346 O O . LEU A 1 317 ? -6.913 -18.422 8.536 1.00 92.00 317 LEU A O 1
ATOM 2350 N N . ALA A 1 318 ? -7.451 -19.924 6.964 1.00 91.69 318 ALA A N 1
ATOM 2351 C CA . ALA A 1 318 ? -6.740 -21.044 7.582 1.00 91.69 318 ALA A CA 1
ATOM 2352 C C . ALA A 1 318 ? -5.208 -20.866 7.619 1.00 91.69 318 ALA A C 1
ATOM 2354 O O . ALA A 1 318 ? -4.539 -21.524 8.417 1.00 91.69 318 ALA A O 1
ATOM 2355 N N . LEU A 1 319 ? -4.656 -19.994 6.767 1.00 91.19 319 LEU A N 1
ATOM 2356 C CA . LEU A 1 319 ? -3.230 -19.658 6.721 1.00 91.19 319 LEU A CA 1
ATOM 2357 C C . LEU A 1 319 ? -2.869 -18.427 7.564 1.00 91.19 319 LEU A C 1
ATOM 2359 O O . LEU A 1 319 ? -1.683 -18.111 7.678 1.00 91.19 319 LEU A O 1
ATOM 2363 N N . LEU A 1 320 ? -3.851 -17.720 8.136 1.00 86.69 320 LEU A N 1
ATOM 2364 C CA . LEU A 1 320 ? -3.558 -16.638 9.073 1.00 86.69 320 LEU A CA 1
ATOM 2365 C C . LEU A 1 320 ? -2.832 -17.201 10.304 1.00 86.69 320 LEU A C 1
ATOM 2367 O O . LEU A 1 320 ? -3.165 -18.302 10.762 1.00 86.69 320 LEU A O 1
ATOM 2371 N N . PRO A 1 321 ? -1.861 -16.460 10.872 1.00 79.75 321 PRO A N 1
ATOM 2372 C CA . PRO A 1 321 ? -1.257 -16.842 12.138 1.00 79.75 321 PRO A CA 1
ATOM 2373 C C . PRO A 1 321 ? -2.346 -17.055 13.187 1.00 79.75 321 PRO A C 1
ATOM 2375 O O . PRO A 1 321 ? -3.195 -16.191 13.410 1.00 79.75 321 PRO A O 1
ATOM 2378 N N . LYS A 1 322 ? -2.335 -18.224 13.825 1.00 77.38 322 LYS A N 1
ATOM 2379 C CA . LYS A 1 322 ? -3.249 -18.487 14.934 1.00 77.38 322 LYS A CA 1
ATOM 2380 C C . LYS A 1 322 ? -2.836 -17.616 16.110 1.00 77.38 322 LYS A C 1
ATOM 2382 O O . LYS A 1 322 ? -1.646 -17.497 16.395 1.00 77.38 322 LYS A O 1
ATOM 2387 N N . ALA A 1 323 ? -3.817 -17.034 16.795 1.00 74.62 323 ALA A N 1
ATOM 2388 C CA . ALA A 1 323 ? -3.540 -16.311 18.023 1.00 74.62 323 ALA A CA 1
ATOM 2389 C C . ALA A 1 323 ? -2.888 -17.290 19.023 1.00 74.62 323 ALA A C 1
ATOM 2391 O O . ALA A 1 323 ? -3.468 -18.357 19.264 1.00 74.62 323 ALA A O 1
ATOM 2392 N N . PRO A 1 324 ? -1.700 -16.975 19.572 1.00 73.50 324 PRO A N 1
ATOM 2393 C CA . PRO A 1 324 ? -0.980 -17.878 20.469 1.00 73.50 324 PRO A CA 1
ATOM 2394 C C . PRO A 1 324 ? -1.833 -18.216 21.693 1.00 73.50 324 PRO A C 1
ATOM 2396 O O . PRO A 1 324 ? -2.758 -17.479 22.031 1.00 73.50 324 PRO A O 1
ATOM 2399 N N . ALA A 1 325 ? -1.577 -19.334 22.372 1.00 71.81 325 ALA A N 1
ATOM 2400 C CA . ALA A 1 325 ? -2.262 -19.588 23.638 1.00 71.81 325 ALA A CA 1
ATOM 2401 C C . ALA A 1 325 ? -1.971 -18.441 24.624 1.00 71.81 325 ALA A C 1
ATOM 2403 O O . ALA A 1 325 ? -0.897 -17.841 24.587 1.00 71.81 325 ALA A O 1
ATOM 2404 N N . LEU A 1 326 ? -2.939 -18.111 25.481 1.00 68.56 326 LEU A N 1
ATOM 2405 C CA . LEU A 1 326 ? -2.692 -17.167 26.567 1.00 68.56 326 LEU A CA 1
ATOM 2406 C C . LEU A 1 326 ? -1.602 -17.769 27.457 1.00 68.56 326 LEU A C 1
ATOM 2408 O O . LEU A 1 326 ? -1.794 -18.846 28.014 1.00 68.56 326 LEU A O 1
ATOM 2412 N N . LEU A 1 327 ? -0.453 -17.102 27.534 1.00 66.44 327 LEU A N 1
ATOM 2413 C CA . LEU A 1 327 ? 0.647 -17.534 28.386 1.00 66.44 327 LEU A CA 1
ATOM 2414 C C . LEU A 1 327 ? 0.217 -17.338 29.844 1.00 66.44 327 LEU A C 1
ATOM 2416 O O . LEU A 1 327 ? -0.082 -16.214 30.258 1.00 66.44 327 LEU A O 1
ATOM 2420 N N . ASP A 1 328 ? 0.177 -18.429 30.607 1.00 58.03 328 ASP A N 1
ATOM 2421 C CA . ASP A 1 328 ? 0.010 -18.394 32.060 1.00 58.03 328 ASP A CA 1
ATOM 2422 C C . ASP A 1 328 ? 1.377 -18.115 32.689 1.00 58.03 328 ASP A C 1
ATOM 2424 O O . ASP A 1 328 ? 2.090 -19.011 33.139 1.00 58.03 328 ASP A O 1
ATOM 2428 N N . LEU A 1 329 ? 1.776 -16.847 32.655 1.00 60.66 329 LEU A N 1
ATOM 2429 C CA . LEU A 1 329 ? 2.872 -16.355 33.477 1.00 60.66 329 LEU A CA 1
ATOM 2430 C C . LEU A 1 329 ? 2.250 -15.877 34.794 1.00 60.66 329 LEU A C 1
ATOM 2432 O O . LEU A 1 329 ? 1.273 -15.127 34.762 1.00 60.66 329 LEU A O 1
ATOM 2436 N N . GLU A 1 330 ? 2.775 -16.349 35.932 1.00 56.59 330 GLU A N 1
ATOM 2437 C CA . GLU A 1 330 ? 2.425 -15.838 37.270 1.00 56.59 330 GLU A CA 1
ATOM 2438 C C . GLU A 1 330 ? 2.364 -14.308 37.231 1.00 56.59 330 GLU A C 1
ATOM 2440 O O . GLU A 1 330 ? 3.211 -13.719 36.564 1.00 56.59 330 GLU A O 1
ATOM 2445 N N . GLU A 1 331 ? 1.371 -13.688 37.888 1.00 59.12 331 GLU A N 1
ATOM 2446 C CA . GLU A 1 331 ? 1.090 -12.242 37.829 1.00 59.12 331 GLU A CA 1
ATOM 2447 C C . GLU A 1 331 ? 2.382 -11.412 37.878 1.00 59.12 331 GLU A C 1
ATOM 2449 O O . GLU A 1 331 ? 2.960 -11.156 38.934 1.00 59.12 331 GLU A O 1
ATOM 2454 N N . MET A 1 332 ? 2.875 -11.036 36.697 1.00 65.56 332 MET A N 1
ATOM 2455 C CA . MET A 1 332 ? 4.115 -10.292 36.560 1.00 65.56 332 MET A CA 1
ATOM 2456 C C . MET A 1 332 ? 3.816 -8.878 37.039 1.00 65.56 332 MET A C 1
ATOM 2458 O O . MET A 1 332 ? 3.024 -8.177 36.411 1.00 65.56 332 MET A O 1
ATOM 2462 N N . GLU A 1 333 ? 4.429 -8.453 38.145 1.00 60.12 333 GLU A N 1
ATOM 2463 C CA . GLU A 1 333 ? 4.301 -7.068 38.595 1.00 60.12 333 GLU A CA 1
ATOM 2464 C C . GLU A 1 333 ? 4.846 -6.139 37.500 1.00 60.12 333 GLU A C 1
ATOM 2466 O O . GLU A 1 333 ? 6.023 -6.217 37.122 1.00 60.12 333 GLU A O 1
ATOM 2471 N N . ALA A 1 334 ? 3.974 -5.291 36.958 1.00 61.88 334 ALA A N 1
ATOM 2472 C CA . ALA A 1 334 ? 4.297 -4.325 35.920 1.00 61.88 334 ALA A CA 1
ATOM 2473 C C . ALA A 1 334 ? 3.569 -3.009 36.203 1.00 61.88 334 ALA A C 1
ATOM 2475 O O . ALA A 1 334 ? 2.377 -2.997 36.501 1.00 61.88 334 ALA A O 1
ATOM 2476 N N . ASP A 1 335 ? 4.296 -1.902 36.084 1.00 66.19 335 ASP A N 1
ATOM 2477 C CA . ASP A 1 335 ? 3.723 -0.558 36.088 1.00 66.19 335 ASP A CA 1
ATOM 2478 C C . ASP A 1 335 ? 3.310 -0.211 34.647 1.00 66.19 335 ASP A C 1
ATOM 2480 O O . ASP A 1 335 ? 4.081 0.360 33.870 1.00 66.19 335 ASP A O 1
ATOM 2484 N N . GLU A 1 336 ? 2.122 -0.678 34.247 1.00 64.19 336 GLU A N 1
ATOM 2485 C CA . GLU A 1 336 ? 1.583 -0.486 32.891 1.00 64.19 336 GLU A CA 1
ATOM 2486 C C . GLU A 1 336 ? 1.436 0.996 32.533 1.00 64.19 336 GLU A C 1
ATOM 2488 O O . GLU A 1 336 ? 1.728 1.379 31.399 1.00 64.19 336 GLU A O 1
ATOM 2493 N N . ASP A 1 337 ? 1.054 1.827 33.502 1.00 67.44 337 ASP A N 1
ATOM 2494 C CA . ASP A 1 337 ? 0.853 3.267 33.320 1.00 67.44 337 ASP A CA 1
ATOM 2495 C C . ASP A 1 337 ? 2.167 4.009 33.072 1.00 67.44 337 ASP A C 1
ATOM 2497 O O . ASP A 1 337 ? 2.196 5.038 32.398 1.00 67.44 337 ASP A O 1
ATOM 2501 N N . ARG A 1 338 ? 3.283 3.469 33.571 1.00 70.94 338 ARG A N 1
ATOM 2502 C CA . ARG A 1 338 ? 4.613 4.004 33.286 1.00 70.94 338 ARG A CA 1
ATOM 2503 C C . ARG A 1 338 ? 5.130 3.602 31.903 1.00 70.94 338 ARG A C 1
ATOM 2505 O O . ARG A 1 338 ? 5.854 4.379 31.281 1.00 70.94 338 ARG A O 1
ATOM 2512 N N . ALA A 1 339 ? 4.800 2.401 31.427 1.00 75.44 339 ALA A N 1
ATOM 2513 C CA . ALA A 1 339 ? 5.290 1.892 30.144 1.00 75.44 339 ALA A CA 1
ATOM 2514 C C . ALA A 1 339 ? 4.420 2.314 28.947 1.00 75.44 339 ALA A C 1
ATOM 2516 O O . ALA A 1 339 ? 4.944 2.465 27.840 1.00 75.44 339 ALA A O 1
ATOM 2517 N N . CYS A 1 340 ? 3.111 2.489 29.147 1.00 85.06 340 CYS A N 1
ATOM 2518 C CA . CYS A 1 340 ? 2.134 2.812 28.109 1.00 85.06 340 CYS A CA 1
ATOM 2519 C C . CYS A 1 340 ? 1.714 4.286 28.175 1.00 85.06 340 CYS A C 1
ATOM 2521 O O . CYS A 1 340 ? 1.136 4.738 29.157 1.00 85.06 340 CYS A O 1
ATOM 2523 N N . VAL A 1 341 ? 1.977 5.038 27.106 1.00 87.56 341 VAL A N 1
ATOM 2524 C CA . VAL A 1 341 ? 1.704 6.485 27.043 1.00 87.56 341 VAL A CA 1
ATOM 2525 C C . VAL A 1 341 ? 0.285 6.776 26.569 1.00 87.56 341 VAL A C 1
ATOM 2527 O O . VAL A 1 341 ? -0.373 7.698 27.055 1.00 87.56 341 VAL A O 1
ATOM 2530 N N . TRP A 1 342 ? -0.184 6.000 25.599 1.00 90.50 342 TRP A N 1
ATOM 2531 C CA . TRP A 1 342 ? -1.516 6.129 25.030 1.00 90.50 342 TRP A CA 1
ATOM 2532 C C . TRP A 1 342 ? -1.995 4.792 24.485 1.00 90.50 342 TRP A C 1
ATOM 2534 O O . TRP A 1 342 ? -1.204 3.930 24.093 1.00 90.50 342 TRP A O 1
ATOM 2544 N N . VAL A 1 343 ? -3.310 4.661 24.393 1.00 93.19 343 VAL A N 1
ATOM 2545 C CA . VAL A 1 343 ? -4.006 3.501 23.846 1.00 93.19 343 VAL A CA 1
ATOM 2546 C C . VAL A 1 343 ? -5.027 3.938 22.807 1.00 93.19 343 VAL A C 1
ATOM 2548 O O . VAL A 1 343 ? -5.612 5.019 22.889 1.00 93.19 343 VAL A O 1
ATOM 2551 N N . ARG A 1 344 ? -5.242 3.097 21.800 1.00 94.56 344 ARG A N 1
ATOM 2552 C CA . ARG A 1 344 ? -6.186 3.335 20.712 1.00 94.56 344 ARG A CA 1
ATOM 2553 C C . ARG A 1 344 ? -6.948 2.064 20.377 1.00 94.56 344 ARG A C 1
ATOM 2555 O O . ARG A 1 344 ? -6.341 1.007 20.225 1.00 94.56 344 ARG A O 1
ATOM 2562 N N . ALA A 1 345 ? -8.255 2.192 20.183 1.00 96.19 345 ALA A N 1
ATOM 2563 C CA . ALA A 1 345 ? -9.072 1.169 19.544 1.00 96.19 345 ALA A CA 1
ATOM 2564 C C . ALA A 1 345 ? -9.602 1.700 18.214 1.00 96.19 345 ALA A C 1
ATOM 2566 O O . ALA A 1 345 ? -10.116 2.816 18.134 1.00 96.19 345 ALA A O 1
ATOM 2567 N N . GLU A 1 346 ? -9.473 0.886 17.175 1.00 96.31 346 GLU A N 1
ATOM 2568 C CA . GLU A 1 346 ? -10.024 1.113 15.850 1.00 96.31 346 GLU A CA 1
ATOM 2569 C C . GLU A 1 346 ? -11.069 0.042 15.533 1.00 96.31 346 GLU A C 1
ATOM 2571 O O . GLU A 1 346 ? -10.801 -1.152 15.667 1.00 96.31 346 GLU A O 1
ATOM 2576 N N . LEU A 1 347 ? -12.240 0.474 15.067 1.00 96.88 347 LEU A N 1
ATOM 2577 C CA . LEU A 1 347 ? -13.291 -0.369 14.515 1.00 96.88 347 LEU A CA 1
ATOM 2578 C C . LEU A 1 347 ? -13.435 -0.128 13.014 1.00 96.88 347 LEU A C 1
ATOM 2580 O O . LEU A 1 347 ? -13.541 1.014 12.565 1.00 96.88 347 LEU A O 1
ATOM 2584 N N . ARG A 1 348 ? -13.522 -1.211 12.246 1.00 97.31 348 ARG A N 1
ATOM 2585 C CA . ARG A 1 348 ? -13.755 -1.197 10.798 1.00 97.31 348 ARG A CA 1
ATOM 2586 C C . ARG A 1 348 ? -15.172 -1.644 10.494 1.00 97.31 348 ARG A C 1
ATOM 2588 O O . ARG A 1 348 ? -15.596 -2.708 10.952 1.00 97.31 348 ARG A O 1
ATOM 2595 N N . ARG A 1 349 ? -15.930 -0.831 9.760 1.00 96.81 349 ARG A N 1
ATOM 2596 C CA . ARG A 1 349 ? -17.330 -1.104 9.419 1.00 96.81 349 ARG A CA 1
ATOM 2597 C C . ARG A 1 349 ? -17.610 -0.729 7.969 1.00 96.81 349 ARG A C 1
ATOM 2599 O O . ARG A 1 349 ? -17.234 0.345 7.510 1.00 96.81 349 ARG A O 1
ATOM 2606 N N . ASN A 1 350 ? -18.336 -1.597 7.274 1.00 97.25 350 ASN A N 1
ATOM 2607 C CA . ASN A 1 350 ? -18.886 -1.317 5.953 1.00 97.25 350 ASN A CA 1
ATOM 2608 C C . ASN A 1 350 ? -20.411 -1.332 6.017 1.00 97.25 350 ASN A C 1
ATOM 2610 O O . ASN A 1 350 ? -20.995 -2.109 6.767 1.00 97.25 350 ASN A O 1
ATOM 2614 N N . LEU A 1 351 ? -21.055 -0.455 5.255 1.00 96.06 351 LEU A N 1
ATOM 2615 C CA . LEU A 1 351 ? -22.513 -0.392 5.142 1.00 96.06 351 LEU A CA 1
ATOM 2616 C C . LEU A 1 351 ? -23.075 -1.607 4.395 1.00 96.06 351 LEU A C 1
ATOM 2618 O O . LEU A 1 351 ? -22.560 -1.996 3.348 1.00 96.06 351 LEU A O 1
ATOM 2622 N N . GLN A 1 352 ? -24.151 -2.186 4.924 1.00 94.44 352 GLN A N 1
ATOM 2623 C CA . GLN A 1 352 ? -24.866 -3.280 4.275 1.00 94.44 352 GLN A CA 1
ATOM 2624 C C . GLN A 1 352 ? -25.537 -2.803 2.979 1.00 94.44 352 GLN A C 1
ATOM 2626 O O . GLN A 1 352 ? -26.155 -1.743 2.943 1.00 94.44 352 GLN A O 1
ATOM 2631 N N . GLY A 1 353 ? -25.451 -3.612 1.920 1.00 90.88 353 GLY A N 1
ATOM 2632 C CA . GLY A 1 353 ? -26.101 -3.333 0.634 1.00 90.88 353 GLY A CA 1
ATOM 2633 C C . GLY A 1 353 ? -25.331 -2.393 -0.299 1.00 90.88 353 GLY A C 1
ATOM 2634 O O . GLY A 1 353 ? -25.728 -2.256 -1.452 1.00 90.88 353 GLY A O 1
ATOM 2635 N N . LEU A 1 354 ? -24.221 -1.802 0.154 1.00 93.69 354 LEU A N 1
ATOM 2636 C CA . LEU A 1 354 ? -23.288 -1.069 -0.702 1.00 93.69 354 LEU A CA 1
ATOM 2637 C C . LEU A 1 354 ? -22.061 -1.926 -1.016 1.00 93.69 354 LEU A C 1
ATOM 2639 O O . LEU A 1 354 ? -21.593 -2.706 -0.183 1.00 93.69 354 LEU A O 1
ATOM 2643 N N . LYS A 1 355 ? -21.524 -1.765 -2.224 1.00 94.38 355 LYS A N 1
ATOM 2644 C CA . LYS A 1 355 ? -20.268 -2.403 -2.625 1.00 94.38 355 LYS A CA 1
ATOM 2645 C C . LYS A 1 355 ? -19.094 -1.781 -1.881 1.00 94.38 355 LYS A C 1
ATOM 2647 O O . LYS A 1 355 ? -19.079 -0.580 -1.635 1.00 94.38 355 LYS A O 1
ATOM 2652 N N . LEU A 1 356 ? -18.099 -2.598 -1.562 1.00 94.88 356 LEU A N 1
ATOM 2653 C CA . LEU A 1 356 ? -16.881 -2.168 -0.884 1.00 94.88 356 LEU A CA 1
ATOM 2654 C C . LEU A 1 356 ? -15.877 -1.582 -1.892 1.00 94.88 356 LEU A C 1
ATOM 2656 O O . LEU A 1 356 ? -16.047 -1.728 -3.105 1.00 94.88 356 LEU A O 1
ATOM 2660 N N . ALA A 1 357 ? -14.802 -0.950 -1.405 1.00 91.31 357 ALA A N 1
ATOM 2661 C CA . ALA A 1 357 ? -13.842 -0.198 -2.223 1.00 91.31 357 ALA A CA 1
ATOM 2662 C C . ALA A 1 357 ? -13.394 -0.868 -3.547 1.00 91.31 357 ALA A C 1
ATOM 2664 O O . ALA A 1 357 ? -13.348 -0.152 -4.552 1.00 91.31 357 ALA A O 1
ATOM 2665 N N . PRO A 1 358 ? -13.148 -2.198 -3.627 1.00 90.94 358 PRO A N 1
ATOM 2666 C CA . PRO A 1 358 ? -12.755 -2.833 -4.889 1.00 90.94 358 PRO A CA 1
ATOM 2667 C C . PRO A 1 358 ? -13.798 -2.746 -6.013 1.00 90.94 358 PRO A C 1
ATOM 2669 O O . PRO A 1 358 ? -13.435 -2.794 -7.188 1.00 90.94 358 PRO A O 1
ATOM 2672 N N . CYS A 1 359 ? -15.087 -2.652 -5.674 1.00 90.94 359 CYS A N 1
ATOM 2673 C CA . CYS A 1 359 ? -16.202 -2.655 -6.632 1.00 90.94 359 CYS A CA 1
ATOM 2674 C C . CYS A 1 359 ? -17.089 -1.402 -6.570 1.00 90.94 359 CYS A C 1
ATOM 2676 O O . CYS A 1 359 ? -17.903 -1.209 -7.468 1.00 90.94 359 CYS A O 1
ATOM 2678 N N . CYS A 1 360 ? -16.923 -0.564 -5.547 1.00 89.56 360 CYS A N 1
ATOM 2679 C CA . CYS A 1 360 ? -17.725 0.631 -5.293 1.00 89.56 360 CYS A CA 1
ATOM 2680 C C . CYS A 1 360 ? -17.613 1.656 -6.434 1.00 89.56 360 CYS A C 1
ATOM 2682 O O . CYS A 1 360 ? -16.506 2.001 -6.866 1.00 89.56 360 CYS A O 1
ATOM 2684 N N . GLY A 1 361 ? -18.751 2.122 -6.950 1.00 89.38 361 GLY A N 1
ATOM 2685 C CA . GLY A 1 361 ? -18.825 3.254 -7.881 1.00 89.38 361 GLY A CA 1
ATOM 2686 C C . GLY A 1 361 ? -18.764 4.619 -7.180 1.00 89.38 361 GLY A C 1
ATOM 2687 O O . GLY A 1 361 ? -18.843 4.701 -5.958 1.00 89.38 361 GLY A O 1
ATOM 2688 N N . VAL A 1 362 ? -18.667 5.707 -7.954 1.00 90.88 362 VAL A N 1
ATOM 2689 C CA . VAL A 1 362 ? -18.672 7.086 -7.416 1.00 90.88 362 VAL A CA 1
ATOM 2690 C C . VAL A 1 362 ? -19.957 7.369 -6.633 1.00 90.88 362 VAL A C 1
ATOM 2692 O O . VAL A 1 362 ? -19.900 7.854 -5.506 1.00 90.88 362 VAL A O 1
ATOM 2695 N N . ASP A 1 363 ? -21.112 7.008 -7.193 1.00 92.75 363 ASP A N 1
ATOM 2696 C CA . ASP A 1 363 ? -22.412 7.262 -6.563 1.00 92.75 363 ASP A CA 1
ATOM 2697 C C . ASP A 1 363 ? -22.602 6.452 -5.273 1.00 92.75 363 ASP A C 1
ATOM 2699 O O . ASP A 1 363 ? -23.068 6.985 -4.269 1.00 92.75 363 ASP A O 1
ATOM 2703 N N . GLU A 1 364 ? -22.183 5.182 -5.266 1.00 93.00 364 GLU A N 1
ATOM 2704 C CA . GLU A 1 364 ? -22.219 4.336 -4.065 1.00 93.00 364 GLU A CA 1
ATOM 2705 C C . GLU A 1 364 ? -21.293 4.883 -2.971 1.00 93.00 364 GLU A C 1
ATOM 2707 O O . GLU A 1 364 ? -21.660 4.884 -1.795 1.00 93.00 364 GLU A O 1
ATOM 2712 N N . ARG A 1 365 ? -20.119 5.408 -3.348 1.00 94.25 365 ARG A N 1
ATOM 2713 C CA . ARG A 1 365 ? -19.171 6.020 -2.408 1.00 94.25 365 ARG A CA 1
ATOM 2714 C C . ARG A 1 365 ? -19.739 7.300 -1.797 1.00 94.25 365 ARG A C 1
ATOM 2716 O O . ARG A 1 365 ? -19.668 7.480 -0.582 1.00 94.25 365 ARG A O 1
ATOM 2723 N N . ARG A 1 366 ? -20.350 8.162 -2.616 1.00 95.38 366 ARG A N 1
ATOM 2724 C CA . ARG A 1 366 ? -21.066 9.368 -2.160 1.00 95.38 366 ARG A CA 1
ATOM 2725 C C . ARG A 1 366 ? -22.228 9.027 -1.238 1.00 95.38 366 ARG A C 1
ATOM 2727 O O . ARG A 1 366 ? -22.430 9.707 -0.236 1.00 95.38 366 ARG A O 1
ATOM 2734 N N . GLU A 1 367 ? -22.965 7.962 -1.538 1.00 95.12 367 GLU A N 1
ATOM 2735 C CA . GLU A 1 367 ? -24.045 7.495 -0.671 1.00 95.12 367 GLU A CA 1
ATOM 2736 C C . GLU A 1 367 ? -23.511 6.994 0.678 1.00 95.12 367 GLU A C 1
ATOM 2738 O O . GLU A 1 367 ? -24.068 7.339 1.722 1.00 95.12 367 GLU A O 1
ATOM 2743 N N . ALA A 1 368 ? -22.391 6.263 0.683 1.00 95.38 368 ALA A N 1
ATOM 2744 C CA . ALA A 1 368 ? -21.724 5.864 1.919 1.00 95.38 368 ALA A CA 1
ATOM 2745 C C . ALA A 1 368 ? -21.275 7.077 2.752 1.00 95.38 368 ALA A C 1
ATOM 2747 O O . ALA A 1 368 ? -21.522 7.111 3.959 1.00 95.38 368 ALA A O 1
ATOM 2748 N N . GLU A 1 369 ? -20.689 8.101 2.119 1.00 96.62 369 GLU A N 1
ATOM 2749 C CA . GLU A 1 369 ? -20.332 9.358 2.791 1.00 96.62 369 GLU A CA 1
ATOM 2750 C C . GLU A 1 369 ? -21.571 10.024 3.401 1.00 96.62 369 GLU A C 1
ATOM 2752 O O . GLU A 1 369 ? -21.586 10.335 4.593 1.00 96.62 369 GLU A O 1
ATOM 2757 N N . ARG A 1 370 ? -22.635 10.199 2.610 1.00 95.19 370 ARG A N 1
ATOM 2758 C CA . ARG A 1 370 ? -23.874 10.855 3.044 1.00 95.19 370 ARG A CA 1
ATOM 2759 C C . ARG A 1 370 ? -24.490 10.162 4.260 1.00 95.19 370 ARG A C 1
ATOM 2761 O O . ARG A 1 370 ? -24.903 10.841 5.202 1.00 95.19 370 ARG A O 1
ATOM 2768 N N . LEU A 1 371 ? -24.562 8.830 4.240 1.00 95.38 371 LEU A N 1
ATOM 2769 C CA . LEU A 1 371 ? -25.133 8.031 5.324 1.00 95.38 371 LEU A CA 1
ATOM 2770 C C . LEU A 1 371 ? -24.276 8.093 6.592 1.00 95.38 371 LEU A C 1
ATOM 2772 O O . LEU A 1 371 ? -24.810 8.331 7.674 1.00 95.38 371 LEU A O 1
ATOM 2776 N N . LEU A 1 372 ? -22.957 7.922 6.472 1.00 95.56 372 LEU A N 1
ATOM 2777 C CA . LEU A 1 372 ? -22.055 7.890 7.626 1.00 95.56 372 LEU A CA 1
ATOM 2778 C C . LEU A 1 372 ? -21.887 9.265 8.271 1.00 95.56 372 LEU A C 1
ATOM 2780 O O . LEU A 1 372 ? -22.029 9.387 9.486 1.00 95.56 372 LEU A O 1
ATOM 2784 N N . VAL A 1 373 ? -21.644 10.306 7.471 1.00 94.81 373 VAL A N 1
ATOM 2785 C CA . VAL A 1 373 ? -21.529 11.684 7.971 1.00 94.81 373 VAL A CA 1
ATOM 2786 C C . VAL A 1 373 ? -22.862 12.136 8.564 1.00 94.81 373 VAL A C 1
ATOM 2788 O O . VAL A 1 373 ? -22.894 12.706 9.654 1.00 94.81 373 VAL A O 1
ATOM 2791 N N . GLY A 1 374 ? -23.976 11.812 7.899 1.00 93.31 374 GLY A N 1
ATOM 2792 C CA . GLY A 1 374 ? -25.316 12.075 8.416 1.00 93.31 374 GLY A CA 1
ATOM 2793 C C . GLY A 1 374 ? -25.580 11.390 9.758 1.00 93.31 374 GLY A C 1
ATOM 2794 O O . GLY A 1 374 ? -26.160 12.017 10.645 1.00 93.31 374 GLY A O 1
ATOM 2795 N N . ALA A 1 375 ? -25.132 10.142 9.929 1.00 93.75 375 ALA A N 1
ATOM 2796 C CA . ALA A 1 375 ? -25.258 9.410 11.184 1.00 93.75 375 ALA A CA 1
ATOM 2797 C C . ALA A 1 375 ? -24.382 10.002 12.298 1.00 93.75 375 ALA A C 1
ATOM 2799 O O . ALA A 1 375 ? -24.858 10.163 13.419 1.00 93.75 375 ALA A O 1
ATOM 2800 N N . MET A 1 376 ? -23.139 10.388 11.993 1.00 92.38 376 MET A N 1
ATOM 2801 C CA . MET A 1 376 ? -22.220 10.990 12.969 1.00 92.38 376 MET A CA 1
ATOM 2802 C C . MET A 1 376 ? -22.715 12.323 13.513 1.00 92.38 376 MET A C 1
ATOM 2804 O O . MET A 1 376 ? -22.612 12.552 14.715 1.00 92.38 376 MET A O 1
ATOM 2808 N N . LEU A 1 377 ? -23.299 13.162 12.654 1.00 90.94 377 LEU A N 1
ATOM 2809 C CA . LEU A 1 377 ? -23.869 14.453 13.048 1.00 90.94 377 LEU A CA 1
ATOM 2810 C C . LEU A 1 377 ? -25.149 14.324 13.897 1.00 90.94 377 LEU A C 1
ATOM 2812 O O . LEU A 1 377 ? -25.550 15.296 14.530 1.00 90.94 377 LEU A O 1
ATOM 2816 N N . GLN A 1 378 ? -25.807 13.159 13.897 1.00 89.31 378 GLN A N 1
ATOM 2817 C CA . GLN A 1 378 ? -27.066 12.914 14.617 1.00 89.31 378 GLN A CA 1
ATOM 2818 C C . GLN A 1 378 ? -26.909 12.040 15.866 1.00 89.31 378 GLN A C 1
ATOM 2820 O O . GLN A 1 378 ? -27.785 12.052 16.730 1.00 89.31 378 GLN A O 1
ATOM 2825 N N . ALA A 1 379 ? -25.862 11.220 15.942 1.00 86.69 379 ALA A N 1
ATOM 2826 C CA . ALA A 1 379 ? -25.692 10.267 17.028 1.00 86.69 379 ALA A CA 1
ATOM 2827 C C . ALA A 1 379 ? -25.318 10.981 18.337 1.00 86.69 379 ALA A C 1
ATOM 2829 O O . ALA A 1 379 ? -24.277 11.621 18.425 1.00 86.69 379 ALA A O 1
ATOM 2830 N N . GLU A 1 380 ? -26.136 10.798 19.376 1.00 80.31 380 GLU A N 1
ATOM 2831 C CA . GLU A 1 380 ? -25.932 11.400 20.707 1.00 80.31 380 GLU A CA 1
ATOM 2832 C C . GLU A 1 380 ? -24.640 10.930 21.395 1.00 80.31 380 GLU A C 1
ATOM 2834 O O . GLU A 1 380 ? -24.095 11.632 22.239 1.00 80.31 380 GLU A O 1
ATOM 2839 N N . ALA A 1 381 ? -24.146 9.737 21.045 1.00 81.19 381 ALA A N 1
ATOM 2840 C CA . ALA A 1 381 ? -22.890 9.209 21.575 1.00 81.19 381 ALA A CA 1
ATOM 2841 C C . ALA A 1 381 ? -21.648 9.828 20.911 1.00 81.19 381 ALA A C 1
ATOM 2843 O O . ALA A 1 381 ? -20.542 9.641 21.418 1.00 81.19 381 ALA A O 1
ATOM 2844 N N . THR A 1 382 ? -21.803 10.534 19.785 1.00 80.19 382 THR A N 1
ATOM 2845 C CA . THR A 1 382 ? -20.709 11.302 19.191 1.00 80.19 382 THR A CA 1
ATOM 2846 C C . THR A 1 382 ? -20.446 12.519 20.081 1.00 80.19 382 THR A C 1
ATOM 2848 O O . THR A 1 382 ? -21.381 13.276 20.344 1.00 80.19 382 THR A O 1
ATOM 2851 N N . PRO A 1 383 ? -19.204 12.745 20.541 1.00 81.06 383 PRO A N 1
ATOM 2852 C CA . PRO A 1 383 ? -18.878 13.928 21.325 1.00 81.06 383 PRO A CA 1
ATOM 2853 C C . PRO A 1 383 ? -19.256 15.232 20.605 1.00 81.06 383 PRO A C 1
ATOM 2855 O O . PRO A 1 383 ? -19.141 15.342 19.379 1.00 81.06 383 PRO A O 1
ATOM 2858 N N . GLU A 1 384 ? -19.682 16.233 21.379 1.00 79.38 384 GLU A N 1
ATOM 2859 C CA . GLU A 1 384 ? -20.033 17.551 20.849 1.00 79.38 384 GLU A CA 1
ATOM 2860 C C . GLU A 1 384 ? -18.841 18.222 20.145 1.00 79.38 384 GLU A C 1
ATOM 2862 O O . GLU A 1 384 ? -17.679 18.002 20.482 1.00 79.38 384 GLU A O 1
ATOM 2867 N N . GLY A 1 385 ? -19.133 19.067 19.153 1.00 77.50 385 GLY A N 1
ATOM 2868 C CA . GLY A 1 385 ? -18.111 19.805 18.403 1.00 77.50 385 GLY A CA 1
ATOM 2869 C C . GLY A 1 385 ? -17.465 19.030 17.252 1.00 77.50 385 GLY A C 1
ATOM 2870 O O . GLY A 1 385 ? -16.603 19.580 16.572 1.00 77.50 385 GLY A O 1
ATOM 2871 N N . GLY A 1 386 ? -17.890 17.790 16.995 1.00 85.00 386 GLY A N 1
ATOM 2872 C CA . GLY A 1 386 ? -17.437 17.007 15.848 1.00 85.00 386 GLY A CA 1
ATOM 2873 C C . GLY A 1 386 ? -17.711 17.675 14.495 1.00 85.00 386 GLY A C 1
ATOM 2874 O O . GLY A 1 386 ? -18.825 18.126 14.224 1.00 85.00 386 GLY A O 1
ATOM 2875 N N . GLN A 1 387 ? -16.702 17.704 13.624 1.00 90.25 387 GLN A N 1
ATOM 2876 C CA . GLN A 1 387 ? -16.782 18.269 12.281 1.00 90.25 387 GLN A CA 1
ATOM 2877 C C . GLN A 1 387 ? -16.289 17.271 11.232 1.00 90.25 387 GLN A C 1
ATOM 2879 O O . GLN A 1 387 ? -15.223 16.673 11.368 1.00 90.25 387 GLN A O 1
ATOM 2884 N N . TYR A 1 388 ? -17.039 17.150 10.134 1.00 94.56 388 TYR A N 1
ATOM 2885 C CA . TYR A 1 388 ? -16.578 16.440 8.945 1.00 94.56 388 TYR A CA 1
ATOM 2886 C C . TYR A 1 388 ? -15.695 17.335 8.069 1.00 94.56 388 TYR A C 1
ATOM 2888 O O . TYR A 1 388 ? -16.099 18.429 7.664 1.00 94.56 388 TYR A O 1
ATOM 2896 N N . LEU A 1 389 ? -14.499 16.842 7.767 1.00 94.81 389 LEU A N 1
ATOM 2897 C CA . LEU A 1 389 ? -13.493 17.468 6.922 1.00 94.81 389 LEU A CA 1
ATOM 2898 C C . LEU A 1 389 ? -13.294 16.598 5.666 1.00 94.81 389 LEU A C 1
ATOM 2900 O O . LEU A 1 389 ? -12.501 15.651 5.696 1.00 94.81 389 LEU A O 1
ATOM 2904 N N . PRO A 1 390 ? -14.014 16.882 4.565 1.00 95.88 390 PRO A N 1
ATOM 2905 C CA . PRO A 1 390 ? -13.745 16.259 3.269 1.00 95.88 390 PRO A CA 1
ATOM 2906 C C . PRO A 1 390 ? -12.324 16.568 2.786 1.00 95.88 390 PRO A C 1
ATOM 2908 O O . PRO A 1 390 ? -11.815 17.668 3.011 1.00 95.88 390 PRO A O 1
ATOM 2911 N N . LEU A 1 391 ? -11.694 15.611 2.101 1.00 94.12 391 LEU A N 1
ATOM 2912 C CA . LEU A 1 391 ? -10.375 15.793 1.493 1.00 94.12 391 LEU A CA 1
ATOM 2913 C C . LEU A 1 391 ? -10.374 16.958 0.495 1.00 94.12 391 LEU A C 1
ATOM 2915 O O . LEU A 1 391 ? -11.384 17.243 -0.149 1.00 94.12 391 LEU A O 1
ATOM 2919 N N . ALA A 1 392 ? -9.226 17.615 0.359 1.00 88.12 392 ALA A N 1
ATOM 2920 C CA . ALA A 1 392 ? -8.987 18.687 -0.594 1.00 88.12 392 ALA A CA 1
ATOM 2921 C C . ALA A 1 392 ? -9.372 18.248 -2.008 1.00 88.12 392 ALA A C 1
ATOM 2923 O O . ALA A 1 392 ? -9.052 17.139 -2.429 1.00 88.12 392 ALA A O 1
ATOM 2924 N N . SER A 1 393 ? -10.045 19.133 -2.741 1.00 87.44 393 SER A N 1
ATOM 2925 C CA . SER A 1 393 ? -10.638 18.893 -4.065 1.00 87.44 393 SER A CA 1
ATOM 2926 C C . SER A 1 393 ? -11.842 17.940 -4.107 1.00 87.44 393 SER A C 1
ATOM 2928 O O . SER A 1 393 ? -12.352 17.674 -5.193 1.00 87.44 393 SER A O 1
ATOM 2930 N N . SER A 1 394 ? -12.350 17.452 -2.969 1.00 89.62 394 SER A N 1
ATOM 2931 C CA . SER A 1 394 ? -13.598 16.674 -2.950 1.00 89.62 394 SER A CA 1
ATOM 2932 C C . SER A 1 394 ? -14.808 17.558 -3.278 1.00 89.62 394 SER A C 1
ATOM 2934 O O . SER A 1 394 ? -14.934 18.679 -2.776 1.00 89.62 394 SER A O 1
ATOM 2936 N N . LEU A 1 395 ? -15.722 17.051 -4.110 1.00 86.75 395 LEU A N 1
ATOM 2937 C CA . LEU A 1 395 ? -16.926 17.771 -4.550 1.00 86.75 395 LEU A CA 1
ATOM 2938 C C . LEU A 1 395 ? -18.219 17.198 -3.953 1.00 86.75 395 LEU A C 1
ATOM 2940 O O . LEU A 1 395 ? -19.300 17.741 -4.182 1.00 86.75 395 LEU A O 1
ATOM 2944 N N . SER A 1 396 ? -18.124 16.106 -3.200 1.00 90.50 396 SER A N 1
ATOM 2945 C CA . SER A 1 396 ? -19.271 15.325 -2.733 1.00 90.50 396 SER A CA 1
ATOM 2946 C C . SER A 1 396 ? -20.015 15.941 -1.543 1.00 90.50 396 SER A C 1
ATOM 2948 O O . SER A 1 396 ? -21.213 15.708 -1.379 1.00 90.50 396 SER A O 1
ATOM 2950 N N . TYR A 1 397 ? -19.342 16.765 -0.732 1.00 92.19 397 TYR A N 1
ATOM 2951 C CA . TYR A 1 397 ? -19.898 17.298 0.511 1.00 92.19 397 TYR A CA 1
ATOM 2952 C C . TYR A 1 397 ? -20.312 18.771 0.391 1.00 92.19 397 TYR A C 1
ATOM 2954 O O . TYR A 1 397 ? -19.502 19.690 0.517 1.00 92.19 397 TYR A O 1
ATOM 2962 N N . SER A 1 398 ? -21.612 19.013 0.191 1.00 88.56 398 SER A N 1
ATOM 2963 C CA . SER A 1 398 ? -22.155 20.358 -0.067 1.00 88.56 398 SER A CA 1
ATOM 2964 C C . SER A 1 398 ? -21.851 21.424 1.002 1.00 88.56 398 SER A C 1
ATOM 2966 O O . SER A 1 398 ? -21.638 22.570 0.611 1.00 88.56 398 SER A O 1
ATOM 2968 N N . PRO A 1 399 ? -21.814 21.123 2.320 1.00 90.75 399 PRO A N 1
ATOM 2969 C CA . PRO A 1 399 ? -21.503 22.135 3.336 1.00 90.75 399 PRO A CA 1
ATOM 2970 C C . PRO A 1 399 ? -20.066 22.675 3.289 1.00 90.75 399 PRO A C 1
ATOM 2972 O O . PRO A 1 399 ? -19.808 23.742 3.843 1.00 90.75 399 PRO A O 1
ATOM 2975 N N . ARG A 1 400 ? -19.132 21.962 2.646 1.00 90.12 400 ARG A N 1
ATOM 2976 C CA . ARG A 1 400 ? -17.748 22.406 2.437 1.00 90.12 400 ARG A CA 1
ATOM 2977 C C . ARG A 1 400 ? -17.308 22.049 1.007 1.00 90.12 400 ARG A C 1
ATOM 2979 O O . ARG A 1 400 ? -16.600 21.057 0.822 1.00 90.12 400 ARG A O 1
ATOM 2986 N N . PRO A 1 401 ? -17.763 22.813 -0.005 1.00 81.94 401 PRO A N 1
ATOM 2987 C CA . PRO A 1 401 ? -17.445 22.526 -1.399 1.00 81.94 401 PRO A CA 1
ATOM 2988 C C . PRO A 1 401 ? -15.933 22.639 -1.624 1.00 81.94 401 PRO A C 1
ATOM 2990 O O . PRO A 1 401 ? -15.297 23.520 -1.053 1.00 81.94 401 PRO A O 1
ATOM 2993 N N . HIS A 1 402 ? -15.372 21.760 -2.456 1.00 84.12 402 HIS A N 1
ATOM 2994 C CA . HIS A 1 402 ? -13.930 21.639 -2.732 1.00 84.12 402 HIS A CA 1
ATOM 2995 C C . HIS A 1 402 ? -13.067 21.115 -1.579 1.00 84.12 402 HIS A C 1
ATOM 2997 O O . HIS A 1 402 ? -11.849 21.032 -1.731 1.00 84.12 402 HIS A O 1
ATOM 3003 N N . GLY A 1 403 ? -13.661 20.695 -0.462 1.00 89.69 403 GLY A N 1
ATOM 3004 C CA . GLY A 1 403 ? -12.900 20.037 0.588 1.00 89.69 403 GLY A CA 1
ATOM 3005 C C . GLY A 1 403 ? -12.183 20.977 1.556 1.00 89.69 403 GLY A C 1
ATOM 3006 O O . GLY A 1 403 ? -12.516 22.154 1.712 1.00 89.69 403 GLY A O 1
ATOM 3007 N N . MET A 1 404 ? -11.195 20.420 2.253 1.00 92.19 404 MET A N 1
ATOM 3008 C CA . MET A 1 404 ? -10.218 21.181 3.030 1.00 92.19 404 MET A CA 1
ATOM 3009 C C . MET A 1 404 ? -9.158 21.854 2.149 1.00 92.19 404 MET A C 1
ATOM 3011 O O . MET A 1 404 ? -8.933 21.442 1.016 1.00 92.19 404 MET A O 1
ATOM 3015 N N . GLU A 1 405 ? -8.487 22.876 2.680 1.00 89.69 405 GLU A N 1
ATOM 3016 C CA . GLU A 1 405 ? -7.356 23.503 1.982 1.00 89.69 405 GLU A CA 1
ATOM 3017 C C . GLU A 1 405 ? -6.173 22.525 1.896 1.00 89.69 405 GLU A C 1
ATOM 3019 O O . GLU A 1 405 ? -5.951 21.722 2.805 1.00 89.69 405 GLU A O 1
ATOM 3024 N N . GLU A 1 406 ? -5.359 22.597 0.840 1.00 84.38 406 GLU A N 1
ATOM 3025 C CA . GLU A 1 406 ? -4.247 21.650 0.657 1.00 84.38 406 GLU A CA 1
ATOM 3026 C C . GLU A 1 406 ? -3.206 21.708 1.784 1.00 84.38 406 GLU A C 1
ATOM 3028 O O . GLU A 1 406 ? -2.700 20.672 2.222 1.00 84.38 406 GLU A O 1
ATOM 3033 N N . ASP A 1 407 ? -2.875 22.911 2.266 1.00 84.75 407 ASP A N 1
ATOM 3034 C CA . ASP A 1 407 ? -1.949 23.094 3.390 1.00 84.75 407 ASP A CA 1
ATOM 3035 C C . ASP A 1 407 ? -2.540 22.537 4.698 1.00 84.75 407 ASP A C 1
ATOM 3037 O O . ASP A 1 407 ? -1.822 21.943 5.507 1.00 84.75 407 ASP A O 1
ATOM 3041 N N . GLU A 1 408 ? -3.857 22.677 4.889 1.00 90.19 408 GLU A N 1
ATOM 3042 C CA . GLU A 1 408 ? -4.576 22.090 6.022 1.00 90.19 408 GLU A CA 1
ATOM 3043 C C . GLU A 1 408 ? -4.530 20.560 5.953 1.00 90.19 408 GLU A C 1
ATOM 3045 O O . GLU A 1 408 ? -4.154 19.927 6.942 1.00 90.19 408 GLU A O 1
ATOM 3050 N N . GLN A 1 409 ? -4.819 19.971 4.786 1.00 89.75 409 GLN A N 1
ATOM 3051 C CA . GLN A 1 409 ? -4.723 18.526 4.577 1.00 89.75 409 GLN A CA 1
ATOM 3052 C C . GLN A 1 409 ? -3.312 18.015 4.842 1.00 89.75 409 GLN A C 1
ATOM 3054 O O . GLN A 1 409 ? -3.151 17.011 5.533 1.00 89.75 409 GLN A O 1
ATOM 3059 N N . ARG A 1 410 ? -2.284 18.694 4.316 1.00 86.00 410 ARG A N 1
ATOM 3060 C CA . ARG A 1 410 ? -0.881 18.302 4.512 1.00 86.00 410 ARG A CA 1
ATOM 3061 C C . ARG A 1 410 ? -0.510 18.271 5.993 1.00 86.00 410 ARG A C 1
ATOM 3063 O O . ARG A 1 410 ? 0.094 17.297 6.438 1.00 86.00 410 ARG A O 1
ATOM 3070 N N . ARG A 1 411 ? -0.920 19.283 6.763 1.00 88.44 411 ARG A N 1
ATOM 3071 C CA . ARG A 1 411 ? -0.722 19.318 8.220 1.00 88.44 411 ARG A CA 1
ATOM 3072 C C . ARG A 1 411 ? -1.463 18.176 8.925 1.00 88.44 411 ARG A C 1
ATOM 3074 O O . ARG A 1 411 ? -0.837 17.431 9.670 1.00 88.44 411 ARG A O 1
ATOM 3081 N N . LEU A 1 412 ? -2.755 17.985 8.649 1.00 89.75 412 LEU A N 1
ATOM 3082 C CA . LEU A 1 412 ? -3.554 16.928 9.287 1.00 89.75 412 LEU A CA 1
ATOM 3083 C C . LEU A 1 412 ? -3.073 15.515 8.916 1.00 89.75 412 LEU A C 1
ATOM 3085 O O . LEU A 1 412 ? -3.157 14.600 9.734 1.00 89.75 412 LEU A O 1
ATOM 3089 N N . CYS A 1 413 ? -2.542 15.326 7.704 1.00 88.25 413 CYS A N 1
ATOM 3090 C CA . CYS A 1 413 ? -1.887 14.083 7.297 1.00 88.25 413 CYS A CA 1
ATOM 3091 C C . CYS A 1 413 ? -0.588 13.849 8.076 1.00 88.25 413 CYS A C 1
ATOM 3093 O O . CYS A 1 413 ? -0.341 12.729 8.519 1.00 88.25 413 CYS A O 1
ATOM 3095 N N . ALA A 1 414 ? 0.226 14.892 8.277 1.00 83.75 414 ALA A N 1
ATOM 3096 C CA . ALA A 1 414 ? 1.454 14.806 9.070 1.00 83.75 414 ALA A CA 1
ATOM 3097 C C . ALA A 1 414 ? 1.174 14.477 10.549 1.00 83.75 414 ALA A C 1
ATOM 3099 O O . ALA A 1 414 ? 1.956 13.772 11.180 1.00 83.75 414 ALA A O 1
ATOM 3100 N N . GLU A 1 415 ? 0.038 14.933 11.078 1.00 84.75 415 GLU A N 1
ATOM 3101 C CA . GLU A 1 415 ? -0.450 14.613 12.427 1.00 84.75 415 GLU A CA 1
ATOM 3102 C C . GLU A 1 415 ? -1.151 13.239 12.508 1.00 84.75 415 GLU A C 1
ATOM 3104 O O . GLU A 1 415 ? -1.492 12.775 13.594 1.00 84.75 415 GLU A O 1
ATOM 3109 N N . GLY A 1 416 ? -1.372 12.557 11.376 1.00 86.25 416 GLY A N 1
ATOM 3110 C CA . GLY A 1 416 ? -2.053 11.258 11.320 1.00 86.25 416 GLY A CA 1
ATOM 3111 C C . GLY A 1 416 ? -3.572 11.316 11.537 1.00 86.25 416 GLY A C 1
ATOM 3112 O O . GLY A 1 416 ? -4.202 10.273 11.733 1.00 86.25 416 GLY A O 1
ATOM 3113 N N . LEU A 1 417 ? -4.165 12.511 11.487 1.00 88.94 417 LEU A N 1
ATOM 3114 C CA . LEU A 1 417 ? -5.603 12.745 11.656 1.00 88.94 417 LEU A CA 1
ATOM 3115 C C . LEU A 1 417 ? -6.381 12.509 10.361 1.00 88.94 417 LEU A C 1
ATOM 3117 O O . LEU A 1 417 ? -7.519 12.049 10.389 1.00 88.94 417 LEU A O 1
ATOM 3121 N N . VAL A 1 418 ? -5.755 12.767 9.217 1.00 91.00 418 VAL A N 1
ATOM 3122 C CA . VAL A 1 418 ? -6.312 12.527 7.880 1.00 91.00 418 VAL A CA 1
ATOM 3123 C C . VAL A 1 418 ? -5.383 11.579 7.122 1.00 91.00 418 VAL A C 1
ATOM 3125 O O . VAL A 1 418 ? -4.183 11.521 7.384 1.00 91.00 418 VAL A O 1
ATOM 3128 N N . PHE A 1 419 ? -5.940 10.791 6.211 1.00 91.25 419 PHE A N 1
ATOM 3129 C CA . PHE A 1 419 ? -5.194 9.850 5.381 1.00 91.25 419 PHE A CA 1
ATOM 3130 C C . PHE A 1 419 ? -4.855 10.463 4.011 1.00 91.25 419 PHE A C 1
ATOM 3132 O O . PHE A 1 419 ? -5.560 11.341 3.515 1.00 91.25 419 PHE A O 1
ATOM 3139 N N . SER A 1 420 ? -3.769 10.000 3.390 1.00 88.38 420 SER A N 1
ATOM 3140 C CA . SER A 1 420 ? -3.314 10.453 2.071 1.00 88.38 420 SER A CA 1
ATOM 3141 C C . SER A 1 420 ? -3.724 9.487 0.955 1.00 88.38 420 SER A C 1
ATOM 3143 O O . SER A 1 420 ? -4.142 8.358 1.213 1.00 88.38 420 SER A O 1
ATOM 3145 N N . A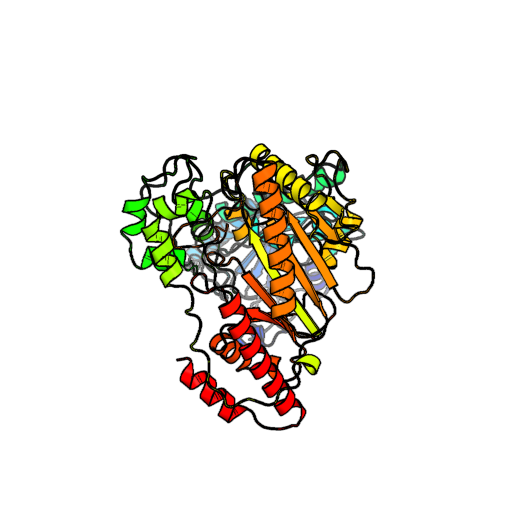LA A 1 421 ? -3.604 9.935 -0.300 1.00 86.81 421 ALA A N 1
ATOM 3146 C CA . ALA A 1 421 ? -3.867 9.094 -1.464 1.00 86.81 421 ALA A CA 1
ATOM 3147 C C . ALA A 1 421 ? -2.979 7.837 -1.452 1.00 86.81 421 ALA A C 1
ATOM 3149 O O . ALA A 1 421 ? -1.769 7.962 -1.230 1.00 86.81 421 ALA A O 1
ATOM 3150 N N . PRO A 1 422 ? -3.534 6.637 -1.715 1.00 85.88 422 PRO A N 1
ATOM 3151 C CA . PRO A 1 422 ? -2.738 5.428 -1.797 1.00 85.88 422 PRO A CA 1
ATOM 3152 C C . PRO A 1 422 ? -1.809 5.517 -3.003 1.00 85.88 422 PRO A C 1
ATOM 3154 O O . PRO A 1 422 ? -2.219 5.838 -4.116 1.00 85.88 422 PRO A O 1
ATOM 3157 N N . THR A 1 423 ? -0.542 5.204 -2.781 1.00 76.75 423 THR A N 1
ATOM 3158 C CA . THR A 1 423 ? 0.487 5.173 -3.828 1.00 76.75 423 THR A CA 1
ATOM 3159 C C . THR A 1 423 ? 1.085 3.783 -3.998 1.00 76.75 423 THR A C 1
ATOM 3161 O O . THR A 1 423 ? 1.795 3.518 -4.969 1.00 76.75 423 THR A O 1
ATOM 3164 N N . ASP A 1 424 ? 0.812 2.874 -3.063 1.00 77.88 424 ASP A N 1
ATOM 3165 C CA . ASP A 1 424 ? 1.332 1.523 -3.107 1.00 77.88 424 ASP A CA 1
ATOM 3166 C C . ASP A 1 424 ? 0.514 0.637 -4.059 1.00 77.88 424 ASP A C 1
ATOM 3168 O O . ASP A 1 424 ? -0.711 0.720 -4.166 1.00 77.88 424 ASP A O 1
ATOM 3172 N N . SER A 1 425 ? 1.219 -0.262 -4.746 1.00 78.12 425 SER A N 1
ATOM 3173 C CA . SER A 1 425 ? 0.627 -1.139 -5.759 1.00 78.12 425 SER A CA 1
ATOM 3174 C C . SER A 1 425 ? -0.500 -2.017 -5.217 1.00 78.12 425 SER A C 1
ATOM 3176 O O . SER A 1 425 ? -1.369 -2.411 -5.989 1.00 78.12 425 SER A O 1
ATOM 3178 N N . ARG A 1 426 ? -0.483 -2.356 -3.922 1.00 82.06 426 ARG A N 1
ATOM 3179 C CA . ARG A 1 426 ? -1.468 -3.255 -3.319 1.00 82.06 426 ARG A CA 1
ATOM 3180 C C . ARG A 1 426 ? -2.789 -2.530 -3.122 1.00 82.06 426 ARG A C 1
ATOM 3182 O O . ARG A 1 426 ? -3.811 -3.045 -3.561 1.00 82.06 426 ARG A O 1
ATOM 3189 N N . SER A 1 427 ? -2.763 -1.342 -2.527 1.00 86.12 427 SER A N 1
ATOM 3190 C CA . SER A 1 427 ? -3.955 -0.516 -2.321 1.00 86.12 427 SER A CA 1
ATOM 3191 C C . SER A 1 427 ? -4.576 -0.083 -3.648 1.00 86.12 427 SER A C 1
ATOM 3193 O O . SER A 1 427 ? -5.795 -0.140 -3.818 1.00 86.12 427 SER A O 1
ATOM 3195 N N . LEU A 1 428 ? -3.740 0.268 -4.633 1.00 86.00 428 LEU A N 1
ATOM 3196 C CA . LEU A 1 428 ? -4.199 0.590 -5.986 1.00 86.00 428 LEU A CA 1
ATOM 3197 C C . LEU A 1 428 ? -4.820 -0.632 -6.687 1.00 86.00 428 LEU A C 1
ATOM 3199 O O . LEU A 1 428 ? -5.889 -0.517 -7.284 1.00 86.00 428 LEU A O 1
ATOM 3203 N N . ALA A 1 429 ? -4.212 -1.818 -6.565 1.00 84.62 429 ALA A N 1
ATOM 3204 C CA . ALA A 1 429 ? -4.781 -3.068 -7.077 1.00 84.62 429 ALA A CA 1
ATOM 3205 C C . ALA A 1 429 ? -6.053 -3.497 -6.325 1.00 84.62 429 ALA A C 1
ATOM 3207 O O . ALA A 1 429 ? -6.924 -4.132 -6.907 1.00 84.62 429 ALA A O 1
ATOM 3208 N N . ALA A 1 430 ? -6.197 -3.139 -5.051 1.00 88.31 430 ALA A N 1
ATOM 3209 C CA . ALA A 1 430 ? -7.417 -3.355 -4.278 1.00 88.31 430 ALA A CA 1
ATOM 3210 C C . ALA A 1 430 ? -8.539 -2.366 -4.640 1.00 88.31 430 ALA A C 1
ATOM 3212 O O . ALA A 1 430 ? -9.655 -2.512 -4.158 1.00 88.31 430 ALA A O 1
ATOM 3213 N N . GLY A 1 431 ? -8.268 -1.355 -5.473 1.00 88.62 431 GLY A N 1
ATOM 3214 C CA . GLY A 1 431 ? -9.246 -0.336 -5.855 1.00 88.62 431 GLY A CA 1
ATOM 3215 C C . GLY A 1 431 ? -9.547 0.709 -4.788 1.00 88.62 431 GLY A C 1
ATOM 3216 O O . GLY A 1 431 ? -10.442 1.528 -4.982 1.00 88.62 431 GLY A O 1
ATOM 3217 N N . ILE A 1 432 ? -8.758 0.749 -3.710 1.00 90.31 432 ILE A N 1
ATOM 3218 C CA . ILE A 1 432 ? -8.868 1.749 -2.634 1.00 90.31 432 ILE A CA 1
ATOM 3219 C C . ILE A 1 432 ? -8.684 3.166 -3.189 1.00 90.31 432 ILE A C 1
ATOM 3221 O O . ILE A 1 432 ? -9.293 4.114 -2.698 1.00 90.31 432 ILE A O 1
ATOM 3225 N N . GLY A 1 433 ? -7.888 3.311 -4.248 1.00 88.88 433 GLY A N 1
ATOM 3226 C CA . GLY A 1 433 ? -7.596 4.585 -4.891 1.00 88.88 433 GLY A CA 1
ATOM 3227 C C . GLY A 1 433 ? -8.707 5.169 -5.765 1.00 88.88 433 GLY A C 1
ATOM 3228 O O . GLY A 1 433 ? -8.699 6.369 -5.980 1.00 88.88 433 GLY A O 1
ATOM 3229 N N . ARG A 1 434 ? -9.679 4.383 -6.241 1.00 88.56 434 ARG A N 1
ATOM 3230 C CA . ARG A 1 434 ? -10.569 4.821 -7.335 1.00 88.56 434 ARG A CA 1
ATOM 3231 C C . ARG A 1 434 ? -11.374 6.084 -7.025 1.00 88.56 434 ARG A C 1
ATOM 3233 O O . ARG A 1 434 ? -11.945 6.199 -5.937 1.00 88.56 434 ARG A O 1
ATOM 3240 N N . SER A 1 435 ? -11.468 6.971 -8.009 1.00 88.50 435 SER A N 1
ATOM 3241 C CA . SER A 1 435 ? -12.205 8.240 -7.943 1.00 88.50 435 SER A CA 1
ATOM 3242 C C . SER A 1 435 ? -11.767 9.115 -6.754 1.00 88.50 435 SER A C 1
ATOM 3244 O O . SER A 1 435 ? -12.580 9.679 -6.022 1.00 88.50 435 SER A O 1
ATOM 3246 N N . TRP A 1 436 ? -10.460 9.166 -6.495 1.00 90.06 436 TRP A N 1
ATOM 3247 C CA . TRP A 1 436 ? -9.860 10.021 -5.471 1.00 90.06 436 TRP A CA 1
ATOM 3248 C C . TRP A 1 436 ? -9.945 11.502 -5.872 1.00 90.06 436 TRP A C 1
ATOM 3250 O O . TRP A 1 436 ? -9.706 11.803 -7.038 1.00 90.06 436 TRP A O 1
ATOM 3260 N N . PRO A 1 437 ? -10.198 12.455 -4.952 1.00 91.56 437 PRO A N 1
ATOM 3261 C CA . PRO A 1 437 ? -10.444 12.341 -3.510 1.00 91.56 437 PRO A CA 1
ATOM 3262 C C . PRO A 1 437 ? -11.943 12.352 -3.156 1.00 91.56 437 PRO A C 1
ATOM 3264 O O . PRO A 1 437 ? -12.307 12.616 -2.012 1.00 91.56 437 PRO A O 1
ATOM 3267 N N . ASP A 1 438 ? -12.820 12.105 -4.126 1.00 91.12 438 ASP A N 1
ATOM 3268 C CA . ASP A 1 438 ? -14.257 12.311 -3.979 1.00 91.12 438 ASP A CA 1
ATOM 3269 C C . ASP A 1 438 ? -14.879 11.387 -2.917 1.00 91.12 438 ASP A C 1
ATOM 3271 O O . ASP A 1 438 ? -14.495 10.219 -2.775 1.00 91.12 438 ASP A O 1
ATOM 3275 N N . ALA A 1 439 ? -15.842 11.922 -2.156 1.00 94.62 439 ALA A N 1
ATOM 3276 C CA . ALA A 1 439 ? -16.546 11.226 -1.076 1.00 94.62 439 ALA A CA 1
ATOM 3277 C C . ALA A 1 439 ? -15.652 10.662 0.038 1.00 94.62 439 ALA A C 1
ATOM 3279 O O . ALA A 1 439 ? -16.020 9.688 0.694 1.00 94.62 439 ALA A O 1
ATOM 3280 N N . ARG A 1 440 ? -14.472 11.251 0.252 1.00 95.44 440 ARG A N 1
ATOM 3281 C CA . ARG A 1 440 ? -13.504 10.842 1.278 1.00 95.44 440 ARG A CA 1
ATOM 3282 C C . ARG A 1 440 ? -13.230 11.991 2.233 1.00 95.44 440 ARG A C 1
ATOM 3284 O O . ARG A 1 440 ? -13.162 13.153 1.826 1.00 95.44 440 ARG A O 1
ATOM 3291 N N . GLY A 1 441 ? -12.988 11.659 3.494 1.00 95.69 441 GLY A N 1
ATOM 3292 C CA . GLY A 1 441 ? -12.686 12.657 4.510 1.00 95.69 441 GLY A CA 1
ATOM 3293 C C . GLY A 1 441 ? -12.519 12.069 5.899 1.00 95.69 441 GLY A C 1
ATOM 3294 O O . GLY A 1 441 ? -12.605 10.855 6.103 1.00 95.69 441 GLY A O 1
ATOM 3295 N N . ALA A 1 442 ? -12.292 12.952 6.864 1.00 95.75 442 ALA A N 1
ATOM 3296 C CA . ALA A 1 442 ? -12.211 12.594 8.270 1.00 95.75 442 ALA A CA 1
ATOM 3297 C C . ALA A 1 442 ? -13.247 13.365 9.087 1.00 95.75 442 ALA A C 1
ATOM 3299 O O . ALA A 1 442 ? -13.414 14.569 8.916 1.00 95.75 442 ALA A O 1
ATOM 3300 N N . PHE A 1 443 ? -13.925 12.682 10.001 1.00 94.44 443 PHE A N 1
ATOM 3301 C CA . PHE A 1 443 ? -14.702 13.313 11.055 1.00 94.44 443 PHE A CA 1
ATOM 3302 C C . PHE A 1 443 ? -13.810 13.475 12.284 1.00 94.44 443 PHE A C 1
ATOM 3304 O O . PHE A 1 443 ? -13.338 12.479 12.840 1.00 94.44 443 PHE A O 1
ATOM 3311 N N . LEU A 1 444 ? -13.553 14.720 12.676 1.00 91.00 444 LEU A N 1
ATOM 3312 C CA . LEU A 1 444 ? -12.699 15.064 13.807 1.00 91.00 444 LEU A CA 1
ATOM 3313 C C . LEU A 1 444 ? -13.538 15.683 14.914 1.00 91.00 444 LEU A C 1
ATOM 3315 O O . LEU A 1 444 ? -14.305 16.609 14.662 1.00 91.00 444 LEU A O 1
ATOM 3319 N N . VAL A 1 445 ? -13.340 15.223 16.144 1.00 85.44 445 VAL A N 1
ATOM 3320 C CA . VAL A 1 445 ? -13.801 15.944 17.332 1.00 85.44 445 VAL A CA 1
ATOM 3321 C C . VAL A 1 445 ? -12.625 16.766 17.873 1.00 85.44 445 VAL A C 1
ATOM 3323 O O . VAL A 1 445 ? -11.610 16.169 18.244 1.00 85.44 445 VAL A O 1
ATOM 3326 N N . PRO A 1 446 ? -12.716 18.110 17.916 1.00 66.56 446 PRO A N 1
ATOM 3327 C CA . PRO A 1 446 ? -11.714 18.950 18.561 1.00 66.56 446 PRO A CA 1
ATOM 3328 C C . PRO A 1 446 ? -11.643 18.591 20.047 1.00 66.56 446 PRO A C 1
ATOM 3330 O O . PRO A 1 446 ? -12.628 18.728 20.772 1.00 66.56 446 PRO A O 1
ATOM 3333 N N . SER A 1 447 ? -10.492 18.106 20.504 1.00 61.91 447 SER A N 1
ATOM 3334 C CA . SER A 1 447 ? -10.303 17.781 21.915 1.00 61.91 447 SER A CA 1
ATOM 3335 C C . SER A 1 447 ? -10.044 19.063 22.716 1.00 61.91 447 SER A C 1
ATOM 3337 O O . SER A 1 447 ? -9.168 19.847 22.361 1.00 61.91 447 SER A O 1
ATOM 3339 N N . MET A 1 448 ? -10.817 19.303 23.783 1.00 51.03 448 MET A N 1
ATOM 3340 C CA . MET A 1 448 ? -10.647 20.467 24.678 1.00 51.03 448 MET A CA 1
ATOM 3341 C C . MET A 1 448 ? -9.572 20.242 25.756 1.00 51.03 448 MET A C 1
ATOM 3343 O O . MET A 1 448 ? -9.173 21.180 26.444 1.00 51.03 448 MET A O 1
ATOM 3347 N N . ALA A 1 449 ? -9.115 19.004 25.913 1.00 55.28 449 ALA A N 1
ATOM 3348 C CA . ALA A 1 449 ? -8.041 18.594 26.802 1.00 55.28 449 ALA A CA 1
ATOM 3349 C C . ALA A 1 449 ? -7.405 17.370 26.146 1.00 55.28 449 ALA A C 1
ATOM 3351 O O . ALA A 1 449 ? -8.125 16.397 25.965 1.00 55.28 449 ALA A O 1
ATOM 3352 N N . ASP A 1 450 ? -6.116 17.425 25.795 1.00 57.72 450 ASP A N 1
ATOM 3353 C CA . ASP A 1 450 ? -5.322 16.459 24.997 1.00 57.72 450 ASP A CA 1
ATOM 3354 C C . ASP A 1 450 ? -5.331 14.969 25.460 1.00 57.72 450 ASP A C 1
ATOM 3356 O O . ASP A 1 450 ? -4.441 14.194 25.117 1.00 57.72 450 ASP A O 1
ATOM 3360 N N . ALA A 1 451 ? -6.301 14.545 26.270 1.00 62.28 451 ALA A N 1
ATOM 3361 C CA . ALA A 1 451 ? -6.455 13.222 26.850 1.00 62.28 451 ALA A CA 1
ATOM 3362 C C . ALA A 1 451 ? -7.278 12.252 25.991 1.00 62.28 451 ALA A C 1
ATOM 3364 O O . ALA A 1 451 ? -6.921 11.082 25.942 1.00 62.28 451 ALA A O 1
ATOM 3365 N N . GLU A 1 452 ? -8.343 12.696 25.311 1.00 74.88 452 GLU A N 1
ATOM 3366 C CA . GLU A 1 452 ? -9.222 11.811 24.529 1.00 74.88 452 GLU A CA 1
ATOM 3367 C C . GLU A 1 452 ? -9.553 12.401 23.154 1.00 74.88 452 GLU A C 1
ATOM 3369 O O . GLU A 1 452 ? -9.854 13.591 23.024 1.00 74.88 452 GLU A O 1
ATOM 3374 N N . GLN A 1 453 ? -9.515 11.561 22.117 1.00 83.25 453 GLN A N 1
ATOM 3375 C CA . GLN A 1 453 ? -9.799 11.967 20.744 1.00 83.25 453 GLN A CA 1
ATOM 3376 C C . GLN A 1 453 ? -10.603 10.901 19.994 1.00 83.25 453 GLN A C 1
ATOM 3378 O O . GLN A 1 453 ? -10.145 9.766 19.823 1.00 83.25 453 GLN A O 1
ATOM 3383 N N . LEU A 1 454 ? -11.770 11.304 19.478 1.00 87.75 454 LEU A N 1
ATOM 3384 C CA . LEU A 1 454 ? -12.523 10.544 18.484 1.00 87.75 454 LEU A CA 1
ATOM 3385 C C . LEU A 1 454 ? -12.147 11.009 17.073 1.00 87.75 454 LEU A C 1
ATOM 3387 O O . LEU A 1 454 ? -12.185 12.199 16.753 1.00 87.75 454 LEU A O 1
ATOM 3391 N N . LEU A 1 455 ? -11.829 10.038 16.224 1.00 92.44 455 LEU A N 1
ATOM 3392 C CA . LEU A 1 455 ? -11.472 10.217 14.826 1.00 92.44 455 LEU A CA 1
ATOM 3393 C C . LEU A 1 455 ? -12.223 9.182 13.990 1.00 92.44 455 LEU A C 1
ATOM 3395 O O . LEU A 1 455 ? -12.174 7.998 14.301 1.00 92.44 455 LEU A O 1
ATOM 3399 N N . ALA A 1 456 ? -12.860 9.585 12.896 1.00 95.81 456 ALA A N 1
ATOM 3400 C CA . ALA A 1 456 ? -13.416 8.633 11.943 1.00 95.81 456 ALA A CA 1
ATOM 3401 C C . ALA A 1 456 ? -12.934 8.915 10.526 1.00 95.81 456 ALA A C 1
ATOM 3403 O O . ALA A 1 456 ? -13.062 10.033 10.040 1.00 95.81 456 ALA A O 1
ATOM 3404 N N . TRP A 1 457 ? -12.399 7.906 9.846 1.00 97.44 457 TRP A N 1
ATOM 3405 C CA . TRP A 1 457 ? -12.087 7.989 8.421 1.00 97.44 457 TRP A CA 1
ATOM 3406 C C . TRP A 1 457 ? -13.244 7.433 7.608 1.00 97.44 457 TRP A C 1
ATOM 3408 O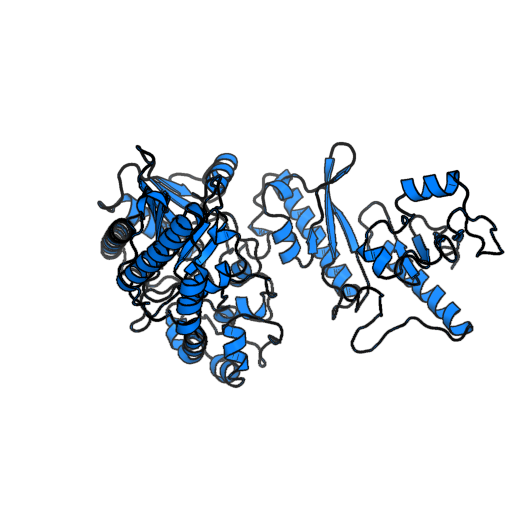 O . TRP A 1 457 ? -13.734 6.337 7.893 1.00 97.44 457 TRP A O 1
ATOM 3418 N N . ILE A 1 458 ? -13.662 8.202 6.606 1.00 97.38 458 ILE A N 1
ATOM 3419 C CA . ILE A 1 458 ? -14.773 7.879 5.717 1.00 97.38 458 ILE A CA 1
ATOM 3420 C C . ILE A 1 458 ? -14.217 7.513 4.342 1.00 97.38 458 ILE A C 1
ATOM 3422 O O . ILE A 1 458 ? -13.460 8.289 3.752 1.00 97.38 458 ILE A O 1
ATOM 3426 N N . ASN A 1 459 ? -14.620 6.346 3.833 1.00 96.31 459 ASN A N 1
ATOM 3427 C CA . ASN A 1 459 ? -14.302 5.838 2.493 1.00 96.31 459 ASN A CA 1
ATOM 3428 C C . ASN A 1 459 ? -12.801 5.749 2.164 1.00 96.31 459 ASN A C 1
ATOM 3430 O O . ASN A 1 459 ? -12.391 5.986 1.023 1.00 96.31 459 ASN A O 1
ATOM 3434 N N . GLU A 1 460 ? -11.989 5.381 3.152 1.00 93.94 460 GLU A N 1
ATOM 3435 C CA . GLU A 1 460 ? -10.582 5.032 2.948 1.00 93.94 460 GLU A CA 1
ATOM 3436 C C . GLU A 1 460 ? -10.498 3.601 2.377 1.00 93.94 460 GLU A C 1
ATOM 3438 O O . GLU A 1 460 ? -10.934 3.372 1.246 1.00 93.94 460 GLU A O 1
ATOM 3443 N N . GLU A 1 461 ? -9.995 2.624 3.133 1.00 94.19 461 GLU A N 1
ATOM 3444 C CA . GLU A 1 461 ? -10.060 1.208 2.765 1.00 94.19 461 GLU A CA 1
ATOM 3445 C C . GLU A 1 461 ? -11.480 0.664 2.975 1.00 94.19 461 GLU A C 1
ATOM 3447 O O . GLU A 1 461 ? -12.103 0.171 2.039 1.00 94.19 461 GLU A O 1
ATOM 3452 N N . ASP A 1 462 ? -12.011 0.817 4.188 1.00 96.62 462 ASP A N 1
ATOM 3453 C CA . ASP A 1 462 ? -13.397 0.509 4.550 1.00 96.62 462 ASP A CA 1
ATOM 3454 C C . ASP A 1 462 ? -14.258 1.791 4.519 1.00 96.62 462 ASP A C 1
ATOM 3456 O O . ASP A 1 462 ? -13.736 2.904 4.652 1.00 96.62 462 ASP A O 1
ATOM 3460 N N . HIS A 1 463 ? -15.585 1.663 4.387 1.00 97.19 463 HIS A N 1
ATOM 3461 C CA . HIS A 1 463 ? -16.503 2.813 4.412 1.00 97.19 463 HIS A CA 1
ATOM 3462 C C . HIS A 1 463 ? -16.348 3.635 5.699 1.00 97.19 463 HIS A C 1
ATOM 3464 O O . HIS A 1 463 ? -16.371 4.863 5.641 1.00 97.19 463 HIS A O 1
ATOM 3470 N N . LEU A 1 464 ? -16.147 2.972 6.842 1.00 97.56 464 LEU A N 1
ATOM 3471 C CA . LEU A 1 464 ? -15.910 3.604 8.134 1.00 97.56 464 LEU A CA 1
ATOM 3472 C C . LEU A 1 464 ? -14.743 2.937 8.874 1.00 97.56 464 LEU A C 1
ATOM 3474 O O . LEU A 1 464 ? -14.801 1.750 9.201 1.00 97.56 464 LEU A O 1
ATOM 3478 N N . ARG A 1 465 ? -13.734 3.734 9.239 1.00 97.50 465 ARG A N 1
ATOM 3479 C CA . ARG A 1 465 ? -12.736 3.380 10.261 1.00 97.50 465 ARG A CA 1
ATOM 3480 C C . ARG A 1 465 ? -12.860 4.333 11.437 1.00 97.50 465 ARG A C 1
ATOM 3482 O O . ARG A 1 465 ? -12.429 5.481 11.358 1.00 97.50 465 ARG A O 1
ATOM 3489 N N . LEU A 1 466 ? -13.470 3.858 12.512 1.00 96.25 466 LEU A N 1
ATOM 3490 C CA . L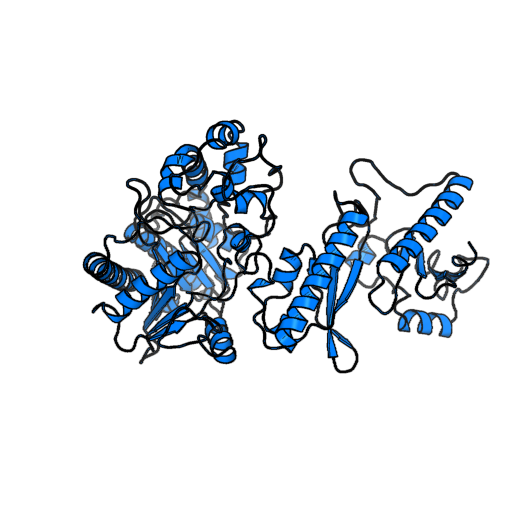EU A 1 466 ? -13.737 4.631 13.717 1.00 96.25 466 LEU A CA 1
ATOM 3491 C C . LEU A 1 466 ? -12.629 4.389 14.739 1.00 96.25 466 LEU A C 1
ATOM 3493 O O . LEU A 1 466 ? -12.344 3.246 15.070 1.00 96.25 466 LEU A O 1
ATOM 3497 N N . LYS A 1 467 ? -12.010 5.449 15.242 1.00 95.19 467 LYS A N 1
ATOM 3498 C CA . LYS A 1 467 ? -10.851 5.405 16.130 1.00 95.19 467 LYS A CA 1
ATOM 3499 C C . LYS A 1 467 ? -11.131 6.214 17.382 1.00 95.19 467 LYS A C 1
ATOM 3501 O O . LYS A 1 467 ? -11.552 7.365 17.298 1.00 95.19 467 LYS A O 1
ATOM 3506 N N . TRP A 1 468 ? -10.817 5.632 18.527 1.00 93.56 468 TRP A N 1
ATOM 3507 C CA . TRP A 1 468 ? -10.780 6.333 19.802 1.00 93.56 468 TRP A CA 1
ATOM 3508 C C . TRP A 1 468 ? -9.378 6.218 20.372 1.00 93.56 468 TRP A C 1
ATOM 3510 O O . TRP A 1 468 ? -8.857 5.109 20.471 1.00 93.56 468 TRP A O 1
ATOM 3520 N N . THR A 1 469 ? -8.758 7.346 20.706 1.00 91.88 469 THR A N 1
ATOM 3521 C CA . THR A 1 469 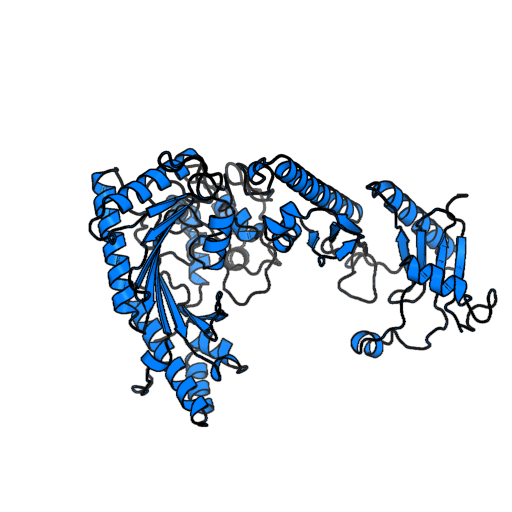? -7.442 7.394 21.356 1.00 91.88 469 THR A CA 1
ATOM 3522 C C . THR A 1 469 ? -7.597 8.018 22.734 1.00 91.88 469 THR A C 1
ATOM 3524 O O . THR A 1 469 ? -8.289 9.025 22.861 1.00 91.88 469 THR A O 1
ATOM 3527 N N . SER A 1 470 ? -6.958 7.425 23.741 1.00 90.50 470 SER A N 1
ATOM 3528 C CA . SER A 1 470 ? -6.859 7.966 25.097 1.00 90.50 470 SER A CA 1
ATOM 3529 C C . SER A 1 470 ? -5.407 7.960 25.561 1.00 90.50 470 SER A C 1
ATOM 3531 O O . SER A 1 470 ? -4.646 7.063 25.193 1.00 90.50 470 SER A O 1
ATOM 3533 N N . THR A 1 471 ? -5.021 8.916 26.400 1.00 88.94 471 THR A N 1
ATOM 3534 C CA . THR A 1 471 ? -3.788 8.813 27.190 1.00 88.94 471 THR A CA 1
ATOM 3535 C C . THR A 1 471 ? -3.925 7.718 28.256 1.00 88.94 471 THR A C 1
ATOM 3537 O O . THR A 1 471 ? -5.035 7.389 28.683 1.00 88.94 471 THR A O 1
ATOM 3540 N N . GLY A 1 472 ? -2.800 7.117 28.656 1.00 86.31 472 GLY A N 1
ATOM 3541 C CA . GLY A 1 472 ? -2.751 6.019 29.630 1.00 86.31 472 GLY A CA 1
ATOM 3542 C C . GLY A 1 472 ? -2.783 4.616 29.008 1.00 86.31 472 GLY A C 1
ATOM 3543 O O . GLY A 1 472 ? -2.386 4.426 27.855 1.00 86.31 472 GLY A O 1
ATOM 3544 N N . SER A 1 473 ? -3.227 3.630 29.797 1.00 86.50 473 SER A N 1
ATOM 3545 C CA . SER A 1 473 ? -3.106 2.190 29.507 1.00 86.50 473 SER A CA 1
ATOM 3546 C C . SER A 1 473 ? -4.444 1.437 29.349 1.00 86.50 473 SER A C 1
ATOM 3548 O O . SER A 1 473 ? -4.451 0.260 28.980 1.00 86.50 473 SER A O 1
ATOM 3550 N N . ASP A 1 474 ? -5.595 2.088 29.573 1.00 88.44 474 ASP A N 1
ATOM 3551 C CA . ASP A 1 474 ? -6.898 1.405 29.638 1.00 88.44 474 ASP A CA 1
ATOM 3552 C C . ASP A 1 474 ? -7.503 1.094 28.253 1.00 88.44 474 ASP A C 1
ATOM 3554 O O . ASP A 1 474 ? -8.373 1.794 27.723 1.00 88.44 474 ASP A O 1
ATOM 3558 N N . LEU A 1 475 ? -7.059 -0.019 27.665 1.00 90.00 475 LEU A N 1
ATOM 3559 C CA . LEU A 1 475 ? -7.579 -0.523 26.390 1.00 90.00 475 LEU A CA 1
ATOM 3560 C C . LEU A 1 475 ? -9.070 -0.889 26.437 1.00 90.00 475 LEU A C 1
ATOM 3562 O O . LEU A 1 475 ? -9.752 -0.763 25.416 1.00 90.00 475 LEU A O 1
ATOM 3566 N N . ARG A 1 476 ? -9.600 -1.341 27.584 1.00 91.75 476 ARG A N 1
ATOM 3567 C CA . ARG A 1 476 ? -11.015 -1.740 27.688 1.00 91.75 476 ARG A CA 1
ATOM 3568 C C . ARG A 1 476 ? -11.927 -0.531 27.674 1.00 91.75 476 ARG A C 1
ATOM 3570 O O . ARG A 1 476 ? -12.954 -0.569 26.996 1.00 91.75 476 ARG A O 1
ATOM 3577 N N . ALA A 1 477 ? -11.560 0.530 28.389 1.00 91.50 477 ALA A N 1
ATOM 3578 C CA . ALA A 1 477 ? -12.309 1.775 28.358 1.00 91.50 477 ALA A CA 1
ATOM 3579 C C . ALA A 1 477 ? -12.389 2.307 26.925 1.00 91.50 477 ALA A C 1
ATOM 3581 O O . ALA A 1 477 ? -13.486 2.553 26.426 1.00 91.50 477 ALA A O 1
ATOM 3582 N N . VAL A 1 478 ? -11.254 2.379 26.225 1.00 93.06 478 VAL A N 1
ATOM 3583 C CA . VAL A 1 478 ? -11.205 2.858 24.838 1.00 93.06 478 VAL A CA 1
ATOM 3584 C C . VAL A 1 478 ? -12.028 1.977 23.888 1.00 93.06 478 VAL A C 1
ATOM 3586 O O . VAL A 1 478 ? -12.798 2.507 23.083 1.00 93.06 478 VAL A O 1
ATOM 3589 N N . LEU A 1 479 ? -11.947 0.644 24.011 1.00 95.50 479 LEU A N 1
ATOM 3590 C CA . LEU A 1 479 ? -12.773 -0.281 23.225 1.00 95.50 479 LEU A CA 1
ATOM 3591 C C . LEU A 1 479 ? -14.275 -0.109 23.515 1.00 95.50 479 LEU A C 1
ATOM 3593 O O . LEU A 1 479 ? -15.095 -0.124 22.593 1.00 95.50 479 LEU A O 1
ATOM 3597 N N . SER A 1 480 ? -14.648 0.085 24.781 1.00 94.44 480 SER A N 1
ATOM 3598 C CA . SER A 1 480 ? -16.039 0.301 25.186 1.00 94.44 480 SER A CA 1
ATOM 3599 C C . SER A 1 480 ? -16.600 1.607 24.618 1.00 94.44 480 SER A C 1
ATOM 3601 O O . SER A 1 480 ? -17.716 1.620 24.096 1.00 94.44 480 SER A O 1
ATOM 3603 N N . GLN A 1 481 ? -15.823 2.695 24.663 1.00 92.69 481 GLN A N 1
ATOM 3604 C CA . GLN A 1 481 ? -16.246 3.993 24.129 1.00 92.69 481 GLN A CA 1
ATOM 3605 C C . GLN A 1 481 ? -16.451 3.935 22.614 1.00 92.69 481 GLN A C 1
ATOM 3607 O O . GLN A 1 481 ? -17.518 4.306 22.122 1.00 92.69 481 GLN A O 1
ATOM 3612 N N . VAL A 1 482 ? -15.476 3.404 21.865 1.00 94.62 482 VAL A N 1
ATOM 3613 C CA . VAL A 1 482 ? -15.592 3.317 20.401 1.00 94.62 482 VAL A CA 1
ATOM 3614 C C . VAL A 1 482 ? -16.740 2.395 19.970 1.00 94.62 482 VAL A C 1
ATOM 3616 O O . VAL A 1 482 ? -17.429 2.686 18.992 1.00 94.62 482 VAL A O 1
ATOM 3619 N N . SER A 1 483 ? -17.006 1.326 20.729 1.00 95.38 483 SER A N 1
ATOM 3620 C CA . SER A 1 483 ? -18.129 0.416 20.472 1.00 95.38 483 SER A CA 1
ATOM 3621 C C . SER A 1 483 ? -19.476 1.095 20.709 1.00 95.38 483 SER A C 1
ATOM 3623 O O . SER A 1 483 ? -20.359 0.982 19.864 1.00 95.38 483 SER A O 1
ATOM 3625 N N . ARG A 1 484 ? -19.609 1.890 21.780 1.00 95.00 484 ARG A N 1
ATOM 3626 C CA . ARG A 1 484 ? -20.823 2.679 22.047 1.00 95.00 484 ARG A CA 1
ATOM 3627 C C . ARG A 1 484 ? -21.125 3.661 20.916 1.00 95.00 484 ARG A C 1
ATOM 3629 O O . ARG A 1 484 ? -22.279 3.801 20.515 1.00 95.00 484 ARG A O 1
ATOM 3636 N N . VAL A 1 485 ? -20.097 4.323 20.381 1.00 94.44 485 VAL A N 1
ATOM 3637 C CA . VAL A 1 485 ? -20.257 5.208 19.218 1.00 94.44 485 VAL A CA 1
ATOM 3638 C C . VAL A 1 485 ? -20.708 4.401 18.000 1.00 94.44 485 VAL A C 1
ATOM 3640 O O . VAL A 1 485 ? -21.681 4.780 17.356 1.00 94.44 485 VAL A O 1
ATOM 3643 N N . ALA A 1 486 ? -20.074 3.262 17.703 1.00 95.50 486 ALA A N 1
ATOM 3644 C CA . ALA A 1 486 ? -20.471 2.416 16.576 1.00 95.50 486 ALA A CA 1
ATOM 3645 C C . ALA A 1 486 ? -21.926 1.915 16.683 1.00 95.50 486 ALA A C 1
ATOM 3647 O O . ALA A 1 486 ? -22.656 1.963 15.694 1.00 95.50 486 ALA A O 1
ATOM 3648 N N . GLU A 1 487 ? -22.369 1.495 17.868 1.00 95.50 487 GLU A N 1
ATOM 3649 C CA . GLU A 1 487 ? -23.755 1.081 18.131 1.00 95.50 487 GLU A CA 1
ATOM 3650 C C . GLU A 1 487 ? -24.749 2.233 17.937 1.00 95.50 487 GLU A C 1
ATOM 3652 O O . GLU A 1 487 ? -25.803 2.055 17.323 1.00 95.50 487 GLU A O 1
ATOM 3657 N N . ALA A 1 488 ? -24.408 3.439 18.401 1.00 94.50 488 ALA A N 1
ATOM 3658 C CA . ALA A 1 488 ? -25.240 4.622 18.202 1.00 94.50 488 ALA A CA 1
ATOM 3659 C C . ALA A 1 488 ? -25.353 5.006 16.718 1.00 94.50 488 ALA A C 1
ATOM 3661 O O . ALA A 1 488 ? -26.446 5.337 16.249 1.00 94.50 488 ALA A O 1
ATOM 3662 N N . LEU A 1 489 ? -24.251 4.919 15.963 1.00 94.88 489 LEU A N 1
ATOM 3663 C CA . LEU A 1 489 ? -24.258 5.133 14.515 1.00 94.88 489 LEU A CA 1
ATOM 3664 C C . LEU A 1 489 ? -25.154 4.109 13.817 1.00 94.88 489 LEU A C 1
ATOM 3666 O O . LEU A 1 489 ? -25.989 4.486 12.998 1.00 94.88 489 LEU A O 1
ATOM 3670 N N . GLU A 1 490 ? -25.044 2.831 14.175 1.00 94.94 490 GLU A N 1
ATOM 3671 C CA . GLU A 1 490 ? -25.881 1.778 13.603 1.00 94.94 490 GLU A CA 1
ATOM 3672 C C . GLU A 1 490 ? -27.371 1.976 13.921 1.00 94.94 490 GLU A C 1
ATOM 3674 O O . GLU A 1 490 ? -28.221 1.828 13.042 1.00 94.94 490 GLU A O 1
ATOM 3679 N N . ALA A 1 491 ? -27.703 2.415 15.137 1.00 94.38 491 ALA A N 1
ATOM 3680 C CA . ALA A 1 491 ? -29.070 2.771 15.508 1.00 94.38 491 ALA A CA 1
ATOM 3681 C C . ALA A 1 491 ? -29.618 3.958 14.689 1.00 94.38 491 ALA A C 1
ATOM 3683 O O . ALA A 1 491 ? -30.808 4.000 14.364 1.00 94.38 491 ALA A O 1
ATOM 3684 N N . VAL A 1 492 ? -28.780 4.937 14.327 1.00 94.31 492 VAL A N 1
ATOM 3685 C CA . VAL A 1 492 ? -29.173 6.018 13.405 1.00 94.31 492 VAL A CA 1
ATOM 3686 C C . VAL A 1 492 ? -29.342 5.495 11.976 1.00 94.31 492 VAL A C 1
ATOM 3688 O O . VAL A 1 492 ? -30.323 5.850 11.316 1.00 94.31 492 VAL A O 1
ATOM 3691 N N . LEU A 1 493 ? -28.450 4.623 11.503 1.00 93.88 493 LEU A N 1
ATOM 3692 C CA . LEU A 1 493 ? -28.530 4.028 10.166 1.00 93.88 493 LEU A CA 1
ATOM 3693 C C . LEU A 1 493 ? -29.809 3.205 9.986 1.00 93.88 493 LEU A C 1
ATOM 3695 O O . LEU A 1 493 ? -30.490 3.386 8.982 1.00 93.88 493 LEU A O 1
ATOM 3699 N N . HIS A 1 494 ? -30.216 2.419 10.986 1.00 92.62 494 HIS A N 1
ATOM 3700 C CA . HIS A 1 494 ? -31.485 1.679 10.961 1.00 92.62 494 HIS A CA 1
ATOM 3701 C C . HIS A 1 494 ? -32.733 2.572 10.906 1.00 92.62 494 HIS A C 1
ATOM 3703 O O . HIS A 1 494 ? -33.785 2.133 10.445 1.00 92.62 494 HIS A O 1
ATOM 3709 N N . ARG A 1 495 ? -32.645 3.816 11.396 1.00 88.75 495 ARG A N 1
ATOM 3710 C CA . ARG A 1 495 ? -33.755 4.784 11.347 1.00 88.75 495 ARG A CA 1
ATOM 3711 C C . ARG A 1 495 ? -33.793 5.567 10.039 1.00 88.75 495 ARG A C 1
ATOM 3713 O O . ARG A 1 495 ? -34.872 5.932 9.584 1.00 88.75 495 ARG A O 1
ATOM 3720 N N . THR A 1 496 ? -32.627 5.872 9.476 1.00 83.31 496 THR A N 1
ATOM 3721 C CA . THR A 1 496 ? -32.482 6.776 8.321 1.00 83.31 496 THR A CA 1
ATOM 3722 C C . THR A 1 496 ? -32.316 6.044 6.989 1.00 83.31 496 THR A C 1
ATOM 3724 O O . THR A 1 496 ? -32.520 6.641 5.934 1.00 83.31 496 THR A O 1
ATOM 3727 N N . SER A 1 497 ? -31.984 4.755 7.026 1.00 78.06 497 SER A N 1
ATOM 3728 C CA . SER A 1 497 ? -31.767 3.891 5.867 1.00 78.06 497 SER A CA 1
ATOM 3729 C C . SER A 1 497 ? -32.332 2.488 6.122 1.00 78.06 497 SER A C 1
ATOM 3731 O O . SER A 1 497 ? -32.717 2.149 7.238 1.00 78.06 497 SER A O 1
ATOM 3733 N N . SER A 1 498 ? -32.397 1.652 5.085 1.00 60.41 498 SER A N 1
ATOM 3734 C CA . SER A 1 498 ? -32.912 0.281 5.190 1.00 60.41 498 SER A CA 1
ATOM 3735 C C . SER A 1 498 ? -31.880 -0.750 5.677 1.00 60.41 498 SER A C 1
ATOM 3737 O O . SER A 1 498 ? -32.162 -1.944 5.602 1.00 60.41 498 SER A O 1
ATOM 3739 N N . GLY A 1 499 ? -30.692 -0.339 6.142 1.00 83.75 499 GLY A N 1
ATOM 3740 C CA . GLY A 1 499 ? -29.602 -1.253 6.506 1.00 83.75 499 GLY A CA 1
ATOM 3741 C C . GLY A 1 499 ? -28.723 -0.750 7.653 1.00 83.75 499 GLY A C 1
ATOM 3742 O O . GLY A 1 499 ? -28.716 0.435 7.973 1.00 83.75 499 GLY A O 1
ATOM 3743 N N . GLY A 1 500 ? -28.003 -1.677 8.287 1.00 93.56 500 GLY A N 1
ATOM 3744 C CA . GLY A 1 500 ? -26.970 -1.386 9.287 1.00 93.56 500 GLY A CA 1
ATOM 3745 C C . GLY A 1 500 ? -25.572 -1.630 8.719 1.00 93.56 500 GLY A C 1
ATOM 3746 O O . GLY A 1 500 ? -25.314 -1.418 7.529 1.00 93.56 500 GLY A O 1
ATOM 3747 N N . PHE A 1 501 ? -24.663 -2.130 9.553 1.00 96.38 501 PHE A N 1
ATOM 3748 C CA . PHE A 1 501 ? -23.354 -2.577 9.083 1.00 96.38 501 PHE A CA 1
ATOM 3749 C C . PHE A 1 501 ? -23.403 -4.000 8.505 1.00 96.38 501 PHE A C 1
ATOM 3751 O O . PHE A 1 501 ? -24.117 -4.875 8.996 1.00 96.38 501 PHE A O 1
ATOM 3758 N N . ALA A 1 502 ? -22.613 -4.236 7.458 1.00 95.44 502 ALA A N 1
ATOM 3759 C CA . ALA A 1 502 ? -22.491 -5.512 6.769 1.00 95.44 502 ALA A CA 1
ATOM 3760 C C . ALA A 1 502 ? -21.887 -6.582 7.692 1.00 95.44 502 ALA A C 1
ATOM 3762 O O . ALA A 1 502 ? -20.797 -6.403 8.250 1.00 95.44 502 ALA A O 1
ATOM 3763 N N . ARG A 1 503 ? -22.591 -7.711 7.823 1.00 94.62 503 ARG A N 1
ATOM 3764 C CA . ARG A 1 503 ? -22.184 -8.871 8.626 1.00 94.62 503 ARG A CA 1
ATOM 3765 C C . ARG A 1 503 ? -22.403 -10.172 7.861 1.00 94.62 503 ARG A C 1
ATOM 3767 O O . ARG A 1 503 ? -23.403 -10.316 7.167 1.00 94.62 503 ARG A O 1
ATOM 3774 N N . HIS A 1 504 ? -21.488 -11.114 8.026 1.00 95.25 504 HIS A N 1
ATOM 3775 C CA . HIS A 1 504 ? -21.597 -12.492 7.569 1.00 95.25 504 HIS A CA 1
ATOM 3776 C C . HIS A 1 504 ? -21.810 -13.414 8.774 1.00 95.25 504 HIS A C 1
ATOM 3778 O O . HIS A 1 504 ? -21.119 -13.268 9.784 1.00 95.25 504 HIS A O 1
ATOM 3784 N N . ASP A 1 505 ? -22.713 -14.388 8.660 1.00 90.94 505 ASP A N 1
ATOM 3785 C CA . ASP A 1 505 ? -23.177 -15.206 9.793 1.00 90.94 505 ASP A CA 1
ATOM 3786 C C . ASP A 1 505 ? -22.044 -15.909 10.554 1.00 90.94 505 ASP A C 1
ATOM 3788 O O . ASP A 1 505 ? -22.071 -15.983 11.780 1.00 90.94 505 ASP A O 1
ATOM 3792 N N . SER A 1 506 ? -21.024 -16.400 9.843 1.00 90.50 506 SER A N 1
ATOM 3793 C CA . SER A 1 506 ? -19.871 -17.079 10.454 1.00 90.50 506 SER A CA 1
ATOM 3794 C C . SER A 1 506 ? -18.605 -16.228 10.558 1.00 90.50 506 SER A C 1
ATOM 3796 O O . SER A 1 506 ? -17.680 -16.616 11.266 1.00 90.50 506 SER A O 1
ATOM 3798 N N . LEU A 1 507 ? -18.532 -15.101 9.841 1.00 92.00 507 LEU A N 1
ATOM 3799 C CA . LEU A 1 507 ? -17.301 -14.307 9.702 1.00 92.00 507 LEU A CA 1
ATOM 3800 C C . LEU A 1 507 ? -17.428 -12.905 10.307 1.00 92.00 507 LEU A C 1
ATOM 3802 O O . LEU A 1 507 ? -16.507 -12.110 10.171 1.00 92.00 507 LEU A O 1
ATOM 3806 N N . GLY A 1 508 ? -18.536 -12.586 10.980 1.00 94.50 508 GLY A N 1
ATOM 3807 C CA . GLY A 1 508 ? -18.721 -11.310 11.668 1.00 94.50 508 GLY A CA 1
ATOM 3808 C C . GLY A 1 508 ? -18.815 -10.122 10.711 1.00 94.50 508 GLY A C 1
ATOM 3809 O O . GLY A 1 508 ? -19.405 -10.224 9.637 1.00 94.50 508 GLY A O 1
ATOM 3810 N N . TYR A 1 509 ? -18.276 -8.972 11.109 1.00 96.44 509 TYR A N 1
ATOM 3811 C CA . TYR A 1 509 ? -18.261 -7.769 10.280 1.00 96.44 509 TYR A CA 1
ATOM 3812 C C . TYR A 1 509 ? -17.430 -7.974 9.014 1.00 96.44 509 TYR A C 1
ATOM 3814 O O . TYR A 1 509 ? -16.332 -8.529 9.047 1.00 96.44 509 TYR A O 1
ATOM 3822 N N . VAL A 1 510 ? -17.964 -7.488 7.895 1.00 96.44 510 VAL A N 1
ATOM 3823 C CA . VAL A 1 510 ? -17.318 -7.600 6.586 1.00 96.44 510 VAL A CA 1
ATOM 3824 C C . VAL A 1 510 ? -16.406 -6.396 6.350 1.00 96.44 510 VAL A C 1
ATOM 3826 O O . VAL A 1 510 ? -16.858 -5.250 6.397 1.00 96.44 510 VAL A O 1
ATOM 3829 N N . THR A 1 511 ? -15.133 -6.660 6.066 1.00 96.00 511 THR A N 1
ATOM 3830 C CA . THR A 1 511 ? -14.081 -5.675 5.764 1.00 96.00 511 THR A CA 1
ATOM 3831 C C . THR A 1 511 ? -13.514 -5.889 4.365 1.00 96.00 511 THR A C 1
ATOM 3833 O O . THR A 1 511 ? -13.652 -6.979 3.808 1.00 96.00 511 THR A O 1
ATOM 3836 N N . VAL A 1 512 ? -12.862 -4.869 3.795 1.00 95.19 512 VAL A N 1
ATOM 3837 C CA . VAL A 1 512 ? -12.200 -4.998 2.483 1.00 95.19 512 VAL A CA 1
ATOM 3838 C C . VAL A 1 512 ? -11.071 -6.014 2.535 1.00 95.19 512 VAL A C 1
ATOM 3840 O O . VAL A 1 512 ? -11.055 -6.936 1.723 1.00 95.19 512 VAL A O 1
ATOM 3843 N N . ASP A 1 513 ? -10.134 -5.879 3.473 1.00 91.69 513 ASP A N 1
ATOM 3844 C CA . ASP A 1 513 ? -9.088 -6.882 3.671 1.00 91.69 513 ASP A CA 1
ATOM 3845 C C . ASP A 1 513 ? -9.618 -8.032 4.533 1.00 91.69 513 ASP A C 1
ATOM 3847 O O . ASP A 1 513 ? -10.115 -7.819 5.644 1.00 91.69 513 ASP A O 1
ATOM 3851 N N . ALA A 1 514 ? -9.472 -9.260 4.033 1.00 88.88 514 ALA A N 1
ATOM 3852 C CA . ALA A 1 514 ? -9.944 -10.471 4.693 1.00 88.88 514 ALA A CA 1
ATOM 3853 C C . ALA A 1 514 ? -9.325 -10.706 6.087 1.00 88.88 514 ALA A C 1
ATOM 3855 O O . ALA A 1 514 ? -9.918 -11.414 6.899 1.00 88.88 514 ALA A O 1
ATOM 3856 N N . GLN A 1 515 ? -8.158 -10.124 6.399 1.00 88.31 515 GLN A N 1
ATOM 3857 C CA . GLN A 1 515 ? -7.556 -10.280 7.733 1.00 88.31 515 GLN A CA 1
ATOM 3858 C C . GLN A 1 515 ? -8.333 -9.559 8.842 1.00 88.31 515 GLN A C 1
ATOM 3860 O O . GLN A 1 515 ? -8.234 -9.955 10.001 1.00 88.31 515 GLN A O 1
ATOM 3865 N N . HIS A 1 516 ? -9.107 -8.525 8.497 1.00 91.06 516 HIS A N 1
ATOM 3866 C CA . HIS A 1 516 ? -9.863 -7.713 9.454 1.00 91.06 516 HIS A CA 1
ATOM 3867 C C . HIS A 1 516 ? -11.326 -8.160 9.615 1.00 91.06 516 HIS A C 1
ATOM 3869 O O . HIS A 1 516 ? -12.096 -7.465 10.278 1.00 91.06 516 HIS A O 1
ATOM 3875 N N . LEU A 1 517 ? -11.709 -9.312 9.049 1.00 93.19 517 LEU A N 1
ATOM 3876 C CA . LEU A 1 517 ? -13.027 -9.911 9.280 1.00 93.19 517 LEU A CA 1
ATOM 3877 C C . LEU A 1 517 ? -13.242 -10.211 10.779 1.00 93.19 517 LEU A C 1
ATOM 3879 O O . LEU A 1 517 ? -12.327 -10.119 11.600 1.00 93.19 517 LEU A O 1
ATOM 3883 N N . GLY A 1 518 ? -14.459 -10.579 11.165 1.00 92.81 518 GLY A N 1
ATOM 3884 C CA . GLY A 1 518 ? -14.797 -10.920 12.546 1.00 92.81 518 GLY A CA 1
ATOM 3885 C C . GLY A 1 518 ? -15.229 -9.699 13.342 1.00 92.81 518 GLY A C 1
ATOM 3886 O O . GLY A 1 518 ? -16.204 -9.034 12.998 1.00 92.81 518 GLY A O 1
ATOM 3887 N N . ALA A 1 519 ? -14.523 -9.388 14.429 1.00 92.38 519 ALA A N 1
ATOM 3888 C CA . ALA A 1 519 ? -14.827 -8.207 15.239 1.00 92.38 519 ALA A CA 1
ATOM 3889 C C . ALA A 1 519 ? -14.523 -6.881 14.503 1.00 92.38 519 ALA A C 1
ATOM 3891 O O . ALA A 1 519 ? -15.110 -5.839 14.823 1.00 92.38 519 ALA A O 1
ATOM 3892 N N . GLY A 1 520 ? -13.615 -6.907 13.516 1.00 93.25 520 GLY A N 1
ATOM 3893 C CA . GLY A 1 520 ? -13.126 -5.706 12.838 1.00 93.25 520 GLY A CA 1
ATOM 3894 C C . GLY A 1 520 ? -12.458 -4.728 13.800 1.00 93.25 520 GLY A C 1
ATOM 3895 O O . GLY A 1 520 ? -12.671 -3.527 13.672 1.00 93.25 520 GLY A O 1
ATOM 3896 N N . VAL A 1 521 ? -11.735 -5.247 14.799 1.00 94.69 521 VAL A N 1
ATOM 3897 C CA . VAL A 1 521 ? -11.094 -4.481 15.879 1.00 94.69 521 VAL A CA 1
ATOM 3898 C C . VAL A 1 521 ? -9.578 -4.513 15.701 1.00 94.69 521 VAL A C 1
ATOM 3900 O O . VAL A 1 521 ? -8.989 -5.584 15.545 1.00 94.69 521 VAL A O 1
ATOM 3903 N N . GLN A 1 522 ? -8.945 -3.349 15.806 1.00 94.75 522 GLN A N 1
ATOM 3904 C CA . GLN A 1 522 ? -7.504 -3.218 15.988 1.00 94.75 522 GLN A CA 1
ATOM 3905 C C . GLN A 1 522 ? -7.227 -2.373 17.234 1.00 94.75 522 GLN A C 1
ATOM 3907 O O . GLN A 1 522 ? -7.692 -1.244 17.354 1.00 94.75 522 GLN A O 1
ATOM 3912 N N . LEU A 1 523 ? -6.481 -2.941 18.171 1.00 95.50 523 LEU A N 1
ATOM 3913 C CA . LEU A 1 523 ? -6.035 -2.319 19.407 1.00 95.50 523 LEU A CA 1
ATOM 3914 C C . LEU A 1 523 ? -4.554 -1.988 19.282 1.00 95.50 523 LEU A C 1
ATOM 3916 O O . LEU A 1 523 ? -3.761 -2.838 18.872 1.00 95.50 523 LEU A O 1
ATOM 3920 N N . THR A 1 524 ? -4.189 -0.771 19.667 1.00 94.81 524 THR A N 1
ATOM 3921 C CA . THR A 1 524 ? -2.819 -0.268 19.606 1.00 94.81 524 THR A CA 1
ATOM 3922 C C . THR A 1 524 ? -2.456 0.422 20.915 1.00 94.81 524 THR A C 1
ATOM 3924 O O . THR A 1 524 ? -3.230 1.227 21.425 1.00 94.81 524 THR A O 1
ATOM 3927 N N . ALA A 1 525 ? -1.267 0.138 21.435 1.00 93.62 525 ALA A N 1
ATOM 3928 C CA . ALA A 1 525 ? -0.670 0.796 22.588 1.00 93.62 525 ALA A CA 1
ATOM 3929 C C . ALA A 1 525 ? 0.656 1.453 22.179 1.00 93.62 525 ALA A C 1
ATOM 3931 O O . ALA A 1 525 ? 1.506 0.813 21.556 1.00 93.62 525 ALA A O 1
ATOM 3932 N N . GLY A 1 526 ? 0.841 2.724 22.526 1.00 92.75 526 GLY A N 1
ATOM 3933 C CA . GLY A 1 526 ? 2.116 3.423 22.390 1.00 92.75 526 GLY A CA 1
ATOM 3934 C C . GLY A 1 526 ? 2.986 3.171 23.617 1.00 92.75 526 GLY A C 1
ATOM 3935 O O . GLY A 1 526 ? 2.730 3.747 24.673 1.00 92.75 526 GLY A O 1
ATOM 3936 N N . MET A 1 527 ? 4.012 2.327 23.488 1.00 90.88 527 MET A N 1
ATOM 3937 C CA . MET A 1 527 ? 4.837 1.881 24.617 1.00 90.88 527 MET A CA 1
ATOM 3938 C C . MET A 1 527 ? 6.270 2.430 24.561 1.00 90.88 527 MET A C 1
ATOM 3940 O O . MET A 1 527 ? 6.918 2.404 23.516 1.00 90.88 527 MET A O 1
ATOM 3944 N N . GLY A 1 528 ? 6.806 2.898 25.690 1.00 89.50 528 GLY A N 1
ATOM 3945 C CA . GLY A 1 528 ? 8.196 3.357 25.829 1.00 89.50 528 GLY A CA 1
ATOM 3946 C C . GLY A 1 528 ? 9.211 2.217 25.967 1.00 89.50 528 GLY A C 1
ATOM 3947 O O . GLY A 1 528 ? 9.803 2.058 27.025 1.00 89.50 528 GLY A O 1
ATOM 3948 N N . LEU A 1 529 ? 9.412 1.419 24.915 1.00 87.75 529 LEU A N 1
ATOM 3949 C CA . LEU A 1 529 ? 10.280 0.228 24.927 1.00 87.75 529 LEU A CA 1
ATOM 3950 C C . LEU A 1 529 ? 11.724 0.544 24.491 1.00 87.75 529 LEU A C 1
ATOM 3952 O O . LEU A 1 529 ? 12.173 0.092 23.435 1.00 87.75 529 LEU A O 1
ATOM 3956 N N . ASN A 1 530 ? 12.449 1.355 25.262 1.00 86.62 530 ASN A N 1
ATOM 3957 C CA . ASN A 1 530 ? 13.775 1.864 24.883 1.00 86.62 530 ASN A CA 1
ATOM 3958 C C . ASN A 1 530 ? 14.871 0.786 24.887 1.00 86.62 530 ASN A C 1
ATOM 3960 O O . ASN A 1 530 ? 15.765 0.812 24.040 1.00 86.62 530 ASN A O 1
ATOM 3964 N N . HIS A 1 531 ? 14.811 -0.160 25.823 1.00 87.88 531 HIS A N 1
ATOM 3965 C CA . HIS A 1 531 ? 15.814 -1.213 25.987 1.00 87.88 531 HIS A CA 1
ATOM 3966 C C . HIS A 1 531 ? 15.413 -2.489 25.250 1.00 87.88 531 HIS A C 1
ATOM 3968 O O . HIS A 1 531 ? 16.256 -3.147 24.637 1.00 87.88 531 HIS A O 1
ATOM 3974 N N . LEU A 1 532 ? 14.126 -2.839 25.285 1.00 87.81 532 LEU A N 1
ATOM 3975 C CA . LEU A 1 532 ? 13.611 -4.074 24.707 1.00 87.81 532 LEU A CA 1
ATOM 3976 C C . LEU A 1 532 ? 13.598 -4.036 23.172 1.00 87.81 532 LEU A C 1
ATOM 3978 O O . LEU A 1 532 ? 13.967 -5.025 22.541 1.00 87.81 532 LEU A O 1
ATOM 3982 N N . SER A 1 533 ? 13.240 -2.898 22.563 1.00 86.62 533 SER A N 1
ATOM 3983 C CA . SER A 1 533 ? 13.105 -2.783 21.099 1.00 86.62 533 SER A CA 1
ATOM 3984 C C . SER A 1 533 ? 14.422 -2.926 20.331 1.00 86.62 533 SER A C 1
ATOM 3986 O O . SER A 1 533 ? 14.418 -3.350 19.175 1.00 86.62 533 SER A O 1
ATOM 3988 N N . GLY A 1 534 ? 15.554 -2.612 20.969 1.00 85.88 534 GLY A N 1
ATOM 3989 C CA . GLY A 1 534 ? 16.888 -2.733 20.378 1.00 85.88 534 GLY A CA 1
ATOM 3990 C C . GLY A 1 534 ? 17.447 -4.159 20.364 1.00 85.88 534 GLY A C 1
ATOM 3991 O O . GLY A 1 534 ? 18.517 -4.390 19.797 1.00 85.88 534 GLY A O 1
ATOM 3992 N N . ARG A 1 535 ? 16.765 -5.124 20.992 1.00 89.56 535 ARG A N 1
ATOM 3993 C CA . ARG A 1 535 ? 17.259 -6.499 21.092 1.00 89.56 535 ARG A CA 1
ATOM 3994 C C . ARG A 1 535 ? 16.959 -7.323 19.832 1.00 89.56 535 ARG A C 1
ATOM 3996 O O . ARG A 1 535 ? 15.896 -7.174 19.228 1.00 89.56 535 ARG A O 1
ATOM 4003 N N . PRO A 1 536 ? 17.844 -8.265 19.453 1.00 87.38 536 PRO A N 1
ATOM 4004 C CA . PRO A 1 536 ? 17.654 -9.096 18.259 1.00 87.38 536 PRO A CA 1
ATOM 4005 C C . PRO A 1 536 ? 16.469 -10.071 18.367 1.00 87.38 536 PRO A C 1
ATOM 4007 O O . PRO A 1 536 ? 15.933 -10.508 17.352 1.00 87.38 536 PRO A O 1
ATOM 4010 N N . ASP A 1 537 ? 16.056 -10.420 19.584 1.00 89.00 537 ASP A N 1
ATOM 4011 C CA . ASP A 1 537 ? 14.954 -11.338 19.875 1.00 89.00 537 ASP A CA 1
ATOM 4012 C C . ASP A 1 537 ? 13.586 -10.646 19.989 1.00 89.00 537 ASP A C 1
ATOM 4014 O O . ASP A 1 537 ? 12.564 -11.332 20.038 1.00 89.00 537 ASP A O 1
ATOM 4018 N N . PHE A 1 538 ? 13.533 -9.309 19.942 1.00 89.81 538 PHE A N 1
ATOM 4019 C CA . PHE A 1 538 ? 12.300 -8.533 20.100 1.00 89.81 538 PHE A CA 1
ATOM 4020 C C . PHE A 1 538 ? 11.215 -8.920 19.089 1.00 89.81 538 PHE A C 1
ATOM 4022 O O . PHE A 1 538 ? 10.072 -9.166 19.462 1.00 89.81 538 PHE A O 1
ATOM 4029 N N . ALA A 1 539 ? 11.577 -9.062 17.811 1.00 87.62 539 ALA A N 1
ATOM 4030 C CA . ALA A 1 539 ? 10.626 -9.457 16.771 1.00 87.62 539 ALA A CA 1
ATOM 4031 C C . ALA A 1 539 ? 10.038 -10.861 17.013 1.00 87.62 539 ALA A C 1
ATOM 4033 O O . ALA A 1 539 ? 8.856 -11.089 16.762 1.00 87.62 539 ALA A O 1
ATOM 4034 N N . SER A 1 540 ? 10.851 -11.789 17.532 1.00 88.62 540 SER A N 1
ATOM 4035 C CA . SER A 1 540 ? 10.399 -13.148 17.858 1.00 88.62 540 SER A CA 1
AT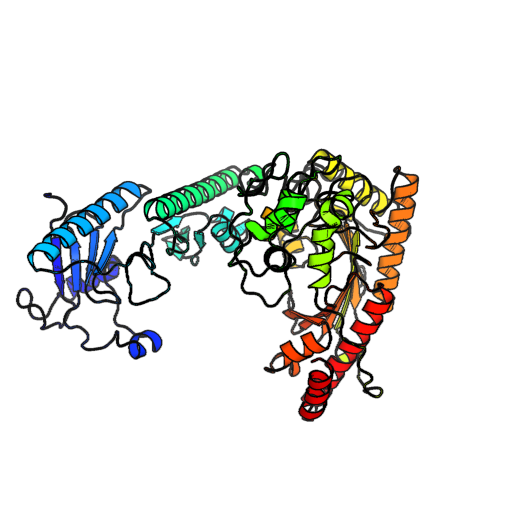OM 4036 C C . SER A 1 540 ? 9.487 -13.147 19.084 1.00 88.62 540 SER A C 1
ATOM 4038 O O . SER A 1 540 ? 8.479 -13.849 19.091 1.00 88.62 540 SER A O 1
ATOM 4040 N N . LEU A 1 541 ? 9.797 -12.318 20.087 1.00 89.62 541 LEU A N 1
ATOM 4041 C CA . LEU A 1 541 ? 8.943 -12.108 21.254 1.00 89.62 541 LEU A CA 1
ATOM 4042 C C . LEU A 1 541 ? 7.580 -11.531 20.851 1.00 89.62 541 LEU A C 1
ATOM 4044 O O . LEU A 1 541 ? 6.553 -12.064 21.255 1.00 89.62 541 LEU A O 1
ATOM 4048 N N . CYS A 1 542 ? 7.543 -10.483 20.025 1.00 89.69 542 CYS A N 1
ATOM 4049 C CA . CYS A 1 542 ? 6.285 -9.903 19.549 1.00 89.69 542 CYS A CA 1
ATOM 4050 C C . CYS A 1 542 ? 5.429 -10.931 18.794 1.00 89.69 542 CYS A C 1
ATOM 4052 O O . CYS A 1 542 ? 4.234 -11.045 19.064 1.00 89.69 542 CYS A O 1
ATOM 4054 N N . ALA A 1 543 ? 6.045 -11.734 17.919 1.00 86.81 543 ALA A N 1
ATOM 4055 C CA . ALA A 1 543 ? 5.353 -12.812 17.216 1.00 86.81 543 ALA A CA 1
ATOM 4056 C C . ALA A 1 543 ? 4.775 -13.864 18.184 1.00 86.81 543 ALA A C 1
ATOM 4058 O O . ALA A 1 543 ? 3.612 -14.241 18.047 1.00 86.81 543 ALA A O 1
ATOM 4059 N N . ALA A 1 544 ? 5.549 -14.278 19.193 1.00 87.25 544 ALA A N 1
ATOM 4060 C CA . ALA A 1 544 ? 5.115 -15.194 20.253 1.00 87.25 544 ALA A CA 1
ATOM 4061 C C . ALA A 1 544 ? 3.958 -14.633 21.100 1.00 87.25 544 ALA A C 1
ATOM 4063 O O . ALA A 1 544 ? 3.083 -15.375 21.536 1.00 87.25 544 ALA A O 1
ATOM 4064 N N . LEU A 1 545 ? 3.922 -13.313 21.293 1.00 88.44 545 LEU A N 1
ATOM 4065 C CA . LEU A 1 545 ? 2.856 -12.602 22.002 1.00 88.44 545 LEU A CA 1
ATOM 4066 C C . LEU A 1 545 ? 1.643 -12.268 21.116 1.00 88.44 545 LEU A C 1
ATOM 4068 O O . LEU A 1 545 ? 0.665 -11.699 21.606 1.00 88.44 545 LEU A O 1
ATOM 4072 N N . GLY A 1 546 ? 1.687 -12.593 19.820 1.00 88.19 546 GLY A N 1
ATOM 4073 C CA . GLY A 1 546 ? 0.609 -12.288 18.878 1.00 88.19 546 GLY A CA 1
ATOM 4074 C C . GLY A 1 546 ? 0.406 -10.786 18.659 1.00 88.19 546 GLY A C 1
ATOM 4075 O O . GLY A 1 546 ? -0.724 -10.344 18.436 1.00 88.19 546 GLY A O 1
ATOM 4076 N N . VAL A 1 547 ? 1.485 -10.003 18.751 1.00 90.94 547 VAL A N 1
ATOM 4077 C CA . VAL A 1 547 ? 1.485 -8.558 18.512 1.00 90.94 547 VAL A CA 1
ATOM 4078 C C . VAL A 1 547 ? 2.447 -8.185 17.388 1.00 90.94 547 VAL A C 1
ATOM 4080 O O . VAL A 1 547 ? 3.475 -8.820 17.163 1.00 90.94 547 VAL A O 1
ATOM 4083 N N . GLN A 1 548 ? 2.114 -7.114 16.683 1.00 89.75 548 GLN A N 1
ATOM 4084 C CA . GLN A 1 548 ? 2.941 -6.491 15.659 1.00 89.75 548 GLN A CA 1
ATOM 4085 C C . GLN A 1 548 ? 3.431 -5.133 16.151 1.00 89.75 548 GLN A C 1
ATOM 4087 O O . GLN A 1 548 ? 2.731 -4.453 16.903 1.00 89.75 548 GLN A O 1
ATOM 4092 N N . THR A 1 549 ? 4.624 -4.735 15.717 1.00 89.44 549 THR A N 1
ATOM 4093 C CA . THR A 1 549 ? 5.234 -3.471 16.126 1.00 89.44 549 THR A CA 1
ATOM 4094 C C . THR A 1 549 ? 5.523 -2.575 14.935 1.00 89.44 549 THR A C 1
ATOM 4096 O O . THR A 1 549 ? 5.884 -3.038 13.850 1.00 89.44 549 THR A O 1
ATOM 4099 N N . ALA A 1 550 ? 5.360 -1.274 15.143 1.00 85.31 550 ALA A N 1
ATOM 4100 C CA . ALA A 1 550 ? 5.756 -0.241 14.202 1.00 85.31 550 ALA A CA 1
ATOM 4101 C C . ALA A 1 550 ? 6.492 0.884 14.947 1.00 85.31 550 ALA A C 1
ATOM 4103 O O . ALA A 1 550 ? 6.184 1.156 16.112 1.00 85.31 550 ALA A O 1
ATOM 4104 N N . PRO A 1 551 ? 7.471 1.547 14.308 1.00 76.44 551 PRO A N 1
ATOM 4105 C CA . PRO A 1 551 ? 8.026 2.774 14.863 1.00 76.44 551 PRO A CA 1
ATOM 4106 C C . PRO A 1 551 ? 6.924 3.840 14.941 1.00 76.44 551 PRO A C 1
ATOM 4108 O O . PRO A 1 551 ? 6.071 3.906 14.051 1.00 76.44 551 PRO A O 1
ATOM 4111 N N . ALA A 1 552 ? 6.946 4.682 15.978 1.00 68.38 552 ALA A N 1
ATOM 4112 C CA . ALA A 1 552 ? 6.005 5.793 16.083 1.00 68.38 552 ALA A CA 1
ATOM 4113 C C . ALA A 1 552 ? 6.068 6.681 14.832 1.00 68.38 552 ALA A C 1
ATOM 4115 O O . ALA A 1 552 ? 7.141 7.112 14.405 1.00 68.38 552 ALA A O 1
ATOM 4116 N N . LYS A 1 553 ? 4.900 6.974 14.248 1.00 58.41 553 LYS A N 1
ATOM 4117 C CA . LYS A 1 553 ? 4.800 7.804 13.037 1.00 58.41 553 LYS A CA 1
ATOM 4118 C C . LYS A 1 553 ? 5.057 9.292 13.301 1.00 58.41 553 LYS A C 1
ATOM 4120 O O . LYS A 1 553 ? 5.387 10.013 12.365 1.00 58.41 553 LYS A O 1
ATOM 4125 N N . VAL A 1 554 ? 4.920 9.750 14.551 1.00 50.62 554 VAL A N 1
ATOM 4126 C CA . VAL A 1 554 ? 5.013 11.168 14.931 1.00 50.62 554 VAL A CA 1
ATOM 4127 C C . VAL A 1 554 ? 5.784 11.323 16.245 1.00 50.62 554 VAL A C 1
ATOM 4129 O O . VAL A 1 554 ? 5.322 10.863 17.284 1.00 50.62 554 VAL A O 1
ATOM 4132 N N . GLY A 1 555 ? 6.949 11.982 16.195 1.00 49.09 555 GLY A N 1
ATOM 4133 C CA . GLY A 1 555 ? 7.582 12.725 17.304 1.00 49.09 555 GLY A CA 1
ATOM 4134 C C . GLY A 1 555 ? 7.926 12.016 18.626 1.00 49.09 555 GLY A C 1
ATOM 4135 O O . GLY A 1 555 ? 8.476 12.673 19.505 1.00 49.09 555 GLY A O 1
ATOM 4136 N N . GLY A 1 556 ? 7.629 10.727 18.801 1.00 55.84 556 GLY A N 1
ATOM 4137 C CA . GLY A 1 556 ? 7.775 10.020 20.076 1.00 55.84 556 GLY A CA 1
ATOM 4138 C C . GLY A 1 556 ? 8.851 8.934 20.067 1.00 55.84 556 GLY A C 1
ATOM 4139 O O . GLY A 1 556 ? 8.977 8.183 19.103 1.00 55.84 556 GLY A O 1
ATOM 4140 N N . ALA A 1 557 ? 9.573 8.792 21.182 1.00 70.56 557 ALA A N 1
ATOM 4141 C CA . ALA A 1 557 ? 10.479 7.671 21.468 1.00 70.56 557 ALA A CA 1
ATOM 4142 C C . ALA A 1 557 ? 9.707 6.399 21.894 1.00 70.56 557 ALA A C 1
ATOM 4144 O O . ALA A 1 557 ? 10.090 5.703 22.830 1.00 70.56 557 ALA A O 1
ATOM 4145 N N . HIS A 1 558 ? 8.570 6.132 21.248 1.00 83.62 558 HIS A N 1
ATOM 4146 C CA . HIS A 1 558 ? 7.666 5.038 21.597 1.00 83.62 558 HIS A CA 1
ATOM 4147 C C . HIS A 1 558 ? 7.531 4.058 20.430 1.00 83.62 558 HIS A C 1
ATOM 4149 O O . HIS A 1 558 ? 7.686 4.416 19.261 1.00 83.62 558 HIS A O 1
ATOM 4155 N N . VAL A 1 559 ? 7.229 2.807 20.758 1.00 89.56 559 VAL A N 1
ATOM 4156 C CA . VAL A 1 559 ? 6.922 1.738 19.810 1.00 89.56 559 VAL A CA 1
ATOM 4157 C C . VAL A 1 559 ? 5.413 1.532 19.814 1.00 89.56 559 VAL A C 1
ATOM 4159 O O . VAL A 1 559 ? 4.818 1.332 20.873 1.00 89.56 559 VAL A O 1
ATOM 4162 N N . GLU A 1 560 ? 4.786 1.577 18.640 1.00 92.12 560 GLU A N 1
ATOM 4163 C CA . GLU A 1 560 ? 3.379 1.209 18.495 1.00 92.12 560 GLU A CA 1
ATOM 4164 C C . GLU A 1 560 ? 3.278 -0.314 18.506 1.00 92.12 560 GLU A C 1
ATOM 4166 O O . GLU A 1 560 ? 3.752 -0.979 17.586 1.00 92.12 560 GLU A O 1
ATOM 4171 N N . VAL A 1 561 ? 2.665 -0.868 19.547 1.00 93.12 561 VAL A N 1
ATOM 4172 C CA . VAL A 1 561 ? 2.362 -2.296 19.666 1.00 93.12 561 VAL A CA 1
ATOM 4173 C C . VAL A 1 561 ? 0.895 -2.471 19.310 1.00 93.12 561 VAL A C 1
ATOM 4175 O O . VAL A 1 561 ? 0.050 -1.794 19.884 1.00 93.12 561 VAL A O 1
ATOM 4178 N N . SER A 1 562 ? 0.564 -3.349 18.367 1.00 93.25 562 SER A N 1
ATOM 4179 C CA . SER A 1 562 ? -0.826 -3.643 17.989 1.00 93.25 562 SER A CA 1
ATOM 4180 C C . SER A 1 562 ? -1.103 -5.137 17.995 1.00 93.25 562 SER A C 1
ATOM 4182 O O . SER A 1 562 ? -0.199 -5.924 17.723 1.00 93.25 562 SER A O 1
ATOM 4184 N N . ASN A 1 563 ? -2.346 -5.552 18.233 1.00 92.06 563 ASN A N 1
ATOM 4185 C CA . ASN A 1 563 ? -2.699 -6.965 18.091 1.00 92.06 563 ASN A CA 1
ATOM 4186 C C . ASN A 1 563 ? -2.515 -7.438 16.636 1.00 92.06 563 ASN A C 1
ATOM 4188 O O . ASN A 1 563 ? -2.714 -6.678 15.677 1.00 92.06 563 ASN A O 1
ATOM 4192 N N . CYS A 1 564 ? -2.147 -8.707 16.460 1.00 88.38 564 CYS A N 1
ATOM 4193 C CA . CYS A 1 564 ? -2.233 -9.361 15.160 1.00 88.38 564 CYS A CA 1
ATOM 4194 C C . CYS A 1 564 ? -3.707 -9.579 14.757 1.00 88.38 564 CYS A C 1
ATOM 4196 O O . CYS A 1 564 ? -4.572 -9.726 15.629 1.00 88.38 564 CYS A O 1
ATOM 4198 N N . PRO A 1 565 ? -4.008 -9.630 13.447 1.00 84.38 565 PRO A N 1
ATOM 4199 C CA . PRO A 1 565 ? -5.348 -9.946 12.970 1.00 84.38 565 PRO A CA 1
ATOM 4200 C C . PRO A 1 565 ? -5.778 -11.353 13.405 1.00 84.38 565 PRO A C 1
ATOM 4202 O O . PRO A 1 565 ? -5.074 -12.330 13.150 1.00 84.38 565 PRO A O 1
ATOM 4205 N N . ALA A 1 566 ? -6.940 -11.460 14.048 1.00 87.69 566 ALA A N 1
ATOM 4206 C CA . ALA A 1 566 ? -7.512 -12.731 14.485 1.00 87.69 566 ALA A CA 1
ATOM 4207 C C . ALA A 1 566 ? -9.042 -12.708 14.308 1.00 87.69 566 ALA A C 1
ATOM 4209 O O . ALA A 1 566 ? -9.773 -12.486 15.272 1.00 87.69 566 ALA A O 1
ATOM 4210 N N . PRO A 1 567 ? -9.545 -12.945 13.082 1.00 87.94 567 PRO A N 1
ATOM 4211 C CA . PRO A 1 567 ? -10.964 -12.778 12.748 1.00 87.94 567 PRO A CA 1
ATOM 4212 C C . PRO A 1 567 ? -11.909 -13.746 13.478 1.00 87.94 567 PRO A C 1
ATOM 4214 O O . PRO A 1 567 ? -13.119 -13.559 13.478 1.00 87.94 567 PRO A O 1
ATOM 4217 N N . HIS A 1 568 ? -11.366 -14.786 14.108 1.00 88.00 568 HIS A N 1
ATOM 4218 C CA . HIS A 1 568 ? -12.118 -15.759 14.900 1.00 88.00 568 HIS A CA 1
ATOM 4219 C C . HIS A 1 568 ? -12.328 -15.329 16.360 1.00 88.00 568 HIS A C 1
ATOM 4221 O O . HIS A 1 568 ? -13.064 -16.004 17.073 1.00 88.00 568 HIS A O 1
ATOM 4227 N N . LEU A 1 569 ? -11.667 -14.259 16.815 1.00 90.44 569 LEU A N 1
ATOM 4228 C CA . LEU A 1 569 ? -11.774 -13.760 18.184 1.00 90.44 569 LEU A CA 1
ATOM 4229 C C . LEU A 1 569 ? -12.759 -12.594 18.271 1.00 90.44 569 LEU A C 1
ATOM 4231 O O . LEU A 1 569 ? -12.871 -11.767 17.362 1.00 90.44 569 LEU A O 1
ATOM 4235 N N . SER A 1 570 ? -13.442 -12.509 19.407 1.00 91.81 570 SER A N 1
ATOM 4236 C CA . SER A 1 570 ? -14.235 -11.343 19.786 1.00 91.81 570 SER A CA 1
ATOM 4237 C C . SER A 1 570 ? -13.349 -10.143 20.143 1.00 91.81 570 SER A C 1
ATOM 4239 O O . SER A 1 570 ? -12.156 -10.278 20.430 1.00 91.81 570 SER A O 1
ATOM 4241 N N . GLY A 1 571 ? -13.943 -8.944 20.151 1.00 90.38 571 GLY A N 1
ATOM 4242 C CA . GLY A 1 571 ? -13.246 -7.724 20.572 1.00 90.38 571 GLY A CA 1
ATOM 4243 C C . GLY A 1 571 ? -12.716 -7.806 22.008 1.00 90.38 571 GLY A C 1
ATOM 4244 O O . GLY A 1 571 ? -11.596 -7.373 22.266 1.00 90.38 571 GLY A O 1
ATOM 4245 N N . ASP A 1 572 ? -13.474 -8.427 22.914 1.00 91.12 572 ASP A N 1
ATOM 4246 C CA . ASP A 1 572 ? -13.071 -8.595 24.313 1.00 91.12 572 ASP A CA 1
ATOM 4247 C C . ASP A 1 572 ? -11.906 -9.581 24.456 1.00 91.12 572 ASP A C 1
ATOM 4249 O O . ASP A 1 572 ? -10.930 -9.281 25.136 1.00 91.12 572 ASP A O 1
ATOM 4253 N N . GLU A 1 573 ? -11.935 -10.717 23.751 1.00 91.44 573 GLU A N 1
ATOM 4254 C CA . GLU A 1 573 ? -10.810 -11.664 23.752 1.00 91.44 573 GLU A CA 1
ATOM 4255 C C . GLU A 1 573 ? -9.528 -11.036 23.188 1.00 91.44 573 GLU A C 1
ATOM 4257 O O . GLU A 1 573 ? -8.430 -11.309 23.680 1.00 91.44 573 GLU A O 1
ATOM 4262 N N . LEU A 1 574 ? -9.652 -10.184 22.165 1.00 91.12 574 LEU A N 1
ATOM 4263 C CA . LEU A 1 574 ? -8.534 -9.406 21.633 1.00 91.12 574 LEU A CA 1
ATOM 4264 C C . LEU A 1 574 ? -7.991 -8.412 22.666 1.00 91.12 574 LEU A C 1
ATOM 4266 O O . LEU A 1 574 ? -6.773 -8.306 22.808 1.00 91.12 574 LEU A O 1
ATOM 4270 N N . ALA A 1 575 ? -8.865 -7.727 23.407 1.00 91.56 575 ALA A N 1
ATOM 4271 C CA . ALA A 1 575 ? -8.466 -6.810 24.473 1.00 91.56 575 ALA A CA 1
ATOM 4272 C C . ALA A 1 575 ? -7.727 -7.531 25.604 1.00 91.56 575 ALA A C 1
ATOM 4274 O O . ALA A 1 575 ? -6.660 -7.080 26.020 1.00 91.56 575 ALA A O 1
ATOM 4275 N N . ASP A 1 576 ? -8.231 -8.683 26.047 1.00 89.31 576 ASP A N 1
ATOM 4276 C CA . ASP A 1 576 ? -7.604 -9.512 27.081 1.00 89.31 576 ASP A CA 1
ATOM 4277 C C . ASP A 1 576 ? -6.188 -9.931 26.685 1.00 89.31 576 ASP A C 1
ATOM 4279 O O . ASP A 1 576 ? -5.251 -9.843 27.482 1.00 89.31 576 ASP A O 1
ATOM 4283 N N . ARG A 1 577 ? -6.027 -10.371 25.435 1.00 89.94 577 ARG A N 1
ATOM 4284 C CA . ARG A 1 577 ? -4.733 -10.774 24.877 1.00 89.94 577 ARG A CA 1
ATOM 4285 C C . ARG A 1 577 ? -3.784 -9.591 24.777 1.00 89.94 577 ARG A C 1
ATOM 4287 O O . ARG A 1 577 ? -2.643 -9.700 25.214 1.00 89.94 577 ARG A O 1
ATOM 4294 N N . MET A 1 578 ? -4.262 -8.467 24.248 1.00 90.50 578 MET A N 1
ATOM 4295 C CA . MET A 1 578 ? -3.457 -7.262 24.079 1.00 90.50 578 MET A CA 1
ATOM 4296 C C . MET A 1 578 ? -2.949 -6.731 25.423 1.00 90.50 578 MET A C 1
ATOM 4298 O O . MET A 1 578 ? -1.757 -6.475 25.558 1.00 90.50 578 MET A O 1
ATOM 4302 N N . LEU A 1 579 ? -3.819 -6.649 26.435 1.00 88.81 579 LEU A N 1
ATOM 4303 C CA . LEU A 1 579 ? -3.447 -6.231 27.790 1.00 88.81 579 LEU A CA 1
ATOM 4304 C C . LEU A 1 579 ? -2.363 -7.133 28.386 1.00 88.81 579 LEU A C 1
ATOM 4306 O O . LEU A 1 579 ? -1.374 -6.641 28.925 1.00 88.81 579 LEU A O 1
ATOM 4310 N N . ARG A 1 580 ? -2.494 -8.458 28.245 1.00 87.44 580 ARG A N 1
ATOM 4311 C CA . ARG A 1 580 ? -1.454 -9.390 28.712 1.00 87.44 580 ARG A CA 1
ATOM 4312 C C . ARG A 1 580 ? -0.134 -9.204 27.969 1.00 87.44 580 ARG A C 1
ATOM 4314 O O . ARG A 1 580 ? 0.914 -9.169 28.608 1.00 87.44 580 ARG A O 1
ATOM 4321 N N . SER A 1 581 ? -0.169 -9.048 26.649 1.00 90.00 581 SER A N 1
ATOM 4322 C CA . SER A 1 581 ? 1.040 -8.802 25.861 1.00 90.00 581 SER A CA 1
ATOM 4323 C C . SER A 1 581 ? 1.716 -7.489 26.270 1.00 90.00 581 SER A C 1
ATOM 4325 O O . SER A 1 581 ? 2.927 -7.474 26.485 1.00 90.00 581 SER A O 1
ATOM 4327 N N . CYS A 1 582 ? 0.952 -6.413 26.479 1.00 90.00 582 CYS A N 1
ATOM 4328 C CA . CYS A 1 582 ? 1.467 -5.141 26.990 1.00 90.00 582 CYS A CA 1
ATOM 4329 C C . CYS A 1 582 ? 2.096 -5.282 28.383 1.00 90.00 582 CYS A C 1
ATOM 4331 O O . CYS A 1 582 ? 3.195 -4.775 28.593 1.00 90.00 582 CYS A O 1
ATOM 4333 N N . ARG A 1 583 ? 1.477 -6.028 29.308 1.00 88.06 583 ARG A N 1
ATOM 4334 C CA . ARG A 1 583 ? 2.051 -6.316 30.639 1.00 88.06 583 ARG A CA 1
ATOM 4335 C C . ARG A 1 583 ? 3.407 -7.000 30.558 1.00 88.06 583 ARG A C 1
ATOM 4337 O O . ARG A 1 583 ? 4.347 -6.577 31.225 1.00 88.06 583 ARG A O 1
ATOM 4344 N N . ILE A 1 584 ? 3.519 -8.032 29.723 1.00 88.69 584 ILE A N 1
ATOM 4345 C CA . ILE A 1 584 ? 4.770 -8.783 29.547 1.00 88.69 584 ILE A CA 1
ATOM 4346 C C . ILE A 1 584 ? 5.867 -7.864 28.997 1.00 88.69 584 ILE A C 1
ATOM 4348 O O . ILE A 1 584 ? 6.982 -7.847 29.518 1.00 88.69 584 ILE A O 1
ATOM 4352 N N . LEU A 1 585 ? 5.544 -7.059 27.980 1.00 90.62 585 LEU A N 1
ATOM 4353 C CA . LEU A 1 585 ? 6.488 -6.105 27.394 1.00 90.62 585 LEU A CA 1
ATOM 4354 C C . LEU A 1 585 ? 6.924 -5.035 28.407 1.00 90.62 585 LEU A C 1
ATOM 4356 O O . LEU A 1 585 ? 8.117 -4.759 28.523 1.00 90.62 585 LEU A O 1
ATOM 4360 N N . ALA A 1 586 ? 5.984 -4.479 29.176 1.00 89.50 586 ALA A N 1
ATOM 4361 C CA . ALA A 1 586 ? 6.258 -3.491 30.219 1.00 89.50 586 ALA A CA 1
ATOM 4362 C C . ALA A 1 586 ? 7.139 -4.061 31.341 1.00 89.50 586 ALA A C 1
ATOM 4364 O O . ALA A 1 586 ? 8.074 -3.401 31.804 1.00 89.50 586 ALA A O 1
ATOM 4365 N N . HIS A 1 587 ? 6.886 -5.307 31.751 1.00 89.25 587 HIS A N 1
ATOM 4366 C CA . HIS A 1 587 ? 7.703 -5.993 32.746 1.00 89.25 587 HIS A CA 1
ATOM 4367 C C . HIS A 1 587 ? 9.140 -6.201 32.257 1.00 89.25 587 HIS A C 1
ATOM 4369 O O . HIS A 1 587 ? 10.083 -5.910 32.992 1.00 89.25 587 HIS A O 1
ATOM 4375 N N . PHE A 1 588 ? 9.326 -6.675 31.020 1.00 89.69 588 PHE A N 1
ATOM 4376 C CA . PHE A 1 588 ? 10.662 -6.872 30.452 1.00 89.69 588 PHE A CA 1
ATOM 4377 C C . PHE A 1 588 ? 11.424 -5.563 30.284 1.00 89.69 588 PHE A C 1
ATOM 4379 O O . PHE A 1 588 ? 12.607 -5.517 30.617 1.00 89.69 588 PHE A O 1
ATOM 4386 N N . GLU A 1 589 ? 10.762 -4.496 29.838 1.00 90.50 589 GLU A N 1
ATOM 4387 C CA . GLU A 1 589 ? 11.380 -3.171 29.774 1.00 90.50 589 GLU A CA 1
ATOM 4388 C C . GLU A 1 589 ? 11.840 -2.715 31.168 1.00 90.50 589 GLU A C 1
ATOM 4390 O O . GLU A 1 589 ? 13.003 -2.363 31.351 1.00 90.50 589 GLU A O 1
ATOM 4395 N N . THR A 1 590 ? 10.976 -2.837 32.180 1.00 89.00 590 THR A N 1
ATOM 4396 C CA . THR A 1 590 ? 11.297 -2.468 33.570 1.00 89.00 590 THR A CA 1
ATOM 4397 C C . THR A 1 590 ? 12.450 -3.301 34.141 1.00 89.00 590 THR A C 1
ATOM 4399 O O . THR A 1 590 ? 13.306 -2.786 34.864 1.00 89.00 590 THR A O 1
ATOM 4402 N N . ALA A 1 591 ? 12.497 -4.599 33.837 1.00 88.50 591 ALA A N 1
ATOM 4403 C CA . ALA A 1 591 ? 13.581 -5.476 34.264 1.00 88.50 591 ALA A CA 1
ATOM 4404 C C . ALA A 1 591 ? 14.919 -5.066 33.627 1.00 88.50 591 ALA A C 1
ATOM 4406 O O . ALA A 1 591 ? 15.921 -4.957 34.339 1.00 88.50 591 ALA A O 1
ATOM 4407 N N . LEU A 1 592 ? 14.922 -4.778 32.323 1.00 89.88 592 LEU A N 1
ATOM 4408 C CA . LEU A 1 592 ? 16.107 -4.332 31.588 1.00 89.88 592 LEU A CA 1
ATOM 4409 C C . LEU A 1 592 ? 16.605 -2.963 32.070 1.00 89.88 592 LEU A C 1
ATOM 4411 O O . LEU A 1 592 ? 17.807 -2.806 32.285 1.00 89.88 592 LEU A O 1
ATOM 4415 N N . GLU A 1 593 ? 15.703 -2.010 32.321 1.00 87.81 593 GLU A N 1
ATOM 4416 C CA . GLU A 1 593 ? 16.032 -0.706 32.920 1.00 87.81 593 GLU A CA 1
ATOM 4417 C C . GLU A 1 593 ? 16.743 -0.849 34.273 1.00 87.81 593 GLU A C 1
ATOM 4419 O O . GLU A 1 593 ? 17.651 -0.086 34.602 1.00 87.81 593 GLU A O 1
ATOM 4424 N N . GLN A 1 594 ? 16.349 -1.848 35.064 1.00 89.19 594 GLN A N 1
ATOM 4425 C CA . GLN A 1 594 ? 16.939 -2.148 36.370 1.00 89.19 594 GLN A CA 1
ATOM 4426 C C . GLN A 1 594 ? 18.202 -3.023 36.283 1.00 89.19 594 GLN A C 1
ATOM 4428 O O . GLN A 1 594 ? 18.736 -3.433 37.315 1.00 89.19 594 GLN A O 1
ATOM 4433 N N . GLY A 1 595 ? 18.679 -3.342 35.076 1.00 87.62 595 GLY A N 1
ATOM 4434 C CA . GLY A 1 595 ? 19.853 -4.188 34.852 1.00 87.62 595 GLY A CA 1
ATOM 4435 C C . GLY A 1 595 ? 19.632 -5.675 35.155 1.00 87.62 595 GLY A C 1
ATOM 4436 O O . GLY A 1 595 ? 20.604 -6.411 35.335 1.00 87.62 595 GLY A O 1
ATOM 4437 N N . ARG A 1 596 ? 18.376 -6.136 35.234 1.00 88.75 596 ARG A N 1
ATOM 4438 C CA . ARG A 1 596 ? 18.026 -7.553 35.416 1.00 88.75 596 ARG A CA 1
ATOM 4439 C C . ARG A 1 596 ? 18.006 -8.273 34.063 1.00 88.75 596 ARG A C 1
ATOM 4441 O O . ARG A 1 596 ? 17.603 -7.702 33.053 1.00 88.75 596 ARG A O 1
ATOM 4448 N N . SER A 1 597 ? 18.430 -9.540 34.042 1.00 87.88 597 SER A N 1
ATOM 4449 C CA . SER A 1 597 ? 18.317 -10.372 32.836 1.00 87.88 597 SER A CA 1
ATOM 4450 C C . SER A 1 597 ? 16.890 -10.893 32.665 1.00 87.88 597 SER A C 1
ATOM 4452 O O . SER A 1 597 ? 16.263 -11.314 33.634 1.00 87.88 597 SER A O 1
ATOM 4454 N N . VAL A 1 598 ? 16.416 -10.890 31.418 1.00 87.62 598 VAL A N 1
ATOM 4455 C CA . VAL A 1 598 ? 15.113 -11.431 30.989 1.00 87.62 598 VAL A CA 1
ATOM 4456 C C . VAL A 1 598 ? 15.263 -12.692 30.126 1.00 87.62 598 VAL A C 1
ATOM 4458 O O . VAL A 1 598 ? 14.270 -13.241 29.657 1.00 87.62 598 VAL A O 1
ATOM 4461 N N . ASP A 1 599 ? 16.493 -13.169 29.900 1.00 88.00 599 ASP A N 1
ATOM 4462 C CA . ASP A 1 599 ? 16.787 -14.187 28.880 1.00 88.00 599 ASP A CA 1
ATOM 4463 C C . ASP A 1 599 ? 16.113 -15.539 29.169 1.00 88.00 599 ASP A C 1
ATOM 4465 O O . ASP A 1 599 ? 15.634 -16.202 28.248 1.00 88.00 599 ASP A O 1
ATOM 4469 N N . ASP A 1 600 ? 16.037 -15.949 30.438 1.00 84.06 600 ASP A N 1
ATOM 4470 C CA . ASP A 1 600 ? 15.412 -17.220 30.825 1.00 84.06 600 ASP A CA 1
ATOM 4471 C C . ASP A 1 600 ? 13.885 -17.180 30.657 1.00 84.06 600 ASP A C 1
ATOM 4473 O O . ASP A 1 600 ? 13.292 -18.120 30.123 1.00 84.06 600 ASP A O 1
ATOM 4477 N N . GLN A 1 601 ? 13.251 -16.065 31.036 1.00 82.88 601 GLN A N 1
ATOM 4478 C CA . GLN A 1 601 ? 11.814 -15.846 30.836 1.00 82.88 601 GLN A CA 1
ATOM 4479 C C . GLN A 1 601 ? 11.476 -15.754 29.344 1.00 82.88 601 GLN A C 1
ATOM 4481 O O . GLN A 1 601 ? 10.503 -16.347 28.882 1.00 82.88 601 GLN A O 1
ATOM 4486 N N . LEU A 1 602 ? 12.311 -15.064 28.568 1.00 85.00 602 LEU A N 1
ATOM 4487 C CA . LEU A 1 602 ? 12.147 -14.946 27.126 1.00 85.00 602 LEU A CA 1
ATOM 4488 C C . LEU A 1 602 ? 12.271 -16.312 26.438 1.00 85.00 602 LEU A C 1
ATOM 4490 O O . LEU A 1 602 ? 11.432 -16.657 25.608 1.00 85.00 602 LEU A O 1
ATOM 4494 N N . ARG A 1 603 ? 13.251 -17.141 26.825 1.00 85.44 603 ARG A N 1
ATOM 4495 C CA . ARG A 1 603 ? 13.362 -18.527 26.333 1.00 85.44 603 ARG A CA 1
ATOM 4496 C C . ARG A 1 603 ? 12.129 -19.360 26.662 1.00 85.44 603 ARG A C 1
ATOM 4498 O O . ARG A 1 603 ? 11.692 -20.126 25.806 1.00 85.44 603 ARG A O 1
ATOM 4505 N N . LEU A 1 604 ? 11.563 -19.207 27.861 1.00 83.38 604 LEU A N 1
ATOM 4506 C CA . LEU A 1 604 ? 10.340 -19.907 28.249 1.00 83.38 604 LEU A CA 1
ATOM 4507 C C . LEU A 1 604 ? 9.173 -19.527 27.325 1.00 83.38 604 LEU A C 1
ATOM 4509 O O . LEU A 1 604 ? 8.547 -20.417 26.751 1.00 83.38 604 LEU A O 1
ATOM 4513 N N . ILE A 1 605 ? 8.943 -18.231 27.103 1.00 82.75 605 ILE A N 1
ATOM 4514 C CA . ILE A 1 605 ? 7.882 -17.732 26.211 1.00 82.75 605 ILE A CA 1
ATOM 4515 C C . ILE A 1 605 ? 8.065 -18.260 24.784 1.00 82.75 605 ILE A C 1
ATOM 4517 O O . ILE A 1 605 ? 7.127 -18.785 24.180 1.00 82.75 605 ILE A O 1
ATOM 4521 N N . LEU A 1 606 ? 9.285 -18.174 24.250 1.00 83.25 606 LEU A N 1
ATOM 4522 C CA . LEU A 1 606 ? 9.580 -18.652 22.899 1.00 83.25 606 LEU A CA 1
ATOM 4523 C C . LEU A 1 606 ? 9.414 -20.175 22.773 1.00 83.25 606 LEU A C 1
ATOM 4525 O O . LEU A 1 606 ? 8.979 -20.653 21.727 1.00 83.25 606 LEU A O 1
ATOM 4529 N N . SER A 1 607 ? 9.706 -20.938 23.833 1.00 79.00 607 SER A N 1
ATOM 4530 C CA . SER A 1 607 ? 9.526 -22.397 23.845 1.00 79.00 607 SER A CA 1
ATOM 4531 C C . SER A 1 607 ? 8.059 -22.835 23.868 1.00 79.00 607 SER A C 1
ATOM 4533 O O . SER A 1 607 ? 7.734 -23.886 23.328 1.00 79.00 607 SER A O 1
ATOM 4535 N N . GLN A 1 608 ? 7.174 -22.025 24.456 1.00 70.75 608 GLN A N 1
ATOM 4536 C CA . GLN A 1 608 ? 5.731 -22.288 24.515 1.00 70.75 608 GLN A CA 1
ATOM 4537 C C . GLN A 1 608 ? 4.991 -21.870 23.234 1.00 70.75 608 GLN A C 1
ATOM 4539 O O . GLN A 1 608 ? 3.832 -22.230 23.051 1.00 70.75 608 GLN A O 1
ATOM 4544 N N . SER A 1 609 ? 5.659 -21.114 22.358 1.00 58.03 609 SER A N 1
ATOM 4545 C CA . SER A 1 609 ? 5.078 -20.538 21.138 1.00 58.03 609 SER A CA 1
ATOM 4546 C C . SER A 1 609 ? 5.411 -21.318 19.856 1.00 58.03 609 SER A C 1
ATOM 4548 O O . SER A 1 609 ? 4.940 -20.931 18.787 1.00 58.03 609 SER A O 1
ATOM 4550 N N . CYS A 1 610 ? 6.236 -22.371 19.948 1.00 41.50 610 CYS A N 1
ATOM 4551 C CA . CYS A 1 610 ? 6.645 -23.224 18.823 1.00 41.50 610 CYS A CA 1
ATOM 4552 C C . CYS A 1 610 ? 5.677 -24.380 18.554 1.00 41.50 610 CYS A C 1
ATOM 4554 O O . CYS A 1 610 ? 5.210 -25.006 19.533 1.00 41.50 610 CYS A O 1
#

Secondary structure (DSSP, 8-state):
--TT-EEEEEPTT--S-TTSTT-S-HHHHHHHHHTT-SPPP--SHHHHHTTTTTTTTTT-EEEEESSTTEEEEESSSSSEEEEE--SSS-HHHHHHHHHHHHHHHHHHHHHTT----EETTTEE--SSGGG-BS----EEEE--TTHHHHS-HHHHHHHTTEEEEEEEEETTEEEEEEEE---TTS-HHHHHHHHHHHHHHHHHHHHHHHHT--SGGGSTTTSSSPPP-SS-SSSPPPSSPPP-TT--SHHHHHHHH-TTHHHHHTT-B-TT--BHHHHHHHHHH------SS-----B-SSTTHHHHTHHHHHHHHTTSPPPPPPP--------HHHHEEEEEEEEEE-BTTSPPTTT--HHHHHHHHHHHHHHHHH-TTSPTT-EEEEPTT--S-TTSTT-S-HHHHHHHHHTTSSPPPP-SHHHHHTTTTTTTTTT-EEEEPPPSSTTEEEEEEESSSSSEEEEEEEESS-HHHHHHHHHHHHHHHHHHHHHHSS--B-EETTTEE--SBGGG-BT-EEEEEEE--TTTTTSTTHHHHHHHTTEEEEE-SSS-S-EEEEEPP-TTS-HHHHHHHHHHHHHHHHHHHHHHHTT---HHHHHHHHHH--

Foldseek 3Di:
DVFFDWDWFQPACECQDPVDGRTDDPVVVVVCVVVVNDDDQDDDPVCVVLVQNPPPPYPWTKIDTPHPFWMWTASRQFRIDTTGDDPDDPVVVSVVSRVVNQVVVQVVQVVVVHHFDADPQFGGDGNDSQCTAQSDKDKDKDQQVQLVVQDVVQLLQVLLQKGWDDWDDDDPTTIIIIMFHGRGPDHPVRRVVSRSVSVVLSVVLSVCVVVVHDSQCSRALQEQDFHDFQFDQADAHDQADPDLPQFDALLSVLCVVPVCLCNVQRPWADPLGGGVSLFQLLSGFDDDDPDPAHHNSGFFFALCCCVSSVSSLVSSLVPADAQAPQDPDPPQDFPLQVFFFKKKKKFFFAWPPATFQSHHDLVSLLVLLCLQVVLLVPQPLNDPQKDWFQDAQAQSDVVDGRTDDPVVQVVCVLVVQWPDADSHRSCSSNNLNYNPPYSWTKTWRDDPDPAKTWIWTASRQGRIITMIMGTGRPQPVNVVSSVSSLVSSQVSCVVPHVTGTDADPQFGGDGGRSLCTAQNMKMKTWTLQQPLVPDPCNCVLCVLLQWDWDDDSDDDNTIIIMHGRDSNDHPVRRSVSSSSSSRVSSSCSVCVVVVHDCVVVSVVSSVSSD

Sequence (610 aa):
ASDLRGAYLPLRGSQSCEICPGGMTSHQEERLRSAEMLFSEPDSLLKLSAGLGLQWPDARGVFVGSSQGLYVWCNEEDHLRFCARGQGSDVKQLWQTVTAAMGAVEESAKTVGRSFCSSNHFGFTTSCPSRLGSALRVTITLKIPLLAKAVDLSALCRSLGLHCGSETVLGHSSVWQVSSGDCLGVSECDLLNTTMSGCRRLVVLEQLLEQGEGIFDAMPGLGDELPPSLMPVTGRCPPRLPDIGSRKTLAAAALRADPGLYKRLRTLSTSGGANIGTCIRPTVDSWAVGGASVCTGLVVGEQECLDTFRDLFDAVLALLPKAPALLDLEEMEADEDRACVWVRAELRRNLQGLKLAPCCGVDERREAERLLVGAMLQAEATPEGGQYLPLASSLSYSPRPHGMEEDEQRRLCAEGLVFSAPTDSRSLAAGIGRSWPDARGAFLVPSMADAEQLLAWINEEDHLRLKWTSTGSDLRAVLSQVSRVAEALEAVLHRTSSGGFARHDSLGYVTVDAQHLGAGVQLTAGMGLNHLSGRPDFASLCAALGVQTAPAKVGGAHVEVSNCPAPHLSGDELADRMLRSCRILAHFETALEQGRSVDDQLRLILSQSC

pLDDT: mean 86.68, std 9.87, range [39.31, 97.56]

Radius of gyration: 28.96 Å; chains: 1; bounding box: 86×54×79 Å

Organism: Polarella glacialis (NCBI:txid89957)

InterPro domains:
  IPR000749 ATP:guanido phosphotransferase [PTHR11547] (258-601)
  IPR014746 Glutamine synthetase/guanido kinase, catalytic domain [SSF55931] (22-213)
  IPR014746 Glutamine synthetase/guanido kinase, catalytic domain [SSF55931] (335-602)
  IPR022413 ATP:guanido phosphotransferase, N-terminal [PF02807] (258-316)
  IPR022413 ATP:guanido phosphotransferase, N-terminal [PS51509] (232-322)
  IPR022414 ATP:guanido phosphotransferase, catalytic domain [PF00217] (24-207)
  IPR022414 ATP:guanido phosphotransferase, catalytic domain [PF00217] (402-549)
  IPR022414 ATP:guanido phosphotransferase, catalytic domain [PS51510] (1-209)
  IPR022414 ATP:guanido phosphotransferase, catalytic domain [PS51510] (339-592)
  IPR036802 ATP:guanido phosphotransferase, N-terminal domain superfamily [G3DSA:1.10.135.10] (238-321)
  IPR036802 ATP:guanido phosphotransferase, N-terminal domain superfamily [SSF48034] (242-317)